Protein AF-0000000078979821 (afdb_homodimer)

Radius of gyration: 29.71 Å; Cα contacts (8 Å, |Δi|>4): 1417; chains: 2; bounding box: 59×85×62 Å

Structure (mmCIF, N/CA/C/O backbone):
data_AF-0000000078979821-model_v1
#
loop_
_entity.id
_entity.type
_entity.pdbx_description
1 polymer 'Glycosyl transferase, group 2 family protein'
#
loop_
_atom_site.group_PDB
_atom_site.id
_atom_site.type_symbol
_atom_site.label_atom_id
_atom_site.label_alt_id
_atom_site.label_comp_id
_atom_site.label_asym_id
_atom_site.label_entity_id
_atom_site.label_seq_id
_atom_site.pdbx_PDB_ins_code
_atom_site.Cartn_x
_atom_site.Cartn_y
_atom_site.Cartn_z
_atom_site.occupancy
_atom_site.B_iso_or_equiv
_atom_site.auth_seq_id
_atom_site.auth_comp_id
_atom_site.auth_asym_id
_atom_site.auth_atom_id
_atom_site.pdbx_PDB_model_num
ATOM 1 N N . MET A 1 1 ? 0.376 -41.656 -19.344 1 92.38 1 MET A N 1
ATOM 2 C CA . MET A 1 1 ? -0.394 -40.438 -19.312 1 92.38 1 MET A CA 1
ATOM 3 C C . MET A 1 1 ? 0.526 -39.219 -19.406 1 92.38 1 MET A C 1
ATOM 5 O O . MET A 1 1 ? 1.538 -39.125 -18.703 1 92.38 1 MET A O 1
ATOM 9 N N . ARG A 1 2 ? 0.26 -38.312 -20.375 1 97.94 2 ARG A N 1
ATOM 10 C CA . ARG A 1 2 ? 1.078 -37.125 -20.562 1 97.94 2 ARG A CA 1
ATOM 11 C C . ARG A 1 2 ? 0.469 -35.938 -19.859 1 97.94 2 ARG A C 1
ATOM 13 O O . ARG A 1 2 ? -0.692 -35.594 -20.078 1 97.94 2 ARG A O 1
ATOM 20 N N . SER A 1 3 ? 1.229 -35.375 -18.969 1 98.75 3 SER A N 1
ATOM 21 C CA . SER A 1 3 ? 0.839 -34.156 -18.281 1 98.75 3 SER A CA 1
ATOM 22 C C . SER A 1 3 ? 1.73 -33 -18.672 1 98.75 3 SER A C 1
ATOM 24 O O . SER A 1 3 ? 2.949 -33.062 -18.5 1 98.75 3 SER A O 1
ATOM 26 N N . LEU A 1 4 ? 1.097 -31.953 -19.156 1 98.81 4 LEU A N 1
ATOM 27 C CA . LEU A 1 4 ? 1.816 -30.812 -19.719 1 98.81 4 LEU A CA 1
ATOM 28 C C . LEU A 1 4 ? 1.695 -29.594 -18.812 1 98.81 4 LEU A C 1
ATOM 30 O O . LEU A 1 4 ? 0.59 -29.219 -18.406 1 98.81 4 LEU A O 1
ATOM 34 N N . ALA A 1 5 ? 2.836 -29.016 -18.453 1 98.81 5 ALA A N 1
ATOM 35 C CA . ALA A 1 5 ? 2.879 -27.703 -17.828 1 98.81 5 ALA A CA 1
ATOM 36 C C . ALA A 1 5 ? 3.188 -26.609 -18.844 1 98.81 5 ALA A C 1
ATOM 38 O O . ALA A 1 5 ? 4.094 -26.766 -19.672 1 98.81 5 ALA A O 1
ATOM 39 N N . VAL A 1 6 ? 2.416 -25.531 -18.828 1 98.62 6 VAL A N 1
ATOM 40 C CA . VAL A 1 6 ? 2.639 -24.375 -19.688 1 98.62 6 VAL A CA 1
ATOM 41 C C . VAL A 1 6 ? 3.018 -23.156 -18.844 1 98.62 6 VAL A C 1
ATOM 43 O O . VAL A 1 6 ? 2.312 -22.812 -17.906 1 98.62 6 VAL A O 1
ATOM 46 N N . LEU A 1 7 ? 4.078 -22.516 -19.203 1 98 7 LEU A N 1
ATOM 47 C CA . LEU A 1 7 ? 4.613 -21.406 -18.422 1 98 7 LEU A CA 1
ATOM 48 C C . LEU A 1 7 ? 4.988 -20.234 -19.312 1 98 7 LEU A C 1
ATOM 50 O O . LEU A 1 7 ? 5.566 -20.422 -20.375 1 98 7 LEU A O 1
ATOM 54 N N . THR A 1 8 ? 4.566 -19.062 -18.922 1 96.25 8 THR A N 1
ATOM 55 C CA . THR A 1 8 ? 5.109 -17.812 -19.453 1 96.25 8 THR A CA 1
ATOM 56 C C . THR A 1 8 ? 6.02 -17.141 -18.438 1 96.25 8 THR A C 1
ATOM 58 O O . THR A 1 8 ? 5.664 -17.031 -17.25 1 96.25 8 THR A O 1
ATOM 61 N N . VAL A 1 9 ? 7.211 -16.734 -18.859 1 96.69 9 VAL A N 1
ATOM 62 C CA . VAL A 1 9 ? 8.148 -16.266 -17.844 1 96.69 9 VAL A CA 1
ATOM 63 C C . VAL A 1 9 ? 9 -15.133 -18.422 1 96.69 9 VAL A C 1
ATOM 65 O O . VAL A 1 9 ? 9.297 -15.117 -19.609 1 96.69 9 VAL A O 1
ATOM 68 N N . ARG A 1 10 ? 9.32 -14.18 -17.594 1 96 10 ARG A N 1
ATOM 69 C CA . ARG A 1 10 ? 10.211 -13.062 -17.891 1 96 10 ARG A CA 1
ATOM 70 C C . ARG A 1 10 ? 11.133 -12.766 -16.719 1 96 10 ARG A C 1
ATOM 72 O O . ARG A 1 10 ? 10.664 -12.531 -15.594 1 96 10 ARG A O 1
ATOM 79 N N . ASN A 1 11 ? 12.453 -12.805 -16.938 1 97.12 11 ASN A N 1
ATOM 80 C CA . ASN A 1 11 ? 13.469 -12.391 -15.977 1 97.12 11 ASN A CA 1
ATOM 81 C C . ASN A 1 11 ? 13.383 -13.18 -14.68 1 97.12 11 ASN A C 1
ATOM 83 O O . ASN A 1 11 ? 13.367 -12.602 -13.594 1 97.12 11 ASN A O 1
ATOM 87 N N . GLU A 1 12 ? 13.32 -14.516 -14.758 1 97.81 12 GLU A N 1
ATOM 88 C CA . GLU A 1 12 ? 13.211 -15.344 -13.562 1 97.81 12 GLU A CA 1
ATOM 89 C C . GLU A 1 12 ? 14.094 -16.578 -13.656 1 97.81 12 GLU A C 1
ATOM 91 O O . GLU A 1 12 ? 13.758 -17.641 -13.125 1 97.81 12 GLU A O 1
ATOM 96 N N . ALA A 1 13 ? 15.188 -16.453 -14.344 1 98.5 13 ALA A N 1
ATOM 97 C CA . ALA A 1 13 ? 16.094 -17.578 -14.547 1 98.5 13 ALA A CA 1
ATOM 98 C C . ALA A 1 13 ? 16.594 -18.125 -13.211 1 98.5 13 ALA A C 1
ATOM 100 O O . ALA A 1 13 ? 16.828 -19.328 -13.07 1 98.5 13 ALA A O 1
ATOM 101 N N . ALA A 1 14 ? 16.719 -17.281 -12.219 1 98.5 14 ALA A N 1
ATOM 102 C CA . ALA A 1 14 ? 17.266 -17.656 -10.922 1 98.5 14 ALA A CA 1
ATOM 103 C C . ALA A 1 14 ? 16.375 -18.688 -10.219 1 98.5 14 ALA A C 1
ATOM 105 O O . ALA A 1 14 ? 16.797 -19.344 -9.273 1 98.5 14 ALA A O 1
ATOM 106 N N . PHE A 1 15 ? 15.141 -18.859 -10.672 1 98.44 15 PHE A N 1
ATOM 107 C CA . PHE A 1 15 ? 14.172 -19.719 -10 1 98.44 15 PHE A CA 1
ATOM 108 C C . PHE A 1 15 ? 13.773 -20.891 -10.891 1 98.44 15 PHE A C 1
ATOM 110 O O . PHE A 1 15 ? 13.102 -21.812 -10.445 1 98.44 15 PHE A O 1
ATOM 117 N N . LEU A 1 16 ? 14.172 -20.875 -12.133 1 98.62 16 LEU A N 1
ATOM 118 C CA . LEU A 1 16 ? 13.625 -21.75 -13.172 1 98.62 16 LEU A CA 1
ATOM 119 C C . LEU A 1 16 ? 14.023 -23.188 -12.93 1 98.62 16 LEU A C 1
ATOM 121 O O . LEU A 1 16 ? 13.211 -24.109 -13.109 1 98.62 16 LEU A O 1
ATOM 125 N N . LEU A 1 17 ? 15.266 -23.453 -12.539 1 98.75 17 LEU A N 1
ATOM 126 C CA . LEU A 1 17 ? 15.742 -24.828 -12.391 1 98.75 17 LEU A CA 1
ATOM 127 C C . LEU A 1 17 ? 15.039 -25.516 -11.227 1 98.75 17 LEU A C 1
ATOM 129 O O . LEU A 1 17 ? 14.734 -26.719 -11.305 1 98.75 17 LEU A O 1
ATOM 133 N N . GLU A 1 18 ? 14.805 -24.797 -10.156 1 98.75 18 GLU A N 1
ATOM 134 C CA . GLU A 1 18 ? 14.023 -25.359 -9.062 1 98.75 18 GLU A CA 1
ATOM 135 C C . GLU A 1 18 ? 12.609 -25.719 -9.516 1 98.75 18 GLU A C 1
ATOM 137 O O . GLU A 1 18 ? 12.117 -26.812 -9.234 1 98.75 18 GLU A O 1
ATOM 142 N N . TRP A 1 19 ? 12.031 -24.781 -10.195 1 98.88 19 TRP A N 1
ATOM 143 C CA . TRP A 1 19 ? 10.664 -24.953 -10.664 1 98.88 19 TRP A CA 1
ATOM 144 C C . TRP A 1 19 ? 10.539 -26.172 -11.562 1 98.88 19 TRP A C 1
ATOM 146 O O . TRP A 1 19 ? 9.641 -27 -11.375 1 98.88 19 TRP A O 1
ATOM 156 N N . LEU A 1 20 ? 11.43 -26.328 -12.5 1 98.88 20 LEU A N 1
ATOM 157 C CA . LEU A 1 20 ? 11.422 -27.438 -13.445 1 98.88 20 LEU A CA 1
ATOM 158 C C . LEU A 1 20 ? 11.633 -28.766 -12.734 1 98.88 20 LEU A C 1
ATOM 160 O O . LEU A 1 20 ? 10.859 -29.703 -12.922 1 98.88 20 LEU A O 1
ATOM 164 N N . ALA A 1 21 ? 12.633 -28.812 -11.867 1 98.88 21 ALA A N 1
ATOM 165 C CA . ALA A 1 21 ? 12.961 -30.031 -11.148 1 98.88 21 ALA A CA 1
ATOM 166 C C . ALA A 1 21 ? 11.797 -30.484 -10.266 1 98.88 21 ALA A C 1
ATOM 168 O O . ALA A 1 21 ? 11.492 -31.672 -10.195 1 98.88 21 ALA A O 1
ATOM 169 N N . HIS A 1 22 ? 11.195 -29.578 -9.609 1 98.88 22 HIS A N 1
ATOM 170 C CA . HIS A 1 22 ? 10.062 -29.875 -8.742 1 98.88 22 HIS A CA 1
ATOM 171 C C . HIS A 1 22 ? 8.93 -30.531 -9.523 1 98.88 22 HIS A C 1
ATOM 173 O O . HIS A 1 22 ? 8.422 -31.578 -9.125 1 98.88 22 HIS A O 1
ATOM 179 N N . HIS A 1 23 ? 8.562 -29.938 -10.602 1 98.88 23 HIS A N 1
ATOM 180 C CA . HIS A 1 23 ? 7.395 -30.422 -11.336 1 98.88 23 HIS A CA 1
ATOM 181 C C . HIS A 1 23 ? 7.715 -31.688 -12.109 1 98.88 23 HIS A C 1
ATOM 183 O O . HIS A 1 23 ? 6.832 -32.531 -12.336 1 98.88 23 HIS A O 1
ATOM 189 N N . GLN A 1 24 ? 8.977 -31.891 -12.508 1 98.81 24 GLN A N 1
ATOM 190 C CA . GLN A 1 24 ? 9.391 -33.188 -13.023 1 98.81 24 GLN A CA 1
ATOM 191 C C . GLN A 1 24 ? 9.234 -34.281 -11.969 1 98.81 24 GLN A C 1
ATOM 193 O O . GLN A 1 24 ? 8.742 -35.375 -12.266 1 98.81 24 GLN A O 1
ATOM 198 N N . ALA A 1 25 ? 9.578 -33.906 -10.781 1 98.62 25 ALA A N 1
ATOM 199 C CA . ALA A 1 25 ? 9.523 -34.875 -9.68 1 98.62 25 ALA A CA 1
ATOM 200 C C . ALA A 1 25 ? 8.086 -35.312 -9.391 1 98.62 25 ALA A C 1
ATOM 202 O O . ALA A 1 25 ? 7.848 -36.406 -8.891 1 98.62 25 ALA A O 1
ATOM 203 N N . LEU A 1 26 ? 7.148 -34.469 -9.656 1 98.25 26 LEU A N 1
ATOM 204 C CA . LEU A 1 26 ? 5.738 -34.75 -9.406 1 98.25 26 LEU A CA 1
ATOM 205 C C . LEU A 1 26 ? 5.168 -35.656 -10.469 1 98.25 26 LEU A C 1
ATOM 207 O O . LEU A 1 26 ? 4.117 -36.281 -10.273 1 98.25 26 LEU A O 1
ATOM 211 N N . GLY A 1 27 ? 5.75 -35.594 -11.688 1 98.38 27 GLY A N 1
ATOM 212 C CA . GLY A 1 27 ? 5.262 -36.469 -12.734 1 98.38 27 GLY A CA 1
ATOM 213 C C . GLY A 1 27 ? 4.805 -35.719 -13.977 1 98.38 27 GLY A C 1
ATOM 214 O O . GLY A 1 27 ? 4.207 -36.312 -14.875 1 98.38 27 GLY A O 1
ATOM 215 N N . PHE A 1 28 ? 5.02 -34.438 -14.031 1 98.81 28 PHE A N 1
ATOM 216 C CA . PHE A 1 28 ? 4.812 -33.75 -15.312 1 98.81 28 PHE A CA 1
ATOM 217 C C . PHE A 1 28 ? 5.77 -34.312 -16.375 1 98.81 28 PHE A C 1
ATOM 219 O O . PHE A 1 28 ? 6.969 -34.438 -16.109 1 98.81 28 PHE A O 1
ATOM 226 N N . THR A 1 29 ? 5.234 -34.531 -17.562 1 98.56 29 THR A N 1
ATOM 227 C CA . THR A 1 29 ? 6.023 -35.188 -18.594 1 98.56 29 THR A CA 1
ATOM 228 C C . THR A 1 29 ? 6.512 -34.188 -19.641 1 98.56 29 THR A C 1
ATOM 230 O O . THR A 1 29 ? 7.527 -34.406 -20.297 1 98.56 29 THR A O 1
ATOM 233 N N . ASP A 1 30 ? 5.781 -33.156 -19.797 1 98.62 30 ASP A N 1
ATOM 234 C CA . ASP A 1 30 ? 6.07 -32.188 -20.844 1 98.62 30 ASP A CA 1
ATOM 235 C C . ASP A 1 30 ? 5.992 -30.766 -20.312 1 98.62 30 ASP A C 1
ATOM 237 O O . ASP A 1 30 ? 5.184 -30.469 -19.422 1 98.62 30 ASP A O 1
ATOM 241 N N . PHE A 1 31 ? 6.902 -29.938 -20.828 1 98.88 31 PHE A N 1
ATOM 242 C CA . PHE A 1 31 ? 6.984 -28.531 -20.453 1 98.88 31 PHE A CA 1
ATOM 243 C C . PHE A 1 31 ? 7.055 -27.656 -21.688 1 98.88 31 PHE A C 1
ATOM 245 O O . PHE A 1 31 ? 7.957 -27.797 -22.516 1 98.88 31 PHE A O 1
ATOM 252 N N . LEU A 1 32 ? 6.066 -26.781 -21.828 1 98.81 32 LEU A N 1
ATOM 253 C CA . LEU A 1 32 ? 6.039 -25.75 -22.859 1 98.81 32 LEU A CA 1
ATOM 254 C C . LEU A 1 32 ? 6.18 -24.375 -22.25 1 98.81 32 LEU A C 1
ATOM 256 O O . LEU A 1 32 ? 5.266 -23.891 -21.578 1 98.81 32 LEU A O 1
ATOM 260 N N . ILE A 1 33 ? 7.332 -23.734 -22.531 1 98.69 33 ILE A N 1
ATOM 261 C CA . ILE A 1 33 ? 7.637 -22.5 -21.797 1 98.69 33 ILE A CA 1
ATOM 262 C C . ILE A 1 33 ? 7.855 -21.359 -22.797 1 98.69 33 ILE A C 1
ATOM 264 O O . ILE A 1 33 ? 8.602 -21.5 -23.766 1 98.69 33 ILE A O 1
ATOM 268 N N . PHE A 1 34 ? 7.199 -20.281 -22.531 1 97.81 34 PHE A N 1
ATOM 269 C CA . PHE A 1 34 ? 7.301 -19.062 -23.344 1 97.81 34 PHE A CA 1
ATOM 270 C C . PHE A 1 34 ? 8.078 -17.984 -22.594 1 97.81 34 PHE A C 1
ATOM 272 O O . PHE A 1 34 ? 7.789 -17.703 -21.422 1 97.81 34 PHE A O 1
ATOM 279 N N . SER A 1 35 ? 9.062 -17.406 -23.234 1 97.12 35 SER A N 1
ATOM 280 C CA . SER A 1 35 ? 9.773 -16.266 -22.656 1 97.12 35 SER A CA 1
ATOM 281 C C . SER A 1 35 ? 9.531 -15 -23.484 1 97.12 35 SER A C 1
ATOM 283 O O . SER A 1 35 ? 9.195 -15.078 -24.656 1 97.12 35 SER A O 1
ATOM 285 N N . ASN A 1 36 ? 9.609 -13.883 -22.797 1 93.19 36 ASN A N 1
ATOM 286 C CA . ASN A 1 36 ? 9.5 -12.617 -23.5 1 93.19 36 ASN A CA 1
ATOM 287 C C . ASN A 1 36 ? 10.383 -11.547 -22.875 1 93.19 36 ASN A C 1
ATOM 289 O O . ASN A 1 36 ? 10.398 -11.383 -21.656 1 93.19 36 ASN A O 1
ATOM 293 N N . ASP A 1 37 ? 11.188 -10.875 -23.656 1 91.88 37 ASP A N 1
ATOM 294 C CA . ASP A 1 37 ? 11.891 -9.664 -23.266 1 91.88 37 ASP A CA 1
ATOM 295 C C . ASP A 1 37 ? 12.758 -9.898 -22.031 1 91.88 37 ASP A C 1
ATOM 297 O O . ASP A 1 37 ? 12.641 -9.164 -21.047 1 91.88 37 ASP A O 1
ATOM 301 N N . CYS A 1 38 ? 13.539 -10.922 -22.062 1 95.56 38 CYS A N 1
ATOM 302 C CA . CYS A 1 38 ? 14.344 -11.281 -20.906 1 95.56 38 CYS A CA 1
ATOM 303 C C . CYS A 1 38 ? 15.672 -10.531 -20.906 1 95.56 38 CYS A C 1
ATOM 305 O O . CYS A 1 38 ? 16.281 -10.352 -21.969 1 95.56 38 CYS A O 1
ATOM 307 N N . GLN A 1 39 ? 16.062 -10.102 -19.734 1 96.75 39 GLN A N 1
ATOM 308 C CA . GLN A 1 39 ? 17.328 -9.383 -19.562 1 96.75 39 GLN A CA 1
ATOM 309 C C . GLN A 1 39 ? 18.297 -10.18 -18.688 1 96.75 39 GLN A C 1
ATOM 311 O O . GLN A 1 39 ? 19.484 -9.867 -18.625 1 96.75 39 GLN A O 1
ATOM 316 N N . ASP A 1 40 ? 17.844 -11.242 -18.094 1 98 40 ASP A N 1
ATOM 317 C CA . ASP A 1 40 ? 18.641 -11.938 -17.078 1 98 40 ASP A CA 1
ATOM 318 C C . ASP A 1 40 ? 19.156 -13.273 -17.609 1 98 40 ASP A C 1
ATOM 320 O O . ASP A 1 40 ? 19.672 -14.094 -16.844 1 98 40 ASP A O 1
ATOM 324 N N . GLY A 1 41 ? 18.938 -13.602 -18.875 1 98.19 41 GLY A N 1
ATOM 325 C CA . GLY A 1 41 ? 19.375 -14.852 -19.469 1 98.19 41 GLY A CA 1
ATOM 326 C C . GLY A 1 41 ? 18.344 -15.961 -19.359 1 98.19 41 GLY A C 1
ATOM 327 O O . GLY A 1 41 ? 18.625 -17.125 -19.672 1 98.19 41 GLY A O 1
ATOM 328 N N . THR A 1 42 ? 17.156 -15.602 -18.953 1 98.62 42 THR A N 1
ATOM 329 C CA . THR A 1 42 ? 16.094 -16.594 -18.875 1 98.62 42 THR A CA 1
ATOM 330 C C . THR A 1 42 ? 15.914 -17.297 -20.219 1 98.62 42 THR A C 1
ATOM 332 O O . THR A 1 42 ? 15.844 -18.531 -20.266 1 98.62 42 THR A O 1
ATOM 335 N N . ASP A 1 43 ? 15.875 -16.547 -21.281 1 98.38 43 ASP A N 1
ATOM 336 C CA . ASP A 1 43 ? 15.688 -17.125 -22.594 1 98.38 43 ASP A CA 1
ATOM 337 C C . ASP A 1 43 ? 16.859 -18.031 -22.969 1 98.38 43 ASP A C 1
ATOM 339 O O . ASP A 1 43 ? 16.656 -19.109 -23.531 1 98.38 43 ASP A O 1
ATOM 343 N N . GLN A 1 44 ? 18.047 -17.688 -22.656 1 98.75 44 GLN A N 1
ATOM 344 C CA . GLN A 1 44 ? 19.219 -18.5 -22.953 1 98.75 44 GLN A CA 1
ATOM 345 C C . GLN A 1 44 ? 19.203 -19.797 -22.141 1 98.75 44 GLN A C 1
ATOM 347 O O . GLN A 1 44 ? 19.578 -20.859 -22.656 1 98.75 44 GLN A O 1
ATOM 352 N N . MET A 1 45 ? 18.781 -19.672 -20.938 1 98.88 45 MET A N 1
ATOM 353 C CA . MET A 1 45 ? 18.672 -20.859 -20.109 1 98.88 45 MET A CA 1
ATOM 354 C C . MET A 1 45 ? 17.625 -21.812 -20.672 1 98.88 45 MET A C 1
ATOM 356 O O . MET A 1 45 ? 17.844 -23.016 -20.734 1 98.88 45 MET A O 1
ATOM 360 N N . LEU A 1 46 ? 16.531 -21.266 -21.062 1 98.88 46 LEU A N 1
ATOM 361 C CA . LEU A 1 46 ? 15.477 -22.078 -21.656 1 98.88 46 LEU A CA 1
ATOM 362 C C . LEU A 1 46 ? 15.953 -22.734 -22.953 1 98.88 46 LEU A C 1
ATOM 364 O O . LEU A 1 46 ? 15.617 -23.891 -23.234 1 98.88 46 LEU A O 1
ATOM 368 N N . ASP A 1 47 ? 16.719 -22.047 -23.734 1 98.81 47 ASP A N 1
ATOM 369 C CA . ASP A 1 47 ? 17.297 -22.625 -24.953 1 98.81 47 ASP A CA 1
ATOM 370 C C . ASP A 1 47 ? 18.172 -23.828 -24.625 1 98.81 47 ASP A C 1
ATOM 372 O O . ASP A 1 47 ? 18.078 -24.875 -25.281 1 98.81 47 ASP A O 1
ATOM 376 N N . ARG A 1 48 ? 18.969 -23.656 -23.625 1 98.81 48 ARG A N 1
ATOM 377 C CA . ARG A 1 48 ? 19.859 -24.75 -23.25 1 98.81 48 ARG A CA 1
ATOM 378 C C . ARG A 1 48 ? 19.062 -25.953 -22.734 1 98.81 48 ARG A C 1
ATOM 380 O O . ARG A 1 48 ? 19.375 -27.094 -23.078 1 98.81 48 ARG A O 1
ATOM 387 N N . LEU A 1 49 ? 18.109 -25.688 -21.953 1 98.88 49 LEU A N 1
ATOM 388 C CA . LEU A 1 49 ? 17.25 -26.766 -21.453 1 98.88 49 LEU A CA 1
ATOM 389 C C . LEU A 1 49 ? 16.531 -27.469 -22.594 1 98.88 49 LEU A C 1
ATOM 391 O O . LEU A 1 49 ? 16.359 -28.688 -22.562 1 98.88 49 LEU A O 1
ATOM 395 N N . ALA A 1 50 ? 16.125 -26.734 -23.594 1 98.81 50 ALA A N 1
ATOM 396 C CA . ALA A 1 50 ? 15.508 -27.312 -24.781 1 98.81 50 ALA A CA 1
ATOM 397 C C . ALA A 1 50 ? 16.5 -28.203 -25.531 1 98.81 50 ALA A C 1
ATOM 399 O O . ALA A 1 50 ? 16.141 -29.312 -25.953 1 98.81 50 ALA A O 1
ATOM 400 N N . GLU A 1 51 ? 17.703 -27.75 -25.672 1 98.56 51 GLU A N 1
ATOM 401 C CA . GLU A 1 51 ? 18.75 -28.531 -26.297 1 98.56 51 GLU A CA 1
ATOM 402 C C . GLU A 1 51 ? 18.969 -29.875 -25.578 1 98.56 51 GLU A C 1
ATOM 404 O O . GLU A 1 51 ? 19.25 -30.891 -26.219 1 98.56 51 GLU A O 1
ATOM 409 N N . MET A 1 52 ? 18.766 -29.812 -24.359 1 98.38 52 MET A N 1
ATOM 410 C CA . MET A 1 52 ? 18.984 -30.984 -23.516 1 98.38 52 MET A CA 1
ATOM 411 C C . MET A 1 52 ? 17.766 -31.891 -23.516 1 98.38 52 MET A C 1
ATOM 413 O O . MET A 1 52 ? 17.766 -32.938 -22.875 1 98.38 52 MET A O 1
ATOM 417 N N . GLY A 1 53 ? 16.688 -31.422 -24.078 1 98.19 53 GLY A N 1
ATOM 418 C CA . GLY A 1 53 ? 15.477 -32.219 -24.188 1 98.19 53 GLY A CA 1
ATOM 419 C C . GLY A 1 53 ? 14.594 -32.156 -22.969 1 98.19 53 GLY A C 1
ATOM 420 O O . GLY A 1 53 ? 13.703 -32.969 -22.766 1 98.19 53 GLY A O 1
ATOM 421 N N . GLN A 1 54 ? 14.844 -31.125 -22.125 1 98.44 54 GLN A N 1
ATOM 422 C CA . GLN A 1 54 ? 14.125 -31.031 -20.859 1 98.44 54 GLN A CA 1
ATOM 423 C C . GLN A 1 54 ? 12.773 -30.344 -21.047 1 98.44 54 GLN A C 1
ATOM 425 O O . GLN A 1 54 ? 11.867 -30.531 -20.234 1 98.44 54 GLN A O 1
ATOM 430 N N . LEU A 1 55 ? 12.672 -29.516 -22.047 1 98.75 55 LEU A N 1
ATOM 431 C CA . LEU A 1 55 ? 11.469 -28.734 -22.297 1 98.75 55 LEU A CA 1
ATOM 432 C C . LEU A 1 55 ? 11.453 -28.219 -23.734 1 98.75 55 LEU A C 1
ATOM 434 O O . LEU A 1 55 ? 12.391 -28.453 -24.5 1 98.75 55 LEU A O 1
ATOM 438 N N . VAL A 1 56 ? 10.32 -27.672 -24.172 1 98.81 56 VAL A N 1
ATOM 439 C CA . VAL A 1 56 ? 10.227 -26.906 -25.406 1 98.81 56 VAL A CA 1
ATOM 440 C C . VAL A 1 56 ? 10.148 -25.406 -25.078 1 98.81 56 VAL A C 1
ATOM 442 O O . VAL A 1 56 ? 9.367 -25 -24.219 1 98.81 56 VAL A O 1
ATOM 445 N N . HIS A 1 57 ? 10.992 -24.672 -25.719 1 98.75 57 HIS A N 1
ATOM 446 C CA . HIS A 1 57 ? 11.055 -23.234 -25.5 1 98.75 57 HIS A CA 1
ATOM 447 C C . HIS A 1 57 ? 10.57 -22.469 -26.734 1 98.75 57 HIS A C 1
ATOM 449 O O . HIS A 1 57 ? 10.992 -22.75 -27.844 1 98.75 57 HIS A O 1
ATOM 455 N N . LEU A 1 58 ? 9.664 -21.547 -26.516 1 97.81 58 LEU A N 1
ATOM 456 C CA . LEU A 1 58 ? 9.227 -20.609 -27.562 1 97.81 58 LEU A CA 1
ATOM 457 C C . LEU A 1 58 ? 9.359 -19.172 -27.094 1 97.81 58 LEU A C 1
ATOM 459 O O . LEU A 1 58 ? 8.992 -18.844 -25.953 1 97.81 58 LEU A O 1
ATOM 463 N N . ARG A 1 59 ? 9.898 -18.297 -27.938 1 95.38 59 ARG A N 1
ATOM 464 C CA . ARG A 1 59 ? 9.953 -16.875 -27.641 1 95.38 59 ARG A CA 1
ATOM 465 C C . ARG A 1 59 ? 8.648 -16.188 -28.062 1 95.38 59 ARG A C 1
ATOM 467 O O . ARG A 1 59 ? 8.133 -16.438 -29.156 1 95.38 59 ARG A O 1
ATOM 474 N N . ASN A 1 60 ? 8.195 -15.438 -27.109 1 92.12 60 ASN A N 1
ATOM 475 C CA . ASN A 1 60 ? 6.957 -14.695 -27.312 1 92.12 60 ASN A CA 1
ATOM 476 C C . ASN A 1 60 ? 7.23 -13.211 -27.562 1 92.12 60 ASN A C 1
ATOM 478 O O . ASN A 1 60 ? 6.848 -12.359 -26.75 1 92.12 60 ASN A O 1
ATOM 482 N N . ASP A 1 61 ? 7.789 -12.734 -28.609 1 84.44 61 ASP A N 1
ATOM 483 C CA . ASP A 1 61 ? 8.305 -11.398 -28.891 1 84.44 61 ASP A CA 1
ATOM 484 C C . ASP A 1 61 ? 7.207 -10.5 -29.453 1 84.44 61 ASP A C 1
ATOM 486 O O . ASP A 1 61 ? 7.453 -9.328 -29.766 1 84.44 61 ASP A O 1
ATOM 490 N N . GLY A 1 62 ? 6.008 -10.828 -29.391 1 76.56 62 GLY A N 1
ATOM 491 C CA . GLY A 1 62 ? 4.918 -10.023 -29.922 1 76.56 62 GLY A CA 1
ATOM 492 C C . GLY A 1 62 ? 4.734 -10.188 -31.422 1 76.56 62 GLY A C 1
ATOM 493 O O . GLY A 1 62 ? 5.188 -11.172 -32 1 76.56 62 GLY A O 1
ATOM 494 N N . PRO A 1 63 ? 4.09 -9.211 -32 1 79.38 63 PRO A N 1
ATOM 495 C CA . PRO A 1 63 ? 3.219 -8.211 -31.391 1 79.38 63 PRO A CA 1
ATOM 496 C C . PRO A 1 63 ? 2.176 -8.844 -30.469 1 79.38 63 PRO A C 1
ATOM 498 O O . PRO A 1 63 ? 1.755 -9.984 -30.688 1 79.38 63 PRO A O 1
ATOM 501 N N . TYR A 1 64 ? 1.93 -8.094 -29.438 1 80.25 64 TYR A N 1
ATOM 502 C CA . TYR A 1 64 ? 0.979 -8.602 -28.453 1 80.25 64 TYR A CA 1
ATOM 503 C C . TYR A 1 64 ? -0.429 -8.102 -28.75 1 80.25 64 TYR A C 1
ATOM 505 O O . TYR A 1 64 ? -0.611 -6.957 -29.172 1 80.25 64 TYR A O 1
ATOM 513 N N . ASP A 1 65 ? -1.303 -8.961 -28.688 1 71.75 65 ASP A N 1
ATOM 514 C CA . ASP A 1 65 ? -2.705 -8.609 -28.891 1 71.75 65 ASP A CA 1
ATOM 515 C C . ASP A 1 65 ? -3.242 -7.812 -27.703 1 71.75 65 ASP A C 1
ATOM 517 O O . ASP A 1 65 ? -2.498 -7.504 -26.766 1 71.75 65 ASP A O 1
ATOM 521 N N . LYS A 1 66 ? -4.477 -7.395 -27.781 1 70.88 66 LYS A N 1
ATOM 522 C CA . LYS A 1 66 ? -5.16 -6.59 -26.781 1 70.88 66 LYS A CA 1
ATOM 523 C C . LYS A 1 66 ? -5.195 -7.312 -25.438 1 70.88 66 LYS A C 1
ATOM 525 O O . LYS A 1 66 ? -5.234 -6.672 -24.375 1 70.88 66 LYS A O 1
ATOM 530 N N . GLY A 1 67 ? -5.07 -8.68 -25.578 1 73.94 67 GLY A N 1
ATOM 531 C CA . GLY A 1 67 ? -5.184 -9.453 -24.344 1 73.94 67 GLY A CA 1
ATOM 532 C C . GLY A 1 67 ? -3.91 -9.453 -23.531 1 73.94 67 GLY A C 1
ATOM 533 O O . GLY A 1 67 ? -3.916 -9.867 -22.359 1 73.94 67 GLY A O 1
ATOM 534 N N . GLY A 1 68 ? -2.854 -9.062 -24.172 1 81.19 68 GLY A N 1
ATOM 535 C CA . GLY A 1 68 ? -1.605 -8.969 -23.438 1 81.19 68 GLY A CA 1
ATOM 536 C C . GLY A 1 68 ? -0.646 -10.109 -23.734 1 81.19 68 GLY A C 1
ATOM 537 O O . GLY A 1 68 ? -0.955 -10.992 -24.531 1 81.19 68 GLY A O 1
ATOM 538 N N . ILE A 1 69 ? 0.443 -10.086 -23.141 1 83.81 69 ILE A N 1
ATOM 539 C CA . ILE A 1 69 ? 1.593 -10.938 -23.422 1 83.81 69 ILE A CA 1
ATOM 540 C C . ILE A 1 69 ? 1.264 -12.391 -23.062 1 83.81 69 ILE A C 1
ATOM 542 O O . ILE A 1 69 ? 1.51 -13.297 -23.859 1 83.81 69 ILE A O 1
ATOM 546 N N . GLN A 1 70 ? 0.666 -12.602 -21.938 1 87.25 70 GLN A N 1
ATOM 547 C CA . GLN A 1 70 ? 0.373 -13.961 -21.484 1 87.25 70 GLN A CA 1
ATOM 548 C C . GLN A 1 70 ? -0.675 -14.625 -22.375 1 87.25 70 GLN A C 1
ATOM 550 O O . GLN A 1 70 ? -0.555 -15.805 -22.703 1 87.25 70 GLN A O 1
ATOM 555 N N . PHE A 1 71 ? -1.618 -13.891 -22.797 1 86.81 71 PHE A N 1
ATOM 556 C CA . PHE A 1 71 ? -2.674 -14.43 -23.641 1 86.81 71 PHE A CA 1
ATOM 557 C C . PHE A 1 71 ? -2.131 -14.789 -25.016 1 86.81 71 PHE A C 1
ATOM 559 O O . PHE A 1 71 ? -2.533 -15.797 -25.609 1 86.81 71 PHE A O 1
ATOM 566 N N . THR A 1 72 ? -1.281 -14.008 -25.5 1 89.81 72 THR A N 1
ATOM 567 C CA . THR A 1 72 ? -0.648 -14.312 -26.781 1 89.81 72 THR A CA 1
ATOM 568 C C . THR A 1 72 ? 0.108 -15.633 -26.703 1 89.81 72 THR A C 1
ATOM 570 O O . THR A 1 72 ? 0.012 -16.469 -27.609 1 89.81 72 THR A O 1
ATOM 573 N N . ALA A 1 73 ? 0.788 -15.828 -25.625 1 93.38 73 ALA A N 1
ATOM 574 C CA . ALA A 1 73 ? 1.521 -17.078 -25.422 1 93.38 73 ALA A CA 1
ATOM 575 C C . ALA A 1 73 ? 0.57 -18.266 -25.344 1 93.38 73 ALA A C 1
ATOM 577 O O . ALA A 1 73 ? 0.826 -19.312 -25.938 1 93.38 73 ALA A O 1
ATOM 578 N N . L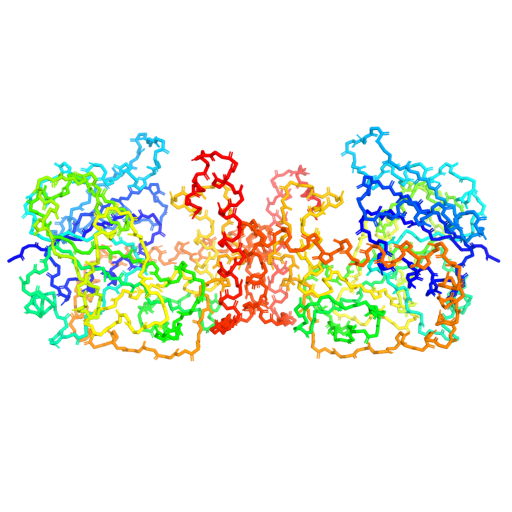EU A 1 74 ? -0.5 -18.094 -24.625 1 93.69 74 LEU A N 1
ATOM 579 C CA . LEU A 1 74 ? -1.448 -19.188 -24.438 1 93.69 74 LEU A CA 1
ATOM 580 C C . LEU A 1 74 ? -2.166 -19.531 -25.734 1 93.69 74 LEU A C 1
ATOM 582 O O . LEU A 1 74 ? -2.488 -20.688 -26 1 93.69 74 LEU A O 1
ATOM 586 N N . LYS A 1 75 ? -2.418 -18.531 -26.547 1 92.06 75 LYS A N 1
ATOM 587 C CA . LYS A 1 75 ? -2.98 -18.781 -27.875 1 92.06 75 LYS A CA 1
ATOM 588 C C . LYS A 1 75 ? -2.023 -19.594 -28.734 1 92.06 75 LYS A C 1
ATOM 590 O O . LYS A 1 75 ? -2.441 -20.516 -29.422 1 92.06 75 LYS A O 1
ATOM 595 N N . ALA A 1 76 ? -0.838 -19.188 -28.688 1 93.44 76 ALA A N 1
ATOM 596 C CA . ALA A 1 76 ? 0.175 -19.938 -29.422 1 93.44 76 ALA A CA 1
ATOM 597 C C . ALA A 1 76 ? 0.285 -21.375 -28.891 1 93.44 76 ALA A C 1
ATOM 599 O O . ALA A 1 76 ? 0.44 -22.312 -29.672 1 93.44 76 ALA A O 1
ATOM 600 N N . ALA A 1 77 ? 0.25 -21.516 -27.641 1 95.75 77 ALA A N 1
ATOM 601 C CA . ALA A 1 77 ? 0.33 -22.828 -27.016 1 95.75 77 ALA A CA 1
ATOM 602 C C . ALA A 1 77 ? -0.781 -23.75 -27.516 1 95.75 77 ALA A C 1
ATOM 604 O O . ALA A 1 77 ? -0.555 -24.938 -27.75 1 95.75 77 ALA A O 1
ATOM 605 N N . ALA A 1 78 ? -1.953 -23.219 -27.672 1 94.69 78 ALA A N 1
ATOM 606 C CA . ALA A 1 78 ? -3.117 -24 -28.078 1 94.69 78 ALA A CA 1
ATOM 607 C C . ALA A 1 78 ? -2.875 -24.719 -29.391 1 94.69 78 ALA A C 1
ATOM 609 O O . ALA A 1 78 ? -3.449 -25.781 -29.656 1 94.69 78 ALA A O 1
ATOM 610 N N . ARG A 1 79 ? -2.014 -24.203 -30.156 1 94.5 79 ARG A N 1
ATOM 611 C CA . ARG A 1 79 ? -1.771 -24.75 -31.484 1 94.5 79 ARG A CA 1
ATOM 612 C C . ARG A 1 79 ? -0.559 -25.672 -31.484 1 94.5 79 ARG A C 1
ATOM 614 O O . ARG A 1 79 ? -0.286 -26.344 -32.5 1 94.5 79 ARG A O 1
ATOM 621 N N . HIS A 1 80 ? 0.07 -25.703 -30.469 1 96.75 80 HIS A N 1
ATOM 622 C CA . HIS A 1 80 ? 1.33 -26.438 -30.422 1 96.75 80 HIS A CA 1
ATOM 623 C C . HIS A 1 80 ? 1.09 -27.938 -30.312 1 96.75 80 HIS A C 1
ATOM 625 O O . HIS A 1 80 ? 0.143 -28.375 -29.656 1 96.75 80 HIS A O 1
ATOM 631 N N . LYS A 1 81 ? 1.962 -28.719 -30.828 1 97.56 81 LYS A N 1
ATOM 632 C CA . LYS A 1 81 ? 1.834 -30.188 -30.875 1 97.56 81 LYS A CA 1
ATOM 633 C C . LYS A 1 81 ? 1.834 -30.781 -29.469 1 97.56 81 LYS A C 1
ATOM 635 O O . LYS A 1 81 ? 1.15 -31.766 -29.203 1 97.56 81 LYS A O 1
ATOM 640 N N . LEU A 1 82 ? 2.619 -30.234 -28.547 1 97.62 82 LEU A N 1
ATOM 641 C CA . LEU A 1 82 ? 2.662 -30.734 -27.172 1 97.62 82 LEU A CA 1
ATOM 642 C C . LEU A 1 82 ? 1.289 -30.656 -26.516 1 97.62 82 LEU A C 1
ATOM 644 O O . LEU A 1 82 ? 0.917 -31.516 -25.734 1 97.62 82 LEU A O 1
ATOM 648 N N . VAL A 1 83 ? 0.62 -29.562 -26.812 1 97.88 83 VAL A N 1
ATOM 649 C CA . VAL A 1 83 ? -0.717 -29.406 -26.266 1 97.88 83 VAL A CA 1
ATOM 650 C C . VAL A 1 83 ? -1.664 -30.438 -26.859 1 97.88 83 VAL A C 1
ATOM 652 O O . VAL A 1 83 ? -2.441 -31.062 -26.141 1 97.88 83 VAL A O 1
ATOM 655 N N . LYS A 1 84 ? -1.545 -30.672 -28.094 1 96.75 84 LYS A N 1
ATOM 656 C CA . LYS A 1 84 ? -2.402 -31.641 -28.781 1 96.75 84 LYS A CA 1
ATOM 657 C C . LYS A 1 84 ? -2.176 -33.062 -28.25 1 96.75 84 LYS A C 1
ATOM 659 O O . LYS A 1 84 ? -3.105 -33.844 -28.188 1 96.75 84 LYS A O 1
ATOM 664 N N . GLN A 1 85 ? -1.026 -33.312 -27.875 1 97.69 85 GLN A N 1
ATOM 665 C CA . GLN A 1 85 ? -0.647 -34.656 -27.484 1 97.69 85 GLN A CA 1
ATOM 666 C C . GLN A 1 85 ? -0.861 -34.875 -25.984 1 97.69 85 GLN A C 1
ATOM 668 O O . GLN A 1 85 ? -0.836 -36.031 -25.516 1 97.69 85 GLN A O 1
ATOM 673 N N . ALA A 1 86 ? -1.048 -33.875 -25.234 1 98.5 86 ALA A N 1
ATOM 674 C CA . ALA A 1 86 ? -1.155 -33.969 -23.781 1 98.5 86 ALA A CA 1
ATOM 675 C C . ALA A 1 86 ? -2.5 -34.562 -23.375 1 98.5 86 ALA A C 1
ATOM 677 O O . ALA A 1 86 ? -3.523 -34.312 -24.016 1 98.5 86 ALA A O 1
ATOM 678 N N . ASP A 1 87 ? -2.461 -35.312 -22.312 1 98.44 87 ASP A N 1
ATOM 679 C CA . ASP A 1 87 ? -3.695 -35.812 -21.703 1 98.44 87 ASP A CA 1
ATOM 680 C C . ASP A 1 87 ? -4.246 -34.812 -20.703 1 98.44 87 ASP A C 1
ATOM 682 O O . ASP A 1 87 ? -5.461 -34.625 -20.594 1 98.44 87 ASP A O 1
ATOM 686 N N . TRP A 1 88 ? -3.379 -34.219 -19.891 1 98.69 88 TRP A N 1
ATOM 687 C CA . TRP A 1 88 ? -3.695 -33.188 -18.906 1 98.69 88 TRP A CA 1
ATOM 688 C C . TRP A 1 88 ? -2.838 -31.953 -19.109 1 98.69 88 TRP A C 1
ATOM 690 O O . TRP A 1 88 ? -1.669 -32.062 -19.5 1 98.69 88 TRP A O 1
ATOM 700 N N . ILE A 1 89 ? -3.447 -30.797 -18.875 1 98.81 89 ILE A N 1
ATOM 701 C CA . ILE A 1 89 ? -2.758 -29.531 -19.078 1 98.81 89 ILE A CA 1
ATOM 702 C C . ILE A 1 89 ? -2.898 -28.672 -17.828 1 98.81 89 ILE A C 1
ATOM 704 O O . ILE A 1 89 ? -3.975 -28.594 -17.219 1 98.81 89 ILE A O 1
ATOM 708 N N . LEU A 1 90 ? -1.807 -28 -17.422 1 98.81 90 LEU A N 1
ATOM 709 C CA . LEU A 1 90 ? -1.834 -27.031 -16.328 1 98.81 90 LEU A CA 1
ATOM 710 C C . LEU A 1 90 ? -0.976 -25.812 -16.641 1 98.81 90 LEU A C 1
ATOM 712 O O . LEU A 1 90 ? 0.254 -25.906 -16.656 1 98.81 90 LEU A O 1
ATOM 716 N N . PRO A 1 91 ? -1.6 -24.688 -16.984 1 98.12 91 PRO A N 1
ATOM 717 C CA . PRO A 1 91 ? -0.83 -23.438 -16.984 1 98.12 91 PRO A CA 1
ATOM 718 C C . PRO A 1 91 ? -0.386 -23.016 -15.586 1 98.12 91 PRO A C 1
ATOM 720 O O . PRO A 1 91 ? -1.196 -23.016 -14.648 1 98.12 91 PRO A O 1
ATOM 723 N N . LEU A 1 92 ? 0.891 -22.703 -15.391 1 95.88 92 LEU A N 1
ATOM 724 C CA . LEU A 1 92 ? 1.49 -22.344 -14.109 1 95.88 92 LEU A CA 1
ATOM 725 C C . LEU A 1 92 ? 2.41 -21.141 -14.242 1 95.88 92 LEU A C 1
ATOM 727 O O . LEU A 1 92 ? 3.125 -21.016 -15.242 1 95.88 92 LEU A O 1
ATOM 731 N N . ASP A 1 93 ? 2.451 -20.375 -13.18 1 97.19 93 ASP A N 1
ATOM 732 C CA . ASP A 1 93 ? 3.469 -19.328 -13.094 1 97.19 93 ASP A CA 1
ATOM 733 C C . ASP A 1 93 ? 4.738 -19.859 -12.422 1 97.19 93 ASP A C 1
ATOM 735 O O . ASP A 1 93 ? 4.723 -20.922 -11.797 1 97.19 93 ASP A O 1
ATOM 739 N N . VAL A 1 94 ? 5.785 -19.094 -12.555 1 97.88 94 VAL A N 1
ATOM 740 C CA . VAL A 1 94 ? 7.09 -19.547 -12.078 1 97.88 94 VAL A CA 1
ATOM 741 C C . VAL A 1 94 ? 7.121 -19.516 -10.555 1 97.88 94 VAL A C 1
ATOM 743 O O . VAL A 1 94 ? 7.938 -20.203 -9.93 1 97.88 94 VAL A O 1
ATOM 746 N N . ASP A 1 95 ? 6.215 -18.719 -9.953 1 98.31 95 ASP A N 1
ATOM 747 C CA . ASP A 1 95 ? 6.164 -18.641 -8.492 1 98.31 95 ASP A CA 1
ATOM 748 C C . ASP A 1 95 ? 5.086 -19.562 -7.934 1 98.31 95 ASP A C 1
ATOM 750 O O . ASP A 1 95 ? 4.648 -19.391 -6.793 1 98.31 95 ASP A O 1
ATOM 754 N N . GLU A 1 96 ? 4.637 -20.531 -8.695 1 98.81 96 GLU A N 1
ATOM 755 C CA . GLU A 1 96 ? 3.631 -21.5 -8.305 1 98.81 96 GLU A CA 1
ATOM 756 C C . GLU A 1 96 ? 4.203 -22.922 -8.32 1 98.81 96 GLU A C 1
ATOM 758 O O . GLU A 1 96 ? 4.797 -23.344 -9.32 1 98.81 96 GLU A O 1
ATOM 763 N N . PHE A 1 97 ? 4.035 -23.641 -7.199 1 98.94 97 PHE A N 1
ATOM 764 C CA . PHE A 1 97 ? 4.539 -25 -7.047 1 98.94 97 PHE A CA 1
ATOM 765 C C . PHE A 1 97 ? 3.42 -25.953 -6.633 1 98.94 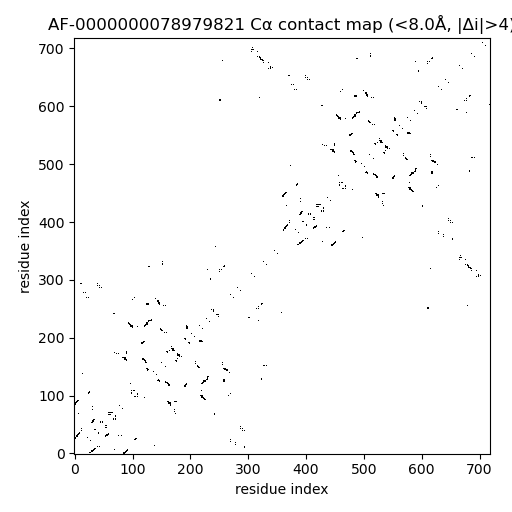97 PHE A C 1
ATOM 767 O O . PHE A 1 97 ? 2.84 -25.797 -5.555 1 98.94 97 PHE A O 1
ATOM 774 N N . VAL A 1 98 ? 3.139 -26.922 -7.477 1 98.94 98 VAL A N 1
ATOM 775 C CA . VAL A 1 98 ? 2.109 -27.906 -7.168 1 98.94 98 VAL A CA 1
ATOM 776 C C . VAL A 1 98 ? 2.557 -28.766 -5.984 1 98.94 98 VAL A C 1
ATOM 778 O O . VAL A 1 98 ? 3.693 -29.25 -5.953 1 98.94 98 VAL A O 1
ATOM 781 N N . ASN A 1 99 ? 1.698 -28.922 -5.016 1 98.88 99 ASN A N 1
ATOM 782 C CA . ASN A 1 99 ? 1.947 -29.719 -3.824 1 98.88 99 ASN A CA 1
ATOM 783 C C . ASN A 1 99 ? 0.836 -30.734 -3.592 1 98.88 99 ASN A C 1
ATOM 785 O O . ASN A 1 99 ? -0.195 -30.422 -3.002 1 98.88 99 ASN A O 1
ATOM 789 N N . ILE A 1 100 ? 1.064 -31.953 -3.992 1 98.88 100 ILE A N 1
ATOM 790 C CA . ILE A 1 100 ? 0.073 -33.031 -3.908 1 98.88 100 ILE A CA 1
ATOM 791 C C . ILE A 1 100 ? 0.216 -33.75 -2.578 1 98.88 100 ILE A C 1
ATOM 793 O O . ILE A 1 100 ? 1.311 -34.188 -2.221 1 98.88 100 ILE A O 1
ATOM 797 N N . HIS A 1 101 ? -0.891 -33.938 -1.903 1 98.69 101 HIS A N 1
ATOM 798 C CA . HIS A 1 101 ? -0.881 -34.5 -0.559 1 98.69 101 HIS A CA 1
ATOM 799 C C . HIS A 1 101 ? -1.239 -35.969 -0.583 1 98.69 101 HIS A C 1
ATOM 801 O O . HIS A 1 101 ? -0.806 -36.75 0.285 1 98.69 101 HIS A O 1
ATOM 807 N N . VAL A 1 102 ? -1.962 -36.406 -1.493 1 98.69 102 VAL A N 1
ATOM 808 C CA . VAL A 1 102 ? -2.479 -37.75 -1.518 1 98.69 102 VAL A CA 1
ATOM 809 C C . VAL A 1 102 ? -1.41 -38.719 -2.057 1 98.69 102 VAL A C 1
ATOM 811 O O . VAL A 1 102 ? -0.613 -38.344 -2.918 1 98.69 102 VAL A O 1
ATOM 814 N N . GLY A 1 103 ? -1.383 -39.875 -1.498 1 98.31 103 GLY A N 1
ATOM 815 C CA . GLY A 1 103 ? -0.503 -40.906 -1.992 1 98.31 103 GLY A CA 1
ATOM 816 C C . GLY A 1 103 ? 0.968 -40.562 -1.883 1 98.31 103 GLY A C 1
ATOM 817 O O . GLY A 1 103 ? 1.406 -40 -0.87 1 98.31 103 GLY A O 1
ATOM 818 N N . ASP A 1 104 ? 1.741 -40.906 -2.939 1 98 104 ASP A N 1
ATOM 819 C CA . ASP A 1 104 ? 3.178 -40.625 -2.912 1 98 104 ASP A CA 1
ATOM 820 C C . ASP A 1 104 ? 3.492 -39.219 -3.408 1 98 104 ASP A C 1
ATOM 822 O O . ASP A 1 104 ? 4.656 -38.875 -3.631 1 98 104 ASP A O 1
ATOM 826 N N . GLY A 1 105 ? 2.459 -38.469 -3.648 1 98.31 105 GLY A N 1
ATOM 827 C CA . GLY A 1 105 ? 2.639 -37.062 -4.031 1 98.31 105 GLY A CA 1
ATOM 828 C C . GLY A 1 105 ? 2.801 -36.875 -5.527 1 98.31 105 GLY A C 1
ATOM 829 O O . GLY A 1 105 ? 3.225 -35.812 -5.977 1 98.31 105 GLY A O 1
ATOM 830 N N . SER A 1 106 ? 2.453 -37.875 -6.293 1 98.5 106 SER A N 1
ATOM 831 C CA . SER A 1 106 ? 2.607 -37.781 -7.742 1 98.5 106 SER A CA 1
ATOM 832 C C . SER A 1 106 ? 1.298 -37.375 -8.414 1 98.5 106 SER A C 1
ATOM 834 O O . SER A 1 106 ? 0.226 -37.5 -7.816 1 98.5 106 SER A O 1
ATOM 836 N N . LEU A 1 107 ? 1.414 -36.938 -9.633 1 98.75 107 LEU A N 1
ATOM 837 C CA . LEU A 1 107 ? 0.224 -36.688 -10.43 1 98.75 107 LEU A CA 1
ATOM 838 C C . LEU A 1 107 ? -0.607 -37.938 -10.609 1 98.75 107 LEU A C 1
ATOM 840 O O . LEU A 1 107 ? -1.839 -37.906 -10.57 1 98.75 107 LEU A O 1
ATOM 844 N N . SER A 1 108 ? 0.052 -39.062 -10.773 1 98.44 108 SER A N 1
ATOM 845 C CA . SER A 1 108 ? -0.656 -40.312 -10.922 1 98.44 108 SER A CA 1
ATOM 846 C C . SER A 1 108 ? -1.522 -40.594 -9.695 1 98.44 108 SER A C 1
ATOM 848 O O . SER A 1 108 ? -2.672 -41.031 -9.828 1 98.44 108 SER A O 1
ATOM 850 N N . ALA A 1 109 ? -0.978 -40.375 -8.539 1 98.75 109 ALA A N 1
ATOM 851 C CA . ALA A 1 109 ? -1.739 -40.594 -7.309 1 98.75 109 ALA A CA 1
ATOM 852 C C . ALA A 1 109 ? -2.953 -39.656 -7.246 1 98.75 109 ALA A C 1
ATOM 854 O O . ALA A 1 109 ? -4.023 -40.062 -6.789 1 98.75 109 ALA A O 1
ATOM 855 N N . LEU A 1 110 ? -2.814 -38.438 -7.656 1 98.81 110 LEU A N 1
ATOM 856 C CA . LEU A 1 110 ? -3.918 -37.469 -7.664 1 98.81 110 LEU A CA 1
ATOM 857 C C . LEU A 1 110 ? -5.02 -37.938 -8.617 1 98.81 110 LEU A C 1
ATOM 859 O O . LEU A 1 110 ? -6.199 -37.906 -8.266 1 98.81 110 LEU A O 1
ATOM 863 N N . TYR A 1 111 ? -4.621 -38.406 -9.828 1 98.38 111 TYR A N 1
ATOM 864 C CA . TYR A 1 111 ? -5.586 -38.875 -10.812 1 98.38 111 TYR A CA 1
ATOM 865 C C . TYR A 1 111 ? -6.328 -40.125 -10.297 1 98.38 111 TYR A C 1
ATOM 867 O O . TYR A 1 111 ? -7.527 -40.281 -10.531 1 98.38 111 TYR A O 1
ATOM 875 N N . GLU A 1 112 ? -5.609 -40.938 -9.609 1 98.38 112 GLU A N 1
ATOM 876 C CA . GLU A 1 112 ? -6.223 -42.156 -9.047 1 98.38 112 GLU A CA 1
ATOM 877 C C . GLU A 1 112 ? -7.223 -41.812 -7.949 1 98.38 112 GLU A C 1
ATOM 879 O O . GLU A 1 112 ? -8.242 -42.469 -7.793 1 98.38 112 GLU A O 1
ATOM 884 N N . ALA A 1 113 ? -6.898 -40.812 -7.234 1 98.69 113 ALA A N 1
ATOM 885 C CA . ALA A 1 113 ? -7.785 -40.375 -6.152 1 98.69 113 ALA A CA 1
ATOM 886 C C . ALA A 1 113 ? -9.07 -39.781 -6.707 1 98.69 113 ALA A C 1
ATOM 888 O O . ALA A 1 113 ? -10.102 -39.75 -6.031 1 98.69 113 ALA A O 1
ATOM 889 N N . LEU A 1 114 ? -9 -39.219 -7.914 1 98.5 114 LEU A N 1
ATOM 890 C CA . LEU A 1 114 ? -10.148 -38.594 -8.578 1 98.5 114 LEU A CA 1
ATOM 891 C C . LEU A 1 114 ? -10.336 -39.188 -9.977 1 98.5 114 LEU A C 1
ATOM 893 O O . LEU A 1 114 ? -10.234 -38.469 -10.969 1 98.5 114 LEU A O 1
ATOM 897 N N . PRO A 1 115 ? -10.766 -40.375 -10.055 1 97.44 115 PRO A N 1
ATOM 898 C CA . PRO A 1 115 ? -10.75 -41.062 -11.344 1 97.44 115 PRO A CA 1
ATOM 899 C C . PRO A 1 115 ? -11.742 -40.5 -12.344 1 97.44 115 PRO A C 1
ATOM 901 O O . PRO A 1 115 ? -11.578 -40.688 -13.555 1 97.44 115 PRO A O 1
ATOM 904 N N . HIS A 1 116 ? -12.75 -39.781 -11.906 1 96.81 116 HIS A N 1
ATOM 905 C CA . HIS A 1 116 ? -13.773 -39.281 -12.812 1 96.81 116 HIS A CA 1
ATOM 906 C C . HIS A 1 116 ? -13.523 -37.812 -13.164 1 96.81 116 HIS A C 1
ATOM 908 O O . HIS A 1 116 ? -14.25 -37.219 -13.969 1 96.81 116 HIS A O 1
ATOM 914 N N . ALA A 1 117 ? -12.492 -37.219 -12.609 1 98.12 117 ALA A N 1
ATOM 915 C CA . ALA A 1 117 ? -12.25 -35.812 -12.797 1 98.12 117 ALA A CA 1
ATOM 916 C C . ALA A 1 117 ? -11.859 -35.5 -14.234 1 98.12 117 ALA A C 1
ATOM 918 O O . ALA A 1 117 ? -11.062 -36.219 -14.836 1 98.12 117 ALA A O 1
ATOM 919 N N . THR A 1 118 ? -12.445 -34.438 -14.766 1 97.81 118 THR A N 1
ATOM 920 C CA . THR A 1 118 ? -11.984 -33.875 -16.016 1 97.81 118 THR A CA 1
ATOM 921 C C . THR A 1 118 ? -11.281 -32.531 -15.773 1 97.81 118 THR A C 1
ATOM 923 O O . THR A 1 118 ? -10.617 -32 -16.672 1 97.81 118 THR A O 1
ATOM 926 N N . ALA A 1 119 ? -11.461 -32 -14.617 1 98.25 119 ALA A N 1
ATOM 927 C CA . ALA A 1 119 ? -10.766 -30.812 -14.18 1 98.25 119 ALA A CA 1
ATOM 928 C C . ALA A 1 119 ? -10.609 -30.797 -12.656 1 98.25 119 ALA A C 1
ATOM 930 O O . ALA A 1 119 ? -11.508 -31.234 -11.93 1 98.25 119 ALA A O 1
ATOM 931 N N . ILE A 1 120 ? -9.516 -30.328 -12.188 1 98.62 120 ILE A N 1
ATOM 932 C CA . ILE A 1 120 ? -9.211 -30.203 -10.766 1 98.62 120 ILE A CA 1
ATOM 933 C C . ILE A 1 120 ? -8.703 -28.781 -10.477 1 98.62 120 ILE A C 1
ATOM 935 O O . ILE A 1 120 ? -7.715 -28.344 -11.07 1 98.62 120 ILE A O 1
ATOM 939 N N . THR A 1 121 ? -9.367 -28.031 -9.578 1 98.31 121 THR A N 1
ATOM 940 C CA . THR A 1 121 ? -8.891 -26.703 -9.203 1 98.31 121 THR A CA 1
ATOM 941 C C . THR A 1 121 ? -7.832 -26.797 -8.109 1 98.31 121 THR A C 1
ATOM 943 O O . THR A 1 121 ? -8.062 -27.391 -7.059 1 98.31 121 THR A O 1
ATOM 946 N N . LEU A 1 122 ? -6.676 -26.281 -8.414 1 98.69 122 LEU A N 1
ATOM 947 C CA . LEU A 1 122 ? -5.609 -26.156 -7.43 1 98.69 122 LEU A CA 1
ATOM 948 C C . LEU A 1 122 ? -5.598 -24.766 -6.805 1 98.69 122 LEU A C 1
ATOM 950 O O . LEU A 1 122 ? -5.09 -23.812 -7.41 1 98.69 122 LEU A O 1
ATOM 954 N N . THR A 1 123 ? -6.098 -24.719 -5.59 1 98.25 123 THR A N 1
ATOM 955 C CA . THR A 1 123 ? -6.25 -23.422 -4.922 1 98.25 123 THR A CA 1
ATOM 956 C C . THR A 1 123 ? -4.91 -22.938 -4.375 1 98.25 123 THR A C 1
ATOM 958 O O . THR A 1 123 ? -4.145 -23.719 -3.805 1 98.25 123 THR A O 1
ATOM 961 N N . TRP A 1 124 ? -4.68 -21.672 -4.52 1 98.25 124 TRP A N 1
ATOM 962 C CA . TRP A 1 124 ? -3.469 -21.047 -3.994 1 98.25 124 TRP A CA 1
ATOM 963 C C . TRP A 1 124 ? -3.402 -21.188 -2.475 1 98.25 124 TRP A C 1
ATOM 965 O O . TRP A 1 124 ? -4.402 -20.969 -1.784 1 98.25 124 TRP A O 1
ATOM 975 N N . ARG A 1 125 ? -2.33 -21.609 -2.029 1 98.25 125 ARG A N 1
ATOM 976 C CA . ARG A 1 125 ? -1.886 -21.344 -0.667 1 98.25 125 ARG A CA 1
ATOM 977 C C . ARG A 1 125 ? -0.814 -20.25 -0.646 1 98.25 125 ARG A C 1
ATOM 979 O O . ARG A 1 125 ? 0.286 -20.453 -1.167 1 98.25 125 ARG A O 1
ATOM 986 N N . LEU A 1 126 ? -1.109 -19.125 -0.034 1 98.5 126 LEU A N 1
ATOM 987 C CA . LEU A 1 126 ? -0.21 -17.984 -0.104 1 98.5 126 LEU A CA 1
ATOM 988 C C . LEU A 1 126 ? 0.907 -18.094 0.928 1 98.5 126 LEU A C 1
ATOM 990 O O . LEU A 1 126 ? 0.64 -18.25 2.123 1 98.5 126 LEU A O 1
ATOM 994 N N . PHE A 1 127 ? 2.098 -18.047 0.487 1 98.81 127 PHE A N 1
ATOM 995 C CA . PHE A 1 127 ? 3.262 -18.031 1.365 1 98.81 127 PHE A CA 1
ATOM 996 C C . PHE A 1 127 ? 3.854 -16.641 1.459 1 98.81 127 PHE A C 1
ATOM 998 O O . PHE A 1 127 ? 4.102 -15.992 0.438 1 98.81 127 PHE A O 1
ATOM 1005 N N . GLY A 1 128 ? 4.047 -16.156 2.656 1 98.5 128 GLY A N 1
ATOM 1006 C CA . GLY A 1 128 ? 4.484 -14.789 2.906 1 98.5 128 GLY A CA 1
ATOM 1007 C C . GLY A 1 128 ? 5.992 -14.633 2.871 1 98.5 128 GLY A C 1
ATOM 1008 O O . GLY A 1 128 ? 6.715 -15.586 2.578 1 98.5 128 GLY A O 1
ATOM 1009 N N . ASN A 1 129 ? 6.406 -13.445 3.131 1 97.88 129 ASN A N 1
ATOM 1010 C CA . ASN A 1 129 ? 7.797 -13.008 3.029 1 97.88 129 ASN A CA 1
ATOM 1011 C C . ASN A 1 129 ? 8.609 -13.43 4.25 1 97.88 129 ASN A C 1
ATOM 1013 O O . ASN A 1 129 ? 9.828 -13.57 4.172 1 97.88 129 ASN A O 1
ATOM 1017 N N . SER A 1 130 ? 7.961 -13.602 5.406 1 96.5 130 SER A N 1
ATOM 1018 C CA . SER A 1 130 ? 8.594 -13.984 6.664 1 96.5 130 SER A CA 1
ATOM 1019 C C . SER A 1 130 ? 9.703 -13.008 7.035 1 96.5 130 SER A C 1
ATOM 1021 O O . SER A 1 130 ? 10.789 -13.422 7.457 1 96.5 130 SER A O 1
ATOM 1023 N N . ASP A 1 131 ? 9.547 -11.75 6.73 1 97.06 131 ASP A N 1
ATOM 1024 C CA . ASP A 1 131 ? 10.43 -10.648 7.09 1 97.06 131 ASP A CA 1
ATOM 1025 C C . ASP A 1 131 ? 11.82 -10.852 6.504 1 97.06 131 ASP A C 1
ATOM 1027 O O . ASP A 1 131 ? 12.828 -10.555 7.156 1 97.06 131 ASP A O 1
ATOM 1031 N N . THR A 1 132 ? 11.883 -11.43 5.336 1 98.12 132 THR A N 1
ATOM 1032 C CA . THR A 1 132 ? 13.148 -11.648 4.641 1 98.12 132 THR A CA 1
ATOM 1033 C C . THR A 1 132 ? 13.461 -10.484 3.709 1 98.12 132 THR A C 1
ATOM 1035 O O . THR A 1 132 ? 12.82 -10.328 2.666 1 98.12 132 THR A O 1
ATOM 1038 N N . PRO A 1 133 ? 14.445 -9.695 4.016 1 97.69 133 PRO A N 1
ATOM 1039 C CA . PRO A 1 133 ? 14.695 -8.5 3.215 1 97.69 133 PRO A CA 1
ATOM 1040 C C . PRO A 1 133 ? 15.469 -8.797 1.935 1 97.69 133 PRO A C 1
ATOM 1042 O O . PRO A 1 133 ? 15.109 -8.305 0.861 1 97.69 133 PRO A O 1
ATOM 1045 N N . ARG A 1 134 ? 16.484 -9.711 2.023 1 97.88 134 ARG A N 1
ATOM 1046 C CA . ARG A 1 134 ? 17.422 -9.867 0.922 1 97.88 134 ARG A CA 1
ATOM 1047 C C . ARG A 1 134 ? 17.234 -11.203 0.215 1 97.88 134 ARG A C 1
ATOM 1049 O O . ARG A 1 134 ? 16.797 -12.18 0.833 1 97.88 134 ARG A O 1
ATOM 1056 N N . TYR A 1 135 ? 17.578 -11.227 -1.058 1 98.25 135 TYR A N 1
ATOM 1057 C CA . TYR A 1 135 ? 17.547 -12.43 -1.882 1 98.25 135 TYR A CA 1
ATOM 1058 C C . TYR A 1 135 ? 18.75 -13.32 -1.594 1 98.25 135 TYR A C 1
ATOM 1060 O O . TYR A 1 135 ? 19.875 -12.836 -1.446 1 98.25 135 TYR A O 1
ATOM 1068 N N . VAL A 1 136 ? 18.469 -14.562 -1.44 1 97.56 136 VAL A N 1
ATOM 1069 C CA . VAL A 1 136 ? 19.484 -15.594 -1.348 1 97.56 136 VAL A CA 1
ATOM 1070 C C . VAL A 1 136 ? 19.219 -16.688 -2.385 1 97.56 136 VAL A C 1
ATOM 1072 O O . VAL A 1 136 ? 18.078 -17.078 -2.6 1 97.56 136 VAL A O 1
ATOM 1075 N N . ASP A 1 137 ? 20.312 -17.141 -3.023 1 98.19 137 ASP A N 1
ATOM 1076 C CA . ASP A 1 137 ? 20.172 -18.188 -4.031 1 98.19 137 ASP A CA 1
ATOM 1077 C C . ASP A 1 137 ? 20 -19.562 -3.379 1 98.19 137 ASP A C 1
ATOM 1079 O O . ASP A 1 137 ? 20.938 -20.344 -3.312 1 98.19 137 ASP A O 1
ATOM 1083 N N . ALA A 1 138 ? 18.875 -19.828 -2.975 1 97.44 138 ALA A N 1
ATOM 1084 C CA . ALA A 1 138 ? 18.422 -21.094 -2.4 1 97.44 138 ALA A CA 1
ATOM 1085 C C . ALA A 1 138 ? 16.984 -21.391 -2.801 1 97.44 138 ALA A C 1
ATOM 1087 O O . ALA A 1 138 ? 16.234 -20.5 -3.168 1 97.44 138 ALA A O 1
ATOM 1088 N N . PRO A 1 139 ? 16.609 -22.656 -2.791 1 97.5 139 PRO A N 1
ATOM 1089 C CA . PRO A 1 139 ? 15.25 -23 -3.209 1 97.5 139 PRO A CA 1
ATOM 1090 C C . PRO A 1 139 ? 14.18 -22.234 -2.441 1 97.5 139 PRO A C 1
ATOM 1092 O O . PRO A 1 139 ? 14.227 -22.156 -1.211 1 97.5 139 PRO A O 1
ATOM 1095 N N . ILE A 1 140 ? 13.242 -21.703 -3.152 1 97.62 140 ILE A N 1
ATOM 1096 C CA . ILE A 1 140 ? 12.188 -20.859 -2.59 1 97.62 140 ILE A CA 1
ATOM 1097 C C . ILE A 1 140 ? 11.344 -21.672 -1.617 1 97.62 140 ILE A C 1
ATOM 1099 O O . ILE A 1 140 ? 10.938 -21.188 -0.566 1 97.62 140 ILE A O 1
ATOM 1103 N N . THR A 1 141 ? 11.055 -22.953 -1.901 1 98.19 141 THR A N 1
ATOM 1104 C CA . THR A 1 141 ? 10.195 -23.828 -1.105 1 98.19 141 THR A CA 1
ATOM 1105 C C . THR A 1 141 ? 10.836 -24.125 0.246 1 98.19 141 THR A C 1
ATOM 1107 O O . THR A 1 141 ? 10.141 -24.5 1.198 1 98.19 141 THR A O 1
ATOM 1110 N N . GLU A 1 142 ? 12.141 -23.984 0.29 1 97.88 142 GLU A N 1
ATOM 1111 C CA . GLU A 1 142 ? 12.852 -24.234 1.541 1 97.88 142 GLU A CA 1
ATOM 1112 C C . GLU A 1 142 ? 12.977 -22.953 2.367 1 97.88 142 GLU A C 1
ATOM 1114 O O . GLU A 1 142 ? 13.062 -23 3.596 1 97.88 142 GLU A O 1
ATOM 1119 N N . GLN A 1 143 ? 13 -21.844 1.709 1 98.06 143 GLN A N 1
ATOM 1120 C CA . GLN A 1 143 ? 13.234 -20.562 2.367 1 98.06 143 GLN A CA 1
ATOM 1121 C C . GLN A 1 143 ? 11.953 -20.016 2.982 1 98.06 143 GLN A C 1
ATOM 1123 O O . GLN A 1 143 ? 11.977 -19.438 4.07 1 98.06 143 GLN A O 1
ATOM 1128 N N . PHE A 1 144 ? 10.859 -20.156 2.293 1 98.62 144 PHE A N 1
ATOM 1129 C CA . PHE A 1 144 ? 9.602 -19.516 2.693 1 98.62 144 PHE A CA 1
ATOM 1130 C C . PHE A 1 144 ? 8.57 -20.578 3.082 1 98.62 144 PHE A C 1
ATOM 1132 O O . PHE A 1 144 ? 7.844 -21.078 2.227 1 98.62 144 PHE A O 1
ATOM 1139 N N . THR A 1 145 ? 8.461 -20.797 4.375 1 98.62 145 THR A N 1
ATOM 1140 C CA . THR A 1 145 ? 7.602 -21.859 4.871 1 98.62 145 THR A CA 1
ATOM 1141 C C . THR A 1 145 ? 6.434 -21.281 5.672 1 98.62 145 THR A C 1
ATOM 1143 O O . THR A 1 145 ? 5.512 -22.016 6.047 1 98.62 145 THR A O 1
ATOM 1146 N N . ARG A 1 146 ? 6.473 -19.984 5.98 1 98.75 146 ARG A N 1
ATOM 1147 C CA . ARG A 1 146 ? 5.344 -19.328 6.648 1 98.75 146 ARG A CA 1
ATOM 1148 C C . ARG A 1 146 ? 4.277 -18.922 5.637 1 98.75 146 ARG A C 1
ATOM 1150 O O . ARG A 1 146 ? 4.598 -18.406 4.566 1 98.75 146 ARG A O 1
ATOM 1157 N N . CYS A 1 147 ? 3.004 -19.156 6.008 1 98.5 147 CYS A N 1
ATOM 1158 C CA . CYS A 1 147 ? 1.959 -19.016 5 1 98.5 147 CYS A CA 1
ATOM 1159 C C . CYS A 1 147 ? 0.639 -18.594 5.641 1 98.5 147 CYS A C 1
ATOM 1161 O O . CYS A 1 147 ? 0.557 -18.453 6.863 1 98.5 147 CYS A O 1
ATOM 1163 N N . ALA A 1 148 ? -0.311 -18.281 4.797 1 98.31 148 ALA A N 1
ATOM 1164 C CA . ALA A 1 148 ? -1.691 -18.062 5.219 1 98.31 148 ALA A CA 1
ATOM 1165 C C . ALA A 1 148 ? -2.281 -19.328 5.848 1 98.31 148 ALA A C 1
ATOM 1167 O O . ALA A 1 148 ? -1.849 -20.438 5.543 1 98.31 148 ALA A O 1
ATOM 1168 N N . PRO A 1 149 ? -3.234 -19.188 6.754 1 97.88 149 PRO A N 1
ATOM 1169 C CA . PRO A 1 149 ? -3.885 -20.375 7.297 1 97.88 149 PRO A CA 1
ATOM 1170 C C . PRO A 1 149 ? -4.695 -21.141 6.25 1 97.88 149 PRO A C 1
ATOM 1172 O O . PRO A 1 149 ? -4.996 -20.594 5.184 1 97.88 149 PRO A O 1
ATOM 1175 N N . GLU A 1 150 ? -4.984 -22.328 6.547 1 96.44 150 GLU A N 1
ATOM 1176 C CA . GLU A 1 150 ? -5.734 -23.188 5.629 1 96.44 150 GLU A CA 1
ATOM 1177 C C . GLU A 1 150 ? -7.098 -22.578 5.301 1 96.44 150 GLU A C 1
ATOM 1179 O O . GLU A 1 150 ? -7.566 -22.688 4.164 1 96.44 150 GLU A O 1
ATOM 1184 N N . ILE A 1 151 ? -7.672 -22.031 6.359 1 96.5 151 ILE A N 1
ATOM 1185 C CA . ILE A 1 151 ? -9 -21.453 6.184 1 96.5 151 ILE A CA 1
ATOM 1186 C C . ILE A 1 151 ? -8.906 -19.922 6.223 1 96.5 151 ILE A C 1
ATOM 1188 O O . ILE A 1 151 ? -8.562 -19.344 7.254 1 96.5 151 ILE A O 1
ATOM 1192 N N . MET A 1 152 ? -9.219 -19.312 5.129 1 95.38 152 MET A N 1
ATOM 1193 C CA . MET A 1 152 ? -9.25 -17.859 4.992 1 95.38 152 MET A CA 1
ATOM 1194 C C . MET A 1 152 ? -10.656 -17.375 4.637 1 95.38 152 MET A C 1
ATOM 1196 O O . MET A 1 152 ? -11.375 -18.047 3.9 1 95.38 152 MET A O 1
ATOM 1200 N N . TYR A 1 153 ? -11 -16.188 5.09 1 95.38 153 TYR A N 1
ATOM 1201 C CA . TYR A 1 153 ? -12.312 -15.625 4.816 1 95.38 153 TYR A CA 1
ATOM 1202 C C . TYR A 1 153 ? -12.211 -14.414 3.898 1 95.38 153 TYR A C 1
ATOM 1204 O O . TYR A 1 153 ? -13.211 -13.969 3.336 1 95.38 153 TYR A O 1
ATOM 1212 N N . TRP A 1 154 ? -11 -13.906 3.844 1 93.19 154 TRP A N 1
ATOM 1213 C CA . TRP A 1 154 ? -10.672 -12.711 3.074 1 93.19 154 TRP A CA 1
ATOM 1214 C C . TRP A 1 154 ? -9.164 -12.602 2.855 1 93.19 154 TRP A C 1
ATOM 1216 O O . TRP A 1 154 ? -8.375 -13.047 3.691 1 93.19 154 TRP A O 1
ATOM 1226 N N . PRO A 1 155 ? -8.82 -11.898 1.747 1 92.88 155 PRO A N 1
ATOM 1227 C CA . PRO A 1 155 ? -9.641 -11.539 0.59 1 92.88 155 PRO A CA 1
ATOM 1228 C C . PRO A 1 155 ? -9.969 -12.734 -0.301 1 92.88 155 PRO A C 1
ATOM 1230 O O . PRO A 1 155 ? -9.305 -13.773 -0.209 1 92.88 155 PRO A O 1
ATOM 1233 N N . TRP A 1 156 ? -10.93 -12.516 -1.197 1 87.62 156 TRP A N 1
ATOM 1234 C CA . TRP A 1 156 ? -11.281 -13.602 -2.105 1 87.62 156 TRP A CA 1
ATOM 1235 C C . TRP A 1 156 ? -10.117 -13.953 -3.025 1 87.62 156 TRP A C 1
ATOM 1237 O O . TRP A 1 156 ? -9.953 -15.109 -3.424 1 87.62 156 TRP A O 1
ATOM 1247 N N . ARG A 1 157 ? -9.289 -13.062 -3.291 1 91.12 157 ARG A N 1
ATOM 1248 C CA . ARG A 1 157 ? -8.156 -13.25 -4.199 1 91.12 157 ARG A CA 1
ATOM 1249 C C . ARG A 1 157 ? -7.148 -14.234 -3.619 1 91.12 157 ARG A C 1
ATOM 1251 O O . ARG A 1 157 ? -6.324 -14.797 -4.348 1 91.12 157 ARG A O 1
ATOM 1258 N N . ALA A 1 158 ? -7.195 -14.422 -2.387 1 92.75 158 ALA A N 1
ATOM 1259 C CA . ALA A 1 158 ? -6.309 -15.383 -1.744 1 92.75 158 ALA A CA 1
ATOM 1260 C C . ALA A 1 158 ? -6.758 -16.812 -2.02 1 92.75 158 ALA A C 1
ATOM 1262 O O . ALA A 1 158 ? -6.012 -17.766 -1.773 1 92.75 158 ALA A O 1
ATOM 1263 N N . SER A 1 159 ? -7.973 -16.953 -2.621 1 94.75 159 SER A N 1
ATOM 1264 C CA . SER A 1 159 ? -8.531 -18.281 -2.865 1 94.75 159 SER A CA 1
ATOM 1265 C C . SER A 1 159 ? -8.633 -18.562 -4.359 1 94.75 159 SER A C 1
ATOM 1267 O O . SER A 1 159 ? -9.391 -19.438 -4.777 1 94.75 159 SER A O 1
ATOM 1269 N N . MET A 1 160 ? -7.934 -17.828 -5.074 1 96.94 160 MET A N 1
ATOM 1270 C CA . MET A 1 160 ? -7.898 -18.109 -6.504 1 96.94 160 MET A CA 1
ATOM 1271 C C . MET A 1 160 ? -7.203 -19.438 -6.777 1 96.94 160 MET A C 1
ATOM 1273 O O . MET A 1 160 ? -6.5 -19.969 -5.91 1 96.94 160 MET A O 1
ATOM 1277 N N . PHE A 1 161 ? -7.469 -20 -7.973 1 97.75 161 PHE A N 1
ATOM 1278 C CA . PHE A 1 161 ? -6.898 -21.297 -8.273 1 97.75 161 PHE A CA 1
ATOM 1279 C C . PHE A 1 161 ? -6.398 -21.359 -9.711 1 97.75 161 PHE A C 1
ATOM 1281 O O . PHE A 1 161 ? -6.68 -20.453 -10.508 1 97.75 161 PHE A O 1
ATOM 1288 N N . LYS A 1 162 ? -5.551 -22.266 -10 1 98.19 162 LYS A N 1
ATOM 1289 C CA . LYS A 1 162 ? -5.277 -22.766 -11.344 1 98.19 162 LYS A CA 1
ATOM 1290 C C . LYS A 1 162 ? -6 -24.078 -11.594 1 98.19 162 LYS A C 1
ATOM 1292 O O . LYS A 1 162 ? -6.324 -24.812 -10.656 1 98.19 162 LYS A O 1
ATOM 1297 N N . THR A 1 163 ? -6.191 -24.391 -12.898 1 98.5 163 THR A N 1
ATOM 1298 C CA . THR A 1 163 ? -6.973 -25.578 -13.211 1 98.5 163 THR A CA 1
ATOM 1299 C C . THR A 1 163 ? -6.125 -26.609 -13.961 1 98.5 163 THR A C 1
ATOM 1301 O O . THR A 1 163 ? -5.602 -26.312 -15.039 1 98.5 163 THR A O 1
ATOM 1304 N N . LEU A 1 164 ? -5.93 -27.734 -13.352 1 98.81 164 LEU A N 1
ATOM 1305 C CA . LEU A 1 164 ? -5.449 -28.938 -14.039 1 98.81 164 LEU A CA 1
ATOM 1306 C C . LEU A 1 164 ? -6.594 -29.641 -14.742 1 98.81 164 LEU A C 1
ATOM 1308 O O . LEU A 1 164 ? -7.496 -30.188 -14.094 1 98.81 164 LEU A O 1
ATOM 1312 N N . TYR A 1 165 ? -6.543 -29.75 -16.094 1 98.38 165 TYR A N 1
ATOM 1313 C CA . TYR A 1 165 ? -7.738 -30.266 -16.75 1 98.38 165 TYR A CA 1
ATOM 1314 C C . TYR A 1 165 ? -7.379 -31.25 -17.844 1 98.38 165 TYR A C 1
ATOM 1316 O O . TYR A 1 165 ? -6.281 -31.188 -18.406 1 98.38 165 TYR A O 1
ATOM 1324 N N . ARG A 1 166 ? -8.273 -32.094 -18.141 1 97.81 166 ARG A N 1
ATOM 1325 C CA . ARG A 1 166 ? -8.125 -33.094 -19.203 1 97.81 166 ARG A CA 1
ATOM 1326 C C . ARG A 1 166 ? -8.25 -32.438 -20.578 1 97.81 166 ARG A C 1
ATOM 1328 O O . ARG A 1 166 ? -9.133 -31.609 -20.812 1 97.81 166 ARG A O 1
ATOM 1335 N N . ASN A 1 167 ? -7.355 -32.812 -21.375 1 97.56 167 ASN A N 1
ATOM 1336 C CA . ASN A 1 167 ? -7.398 -32.344 -22.75 1 97.56 167 ASN A CA 1
ATOM 1337 C C . ASN A 1 167 ? -8.305 -33.25 -23.609 1 97.56 167 ASN A C 1
ATOM 1339 O O . ASN A 1 167 ? -7.832 -33.938 -24.516 1 97.56 167 ASN A O 1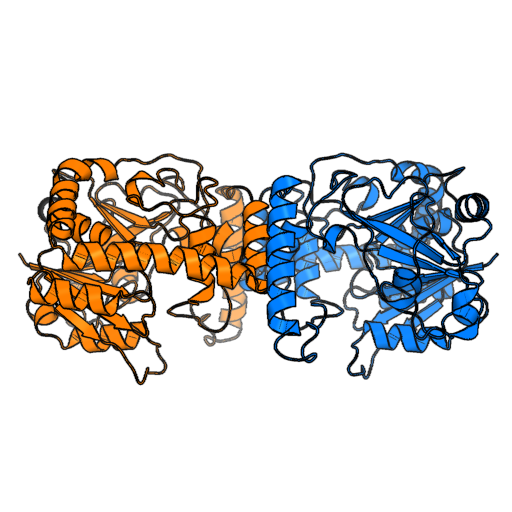
ATOM 1343 N N . ASP A 1 168 ? -9.594 -33.156 -23.422 1 95.81 168 ASP A N 1
ATOM 1344 C CA . ASP A 1 168 ? -10.539 -34.094 -24.047 1 95.81 168 ASP A CA 1
ATOM 1345 C C . ASP A 1 168 ? -11.477 -33.344 -25.016 1 95.81 168 ASP A C 1
ATOM 1347 O O . ASP A 1 168 ? -12.523 -33.875 -25.391 1 95.81 168 ASP A O 1
ATOM 1351 N N . GLY A 1 169 ? -11.109 -32.094 -25.234 1 94.69 169 GLY A N 1
ATOM 1352 C CA . GLY A 1 169 ? -11.883 -31.328 -26.188 1 94.69 169 GLY A CA 1
ATOM 1353 C C . GLY A 1 169 ? -13 -30.516 -25.547 1 94.69 169 GLY A C 1
ATOM 1354 O O . GLY A 1 169 ? -13.703 -29.781 -26.219 1 94.69 169 GLY A O 1
ATOM 1355 N N . THR A 1 170 ? -13.133 -30.625 -24.25 1 95.94 170 THR A N 1
ATOM 1356 C CA . THR A 1 170 ? -14.148 -29.859 -23.547 1 95.94 170 THR A CA 1
ATOM 1357 C C . THR A 1 170 ? -13.867 -28.359 -23.656 1 95.94 170 THR A C 1
ATOM 1359 O O . THR A 1 170 ? -14.797 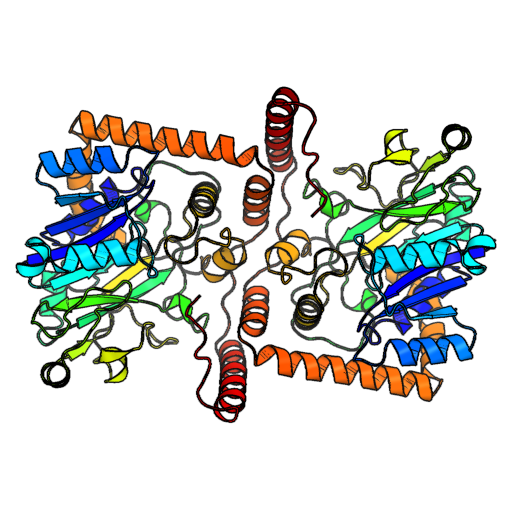-27.547 -23.734 1 95.94 170 THR A O 1
ATOM 1362 N N . TYR A 1 171 ? -12.68 -28.031 -23.641 1 95.94 171 TYR A N 1
ATOM 1363 C CA . TYR A 1 171 ? -12.258 -26.641 -23.781 1 95.94 171 TYR A CA 1
ATOM 1364 C C . TYR A 1 171 ? -11.312 -26.484 -24.969 1 95.94 171 TYR A C 1
ATOM 1366 O O . TYR A 1 171 ? -10.414 -27.312 -25.172 1 95.94 171 TYR A O 1
ATOM 1374 N N . ARG A 1 172 ? -11.438 -25.406 -25.688 1 94.12 172 ARG A N 1
ATOM 1375 C CA . ARG A 1 172 ? -10.703 -25.234 -26.938 1 94.12 172 ARG A CA 1
ATOM 1376 C C . ARG A 1 172 ? -9.469 -24.375 -26.734 1 94.12 172 ARG A C 1
ATOM 1378 O O . ARG A 1 172 ? -8.547 -24.391 -27.547 1 94.12 172 ARG A O 1
ATOM 1385 N N . LYS A 1 173 ? -9.516 -23.641 -25.688 1 95.12 173 LYS A N 1
ATOM 1386 C CA . LYS A 1 173 ? -8.43 -22.703 -25.469 1 95.12 173 LYS A CA 1
ATOM 1387 C C . LYS A 1 173 ? -7.883 -22.812 -24.047 1 95.12 173 LYS A C 1
ATOM 1389 O O . LYS A 1 173 ? -8.617 -23.141 -23.109 1 95.12 173 LYS A O 1
ATOM 1394 N N . LEU A 1 174 ? -6.594 -22.547 -23.953 1 96.5 174 LEU A N 1
ATOM 1395 C CA . LEU A 1 174 ? -5.988 -22.438 -22.641 1 96.5 174 LEU A CA 1
ATOM 1396 C C . LEU A 1 174 ? -6.32 -21.094 -22 1 96.5 174 LEU A C 1
ATOM 1398 O O . LEU A 1 174 ? -6.648 -20.125 -22.688 1 96.5 174 LEU A O 1
ATOM 1402 N N . GLY A 1 175 ? -6.293 -21.047 -20.719 1 94.88 175 GLY A N 1
ATOM 1403 C CA . GLY A 1 175 ? -6.418 -19.828 -19.938 1 94.88 175 GLY A CA 1
ATOM 1404 C C . GLY A 1 175 ? -5.48 -19.781 -18.734 1 94.88 175 GLY A C 1
ATOM 1405 O O . GLY A 1 175 ? -4.863 -20.781 -18.391 1 94.88 175 GLY A O 1
ATOM 1406 N N . VAL A 1 176 ? -5.422 -18.625 -18.141 1 93.88 176 VAL A N 1
ATOM 1407 C CA . VAL A 1 176 ? -4.473 -18.406 -17.062 1 93.88 176 VAL A CA 1
ATOM 1408 C C . VAL A 1 176 ? -4.922 -19.188 -15.82 1 93.88 176 VAL A C 1
ATOM 1410 O O . VAL A 1 176 ? -4.152 -19.969 -15.258 1 93.88 176 VAL A O 1
ATOM 1413 N N . HIS A 1 177 ? -6.176 -18.969 -15.43 1 96.44 177 HIS A N 1
ATOM 1414 C CA . HIS A 1 177 ? -6.68 -19.594 -14.211 1 96.44 177 HIS A CA 1
ATOM 1415 C C . HIS A 1 177 ? -7.527 -20.812 -14.531 1 96.44 177 HIS A C 1
ATOM 1417 O O . HIS A 1 177 ? -7.652 -21.719 -13.711 1 96.44 177 HIS A O 1
ATOM 1423 N N . ARG A 1 178 ? -8.117 -20.75 -15.742 1 96.25 178 ARG A N 1
ATOM 1424 C CA . ARG A 1 178 ? -9 -21.812 -16.188 1 96.25 178 ARG A CA 1
ATOM 1425 C C . ARG A 1 178 ? -8.977 -21.938 -17.719 1 96.25 178 ARG A C 1
ATOM 1427 O O . ARG A 1 178 ? -8.68 -20.984 -18.422 1 96.25 178 ARG A O 1
ATOM 1434 N N . PRO A 1 179 ? -9.32 -23.156 -18.172 1 96.44 179 PRO A N 1
ATOM 1435 C CA . PRO A 1 179 ? -9.453 -23.281 -19.625 1 96.44 179 PRO A CA 1
ATOM 1436 C C . PRO A 1 179 ? -10.617 -22.469 -20.172 1 96.44 179 PRO A C 1
ATOM 1438 O O . PRO A 1 179 ? -11.555 -22.141 -19.438 1 96.44 179 PRO A O 1
ATOM 1441 N N . ARG A 1 180 ? -10.547 -22.219 -21.422 1 94.94 180 ARG A N 1
ATOM 1442 C CA . ARG A 1 180 ? -11.5 -21.297 -22.031 1 94.94 180 ARG A CA 1
ATOM 1443 C C . ARG A 1 180 ? -12.172 -21.906 -23.25 1 94.94 180 ARG A C 1
ATOM 1445 O O . ARG A 1 180 ? -11.727 -22.953 -23.75 1 94.94 180 ARG A O 1
ATOM 1452 N N . SER A 1 181 ? -13.273 -21.203 -23.672 1 93.94 181 SER A N 1
ATOM 1453 C CA . SER A 1 181 ? -14.031 -21.578 -24.859 1 93.94 181 SER A CA 1
ATOM 1454 C C . SER A 1 181 ? -14.578 -22.984 -24.75 1 93.94 181 SER A C 1
ATOM 1456 O O . SER A 1 181 ? -14.289 -23.844 -25.594 1 93.94 181 SER A O 1
ATOM 1458 N N . PRO A 1 182 ? -15.391 -23.156 -23.781 1 94.38 182 PRO A N 1
ATOM 1459 C CA . PRO A 1 182 ? -15.977 -24.484 -23.578 1 94.38 182 PRO A CA 1
ATOM 1460 C C . PRO A 1 182 ? -16.891 -24.906 -24.734 1 94.38 182 PRO A C 1
ATOM 1462 O O . PRO A 1 182 ? -17.547 -24.062 -25.344 1 94.38 182 PRO A O 1
ATOM 1465 N N . VAL A 1 183 ? -16.891 -26.156 -24.969 1 94.38 183 VAL A N 1
ATOM 1466 C CA . VAL A 1 183 ? -17.844 -26.75 -25.906 1 94.38 183 VAL A CA 1
ATOM 1467 C C . VAL A 1 183 ? -19.094 -27.203 -25.156 1 94.38 183 VAL A C 1
ATOM 1469 O O . VAL A 1 183 ? -19.062 -28.172 -24.391 1 94.38 183 VAL A O 1
ATOM 1472 N N . PRO A 1 184 ? -20.203 -26.609 -25.453 1 91.25 184 PRO A N 1
ATOM 1473 C CA . PRO A 1 184 ? -21.422 -26.812 -24.656 1 91.25 184 PRO A CA 1
ATOM 1474 C C . PRO A 1 184 ? -21.812 -28.281 -24.547 1 91.25 184 PRO A C 1
ATOM 1476 O O . PRO A 1 184 ? -22.156 -28.75 -23.453 1 91.25 184 PRO A O 1
ATOM 1479 N N . GLU A 1 185 ? -21.766 -29.078 -25.547 1 91.12 185 GLU A N 1
ATOM 1480 C CA . GLU A 1 185 ? -22.203 -30.469 -25.562 1 91.12 185 GLU A CA 1
ATOM 1481 C C . GLU A 1 185 ? -21.328 -31.312 -24.656 1 91.12 185 GLU A C 1
ATOM 1483 O O . GLU A 1 185 ? -21.797 -32.312 -24.062 1 91.12 185 GLU A O 1
ATOM 1488 N N . ARG A 1 186 ? -20.109 -30.875 -24.453 1 92.38 186 ARG A N 1
ATOM 1489 C CA . ARG A 1 186 ? -19.172 -31.656 -23.672 1 92.38 186 ARG A CA 1
ATOM 1490 C C . ARG A 1 186 ? -19.141 -31.188 -22.219 1 92.38 186 ARG A C 1
ATOM 1492 O O . ARG A 1 186 ? -18.703 -31.922 -21.344 1 92.38 186 ARG A O 1
ATOM 1499 N N . LEU A 1 187 ? -19.609 -30.016 -22.031 1 91.38 187 LEU A N 1
ATOM 1500 C CA . LEU A 1 187 ? -19.609 -29.453 -20.688 1 91.38 187 LEU A CA 1
ATOM 1501 C C . LEU A 1 187 ? -20.5 -30.266 -19.75 1 91.38 187 LEU A C 1
ATOM 1503 O O . LEU A 1 187 ? -20.203 -30.375 -18.562 1 91.38 187 LEU A O 1
ATOM 1507 N N . GLU A 1 188 ? -21.531 -30.812 -20.297 1 86.31 188 GLU A N 1
ATOM 1508 C CA . GLU A 1 188 ? -22.5 -31.562 -19.5 1 86.31 188 GLU A CA 1
ATOM 1509 C C . GLU A 1 188 ? -21.859 -32.812 -18.906 1 86.31 188 GLU A C 1
ATOM 1511 O O . GLU A 1 188 ? -22.266 -33.281 -17.828 1 86.31 188 GLU A O 1
ATOM 1516 N N . THR A 1 189 ? -20.828 -33.281 -19.547 1 89.12 189 THR A N 1
ATOM 1517 C CA . THR A 1 189 ? -20.219 -34.5 -19.094 1 89.12 189 THR A CA 1
ATOM 1518 C C . THR A 1 189 ? -18.891 -34.219 -18.391 1 89.12 189 THR A C 1
ATOM 1520 O O . THR A 1 189 ? -18.141 -35.156 -18.062 1 89.12 189 THR A O 1
ATOM 1523 N N . SER A 1 190 ? -18.641 -32.969 -18.234 1 94.56 190 SER A N 1
ATOM 1524 C CA . SER A 1 190 ? -17.406 -32.594 -17.531 1 94.56 190 SER A CA 1
ATOM 1525 C C . SER A 1 190 ? -17.594 -32.688 -16.016 1 94.56 190 SER A C 1
ATOM 1527 O O . SER A 1 190 ? -18.688 -32.406 -15.508 1 94.56 190 SER A O 1
ATOM 1529 N N . HIS A 1 191 ? -16.578 -33.156 -15.305 1 96.56 191 HIS A N 1
ATOM 1530 C CA . HIS A 1 191 ? -16.594 -33.312 -13.852 1 96.56 191 HIS A CA 1
ATOM 1531 C C . HIS A 1 191 ? -15.445 -32.531 -13.203 1 96.56 191 HIS A C 1
ATOM 1533 O O . HIS A 1 191 ? -14.305 -33 -13.219 1 96.56 191 HIS A O 1
ATOM 1539 N N . TRP A 1 192 ? -15.789 -31.422 -12.578 1 97.69 192 TRP A N 1
ATOM 1540 C CA . TRP A 1 192 ? -14.812 -30.609 -11.867 1 97.69 192 TRP A CA 1
ATOM 1541 C C . TRP A 1 192 ? -14.75 -30.984 -10.391 1 97.69 192 TRP A C 1
ATOM 1543 O O . TRP A 1 192 ? -15.781 -31.234 -9.758 1 97.69 192 TRP A O 1
ATOM 1553 N N . TYR A 1 193 ? -13.602 -31.047 -9.852 1 98.38 193 TYR A N 1
ATOM 1554 C CA . TYR A 1 193 ? -13.375 -31.266 -8.43 1 98.38 193 TYR A CA 1
ATOM 1555 C C . TYR A 1 193 ? -12.43 -30.219 -7.859 1 98.38 193 TYR A C 1
ATOM 1557 O O . TYR A 1 193 ? -11.562 -29.703 -8.57 1 98.38 193 TYR A O 1
ATOM 1565 N N . ASP A 1 194 ? -12.617 -29.891 -6.559 1 98.06 194 ASP A N 1
ATOM 1566 C CA . ASP A 1 194 ? -11.656 -28.984 -5.938 1 98.06 194 ASP A CA 1
ATOM 1567 C C . ASP A 1 194 ? -10.492 -29.75 -5.324 1 98.06 194 ASP A C 1
ATOM 1569 O O . ASP A 1 194 ? -10.438 -30.984 -5.41 1 98.06 194 ASP A O 1
ATOM 1573 N N . GLY A 1 195 ? -9.516 -29.062 -4.77 1 98.06 195 GLY A N 1
ATOM 1574 C CA . GLY A 1 195 ? -8.305 -29.672 -4.242 1 98.06 195 GLY A CA 1
ATOM 1575 C C . GLY A 1 195 ? -8.547 -30.531 -3.025 1 98.06 195 GLY A C 1
ATOM 1576 O O . GLY A 1 195 ? -7.645 -31.234 -2.568 1 98.06 195 GLY A O 1
ATOM 1577 N N . HIS A 1 196 ? -9.742 -30.469 -2.521 1 98.31 196 HIS A N 1
ATOM 1578 C CA . HIS A 1 196 ? -10.109 -31.297 -1.374 1 98.31 196 HIS A CA 1
ATOM 1579 C C . HIS A 1 196 ? -10.867 -32.531 -1.811 1 98.31 196 HIS A C 1
ATOM 1581 O O . HIS A 1 196 ? -11.156 -33.406 -0.989 1 98.31 196 HIS A O 1
ATOM 1587 N N . GLY A 1 197 ? -11.219 -32.625 -3.059 1 98.12 197 GLY A N 1
ATOM 1588 C CA . GLY A 1 197 ? -11.883 -33.812 -3.602 1 98.12 197 GLY A CA 1
ATOM 1589 C C . GLY A 1 197 ? -13.391 -33.656 -3.689 1 98.12 197 GLY A C 1
ATOM 1590 O O . GLY A 1 197 ? -14.102 -34.625 -3.891 1 98.12 197 GLY A O 1
ATOM 1591 N N . ARG A 1 198 ? -13.867 -32.469 -3.557 1 97.75 198 ARG A N 1
ATOM 1592 C CA . ARG A 1 198 ? -15.305 -32.219 -3.639 1 97.75 198 ARG A CA 1
ATOM 1593 C C . ARG A 1 198 ? -15.734 -31.906 -5.066 1 97.75 198 ARG A C 1
ATOM 1595 O O . ARG A 1 198 ? -15.047 -31.156 -5.77 1 97.75 198 ARG A O 1
ATOM 1602 N N . PRO A 1 199 ? -16.859 -32.5 -5.508 1 97.06 199 PRO A N 1
ATOM 1603 C CA . PRO A 1 199 ? -17.375 -32.062 -6.809 1 97.06 199 PRO A CA 1
ATOM 1604 C C . PRO A 1 199 ? -17.828 -30.609 -6.824 1 97.06 199 PRO A C 1
ATOM 1606 O O . PRO A 1 199 ? -18.375 -30.125 -5.836 1 97.06 199 PRO A O 1
ATOM 1609 N N . LEU A 1 200 ? -17.531 -30 -7.922 1 96.06 200 LEU A N 1
ATOM 1610 C CA . LEU A 1 200 ? -17.859 -28.594 -8.039 1 96.06 200 LEU A CA 1
ATOM 1611 C C . LEU A 1 200 ? -19.094 -28.391 -8.922 1 96.06 200 LEU A C 1
ATOM 1613 O O . LEU A 1 200 ? -19.359 -29.188 -9.82 1 96.06 200 LEU A O 1
ATOM 1617 N N . GLU A 1 201 ? -19.734 -27.297 -8.695 1 90.06 201 GLU A N 1
ATOM 1618 C CA . GLU A 1 201 ? -20.984 -26.984 -9.375 1 90.06 201 GLU A CA 1
ATOM 1619 C C . GLU A 1 201 ? -20.734 -26.438 -10.781 1 90.06 201 GLU A C 1
ATOM 1621 O O . GLU A 1 201 ? -19.578 -26.25 -11.172 1 90.06 201 GLU A O 1
ATOM 1626 N N . GLU A 1 202 ? -21.812 -26.188 -11.461 1 86.62 202 GLU A N 1
ATOM 1627 C CA . GLU A 1 202 ? -21.797 -25.812 -12.867 1 86.62 202 GLU A CA 1
ATOM 1628 C C . GLU A 1 202 ? -21.078 -24.484 -13.07 1 86.62 202 GLU A C 1
ATOM 1630 O O . GLU A 1 202 ? -20.391 -24.281 -14.07 1 86.62 202 GLU A O 1
ATOM 1635 N N . MET A 1 203 ? -21.172 -23.672 -12.117 1 85.5 203 MET A N 1
ATOM 1636 C CA . MET A 1 203 ? -20.594 -22.344 -12.266 1 85.5 203 MET A CA 1
ATOM 1637 C C . MET A 1 203 ? -19.078 -22.422 -12.445 1 85.5 203 MET A C 1
ATOM 1639 O O . MET A 1 203 ? -18.484 -21.578 -13.125 1 85.5 203 MET A O 1
ATOM 1643 N N . PHE A 1 204 ? -18.453 -23.391 -11.961 1 89.88 204 PHE A N 1
ATOM 1644 C CA . PHE A 1 204 ? -17.016 -23.562 -12.07 1 89.88 204 PHE A CA 1
ATOM 1645 C C . PHE A 1 204 ? -16.625 -24 -13.477 1 89.88 204 PHE A C 1
ATOM 1647 O O . PHE A 1 204 ? -15.508 -23.734 -13.93 1 89.88 204 PHE A O 1
ATOM 1654 N N . ARG A 1 205 ? -17.516 -24.562 -14.172 1 90.38 205 ARG A N 1
ATOM 1655 C CA . ARG A 1 205 ? -17.219 -25.062 -15.508 1 90.38 205 ARG A CA 1
ATOM 1656 C C . ARG A 1 205 ? -17.109 -23.922 -16.516 1 90.38 205 ARG A C 1
ATOM 1658 O O . ARG A 1 205 ? -16.453 -24.047 -17.547 1 90.38 205 ARG A O 1
ATOM 1665 N N . GLU A 1 206 ? -17.641 -22.766 -16 1 88.12 206 GLU A N 1
ATOM 1666 C CA . GLU A 1 206 ? -17.719 -21.719 -17.016 1 88.12 206 GLU A CA 1
ATOM 1667 C C . GLU A 1 206 ? -17.016 -20.453 -16.562 1 88.12 206 GLU A C 1
ATOM 1669 O O . GLU A 1 206 ? -16.344 -19.781 -17.359 1 88.12 206 GLU A O 1
ATOM 1674 N N . ASN A 1 207 ? -17.156 -20.109 -15.281 1 88.31 207 ASN A N 1
ATOM 1675 C CA . ASN A 1 207 ? -16.797 -18.719 -15.062 1 88.31 207 ASN A CA 1
ATOM 1676 C C . ASN A 1 207 ? -15.984 -18.531 -13.789 1 88.31 207 ASN A C 1
ATOM 1678 O O . ASN A 1 207 ? -15.07 -17.719 -13.742 1 88.31 207 ASN A O 1
ATOM 1682 N N . ARG A 1 208 ? -16.141 -19.234 -12.797 1 92 208 ARG A N 1
ATOM 1683 C CA . ARG A 1 208 ? -15.555 -18.953 -11.492 1 92 208 ARG A CA 1
ATOM 1684 C C . ARG A 1 208 ? -14.062 -19.234 -11.492 1 92 208 ARG A C 1
ATOM 1686 O O . ARG A 1 208 ? -13.602 -20.219 -12.078 1 92 208 ARG A O 1
ATOM 1693 N N . ILE A 1 209 ? -13.312 -18.328 -10.75 1 94.31 209 ILE A N 1
ATOM 1694 C CA . ILE A 1 209 ? -11.859 -18.469 -10.797 1 94.31 209 ILE A CA 1
ATOM 1695 C C . ILE A 1 209 ? -11.289 -18.531 -9.383 1 94.31 209 ILE A C 1
ATOM 1697 O O . ILE A 1 209 ? -10.078 -18.438 -9.188 1 94.31 209 ILE A O 1
ATOM 1701 N N . PHE A 1 210 ? -12.094 -18.578 -8.398 1 94.75 210 PHE A N 1
ATOM 1702 C CA . PHE A 1 210 ? -11.648 -18.734 -7.02 1 94.75 210 PHE A CA 1
ATOM 1703 C C . PHE A 1 210 ? -12.477 -19.797 -6.301 1 94.75 210 PHE A C 1
ATOM 1705 O O . PHE A 1 210 ? -13.656 -19.969 -6.605 1 94.75 210 PHE A O 1
ATOM 1712 N N . SER A 1 211 ? -11.875 -20.453 -5.434 1 95.44 211 SER A N 1
ATOM 1713 C CA . SER A 1 211 ? -12.523 -21.5 -4.656 1 95.44 211 SER A CA 1
ATOM 1714 C C . SER A 1 211 ? -13.438 -20.906 -3.584 1 95.44 211 SER A C 1
ATOM 1716 O O . SER A 1 211 ? -13.25 -19.766 -3.174 1 95.44 211 SER A O 1
ATOM 1718 N N . SER A 1 212 ? -14.438 -21.719 -3.24 1 91.88 212 SER A N 1
ATOM 1719 C CA . SER A 1 212 ? -15.203 -21.328 -2.061 1 91.88 212 SER A CA 1
ATOM 1720 C C . SER A 1 212 ? -14.305 -21.203 -0.834 1 91.88 212 SER A C 1
ATOM 1722 O O . SER A 1 212 ? -13.539 -22.125 -0.52 1 91.88 212 SER A O 1
ATOM 1724 N N . TYR A 1 213 ? -14.367 -20.078 -0.269 1 88.69 213 TYR A N 1
ATOM 1725 C CA . TYR A 1 213 ? -13.484 -19.812 0.86 1 88.69 213 TYR A CA 1
ATOM 1726 C C . TYR A 1 213 ? -14.211 -20 2.184 1 88.69 213 TYR A C 1
ATOM 1728 O O . TYR A 1 213 ? -15.414 -20.266 2.201 1 88.69 213 TYR A O 1
ATOM 1736 N N . GLY A 1 214 ? -13.43 -20.094 3.301 1 93.31 214 GLY A N 1
ATOM 1737 C CA . GLY A 1 214 ? -13.992 -20.359 4.613 1 93.31 214 GLY A CA 1
ATOM 1738 C C . GLY A 1 214 ? -14.094 -21.844 4.922 1 93.31 214 GLY A C 1
ATOM 1739 O O . GLY A 1 214 ? -14.836 -22.25 5.824 1 93.31 214 GLY A O 1
ATOM 1740 N N . ARG A 1 215 ? -13.445 -22.625 4.203 1 95.12 215 ARG A N 1
ATOM 1741 C CA . ARG A 1 215 ? -13.422 -24.078 4.363 1 95.12 215 ARG A CA 1
ATOM 1742 C C . ARG A 1 215 ? -12.078 -24.656 3.932 1 95.12 215 ARG A C 1
ATOM 1744 O O . ARG A 1 215 ? -11.281 -23.969 3.289 1 95.12 215 ARG A O 1
ATOM 1751 N N . PRO A 1 216 ? -11.766 -25.922 4.324 1 97 216 PRO A N 1
ATOM 1752 C CA . PRO A 1 216 ? -10.539 -26.547 3.832 1 97 216 PRO A CA 1
ATOM 1753 C C . PRO A 1 216 ? -10.578 -26.828 2.33 1 97 216 PRO A C 1
ATOM 1755 O O . PRO A 1 216 ? -11.594 -27.297 1.813 1 97 216 PRO A O 1
ATOM 1758 N N . ASN A 1 217 ? -9.516 -26.516 1.651 1 97.38 217 ASN A N 1
ATOM 1759 C CA . ASN A 1 217 ? -9.484 -26.672 0.202 1 97.38 217 ASN A CA 1
ATOM 1760 C C . ASN A 1 217 ? -8.281 -27.5 -0.242 1 97.38 217 ASN A C 1
ATOM 1762 O O . ASN A 1 217 ? -8.086 -27.734 -1.438 1 97.38 217 ASN A O 1
ATOM 1766 N N . TYR A 1 218 ? -7.441 -28.031 0.698 1 97.81 218 TYR A N 1
ATOM 1767 C CA . TYR A 1 218 ? -6.113 -28.516 0.339 1 97.81 218 TYR A CA 1
ATOM 1768 C C . TYR A 1 218 ? -5.965 -30 0.644 1 97.81 218 TYR A C 1
ATOM 1770 O O . TYR A 1 218 ? -4.848 -30.516 0.719 1 97.81 218 TYR A O 1
ATOM 1778 N N . GLY A 1 219 ? -7.016 -30.719 0.806 1 98.38 219 GLY A N 1
ATOM 1779 C CA . GLY A 1 219 ? -6.965 -32.094 1.272 1 98.38 219 GLY A CA 1
ATOM 1780 C C . GLY A 1 219 ? -6.164 -33 0.361 1 98.38 219 GLY A C 1
ATOM 1781 O O . GLY A 1 219 ? -5.363 -33.812 0.833 1 98.38 219 GLY A O 1
ATOM 1782 N N . LEU A 1 220 ? -6.336 -32.906 -0.966 1 98.81 220 LEU A N 1
ATOM 1783 C CA . LEU A 1 220 ? -5.668 -33.781 -1.93 1 98.81 220 LEU A CA 1
ATOM 1784 C C . LEU A 1 220 ? -4.492 -33.062 -2.586 1 98.81 220 LEU A C 1
ATOM 1786 O O . LEU A 1 220 ? -3.467 -33.688 -2.875 1 98.81 220 LEU A O 1
ATOM 1790 N N . VAL A 1 221 ? -4.637 -31.781 -2.834 1 98.81 221 VAL A N 1
ATOM 1791 C CA . VAL A 1 221 ? -3.619 -31.031 -3.553 1 98.81 221 VAL A CA 1
ATOM 1792 C C . VAL A 1 221 ? -3.758 -29.547 -3.234 1 98.81 221 VAL A C 1
ATOM 1794 O O . VAL A 1 221 ? -4.863 -29.062 -2.973 1 98.81 221 VAL A O 1
ATOM 1797 N N . GLN A 1 222 ? -2.641 -28.953 -3.154 1 97.88 222 GLN A N 1
ATOM 1798 C CA . GLN A 1 222 ? -2.547 -27.516 -2.988 1 97.88 222 GLN A CA 1
ATOM 1799 C C . GLN A 1 222 ? -1.605 -26.906 -4.02 1 97.88 222 GLN A C 1
ATOM 1801 O O . GLN A 1 222 ? -0.778 -27.594 -4.605 1 97.88 222 GLN A O 1
ATOM 1806 N N . LEU A 1 223 ? -1.817 -25.578 -4.352 1 98.75 223 LEU A N 1
ATOM 1807 C CA . LEU A 1 223 ? -0.86 -24.828 -5.16 1 98.75 223 LEU A CA 1
ATOM 1808 C C . LEU A 1 223 ? -0.112 -23.812 -4.309 1 98.75 223 LEU A C 1
ATOM 1810 O O . LEU A 1 223 ? -0.651 -22.75 -3.99 1 98.75 223 LEU A O 1
ATOM 1814 N N . ASN A 1 224 ? 1.128 -24.156 -3.895 1 98.88 224 ASN A N 1
ATOM 1815 C CA . ASN A 1 224 ? 1.934 -23.172 -3.172 1 98.88 224 ASN A CA 1
ATOM 1816 C C . ASN A 1 224 ? 2.244 -21.953 -4.035 1 98.88 224 ASN A C 1
ATOM 1818 O O . ASN A 1 224 ? 2.873 -22.078 -5.09 1 98.88 224 ASN A O 1
ATOM 1822 N N . HIS A 1 225 ? 1.787 -20.859 -3.617 1 98.81 225 HIS A N 1
ATOM 1823 C CA . HIS A 1 225 ? 2.033 -19.594 -4.312 1 98.81 225 HIS A CA 1
ATOM 1824 C C . HIS A 1 225 ? 2.979 -18.703 -3.518 1 98.81 225 HIS A C 1
ATOM 1826 O O . HIS A 1 225 ? 2.672 -18.328 -2.383 1 98.81 225 HIS A O 1
ATOM 1832 N N . TYR A 1 226 ? 4.125 -18.453 -4.078 1 98.62 226 TYR A N 1
ATOM 1833 C CA . TYR A 1 226 ? 5.145 -17.594 -3.484 1 98.62 226 TYR A CA 1
ATOM 1834 C C . TYR A 1 226 ? 5.223 -16.266 -4.211 1 98.62 226 TYR A C 1
ATOM 1836 O O . TYR A 1 226 ? 6.262 -15.914 -4.781 1 98.62 226 TYR A O 1
ATOM 1844 N N . PRO A 1 227 ? 4.227 -15.445 -4.066 1 97.56 227 PRO A N 1
ATOM 1845 C CA . PRO A 1 227 ? 4.117 -14.25 -4.906 1 97.56 227 PRO A CA 1
ATOM 1846 C C . PRO A 1 227 ? 5.082 -13.141 -4.492 1 97.56 227 PRO A C 1
ATOM 1848 O O . PRO A 1 227 ? 5.32 -12.211 -5.262 1 97.56 227 PRO A O 1
ATOM 1851 N N . LEU A 1 228 ? 5.664 -13.195 -3.312 1 98.06 228 LEU A N 1
ATOM 1852 C CA . LEU A 1 228 ? 6.414 -12.062 -2.777 1 98.06 228 LEU A CA 1
ATOM 1853 C C . LEU A 1 228 ? 7.91 -12.359 -2.77 1 98.06 228 LEU A C 1
ATOM 1855 O O . LEU A 1 228 ? 8.703 -11.578 -3.301 1 98.06 228 LEU A O 1
ATOM 1859 N N . GLY A 1 229 ? 8.273 -13.578 -2.221 1 98 229 GLY A N 1
ATOM 1860 C CA . GLY A 1 229 ? 9.68 -13.828 -1.955 1 98 229 GLY A CA 1
ATOM 1861 C C . GLY A 1 229 ? 10.289 -12.852 -0.968 1 98 229 GLY A C 1
ATOM 1862 O O . GLY A 1 229 ? 9.633 -12.445 -0.005 1 98 229 GLY A O 1
ATOM 1863 N N . SER A 1 230 ? 11.594 -12.609 -1.133 1 98.56 230 SER A N 1
ATOM 1864 C CA . SER A 1 230 ? 12.234 -11.578 -0.32 1 98.56 230 SER A CA 1
ATOM 1865 C C . SER A 1 230 ? 11.773 -10.188 -0.729 1 98.56 230 SER A C 1
ATOM 1867 O O . SER A 1 230 ? 11.203 -10.008 -1.809 1 98.56 230 SER A O 1
ATOM 1869 N N . MET A 1 231 ? 11.961 -9.195 0.155 1 98.62 231 MET A N 1
ATOM 1870 C CA . MET A 1 231 ? 11.633 -7.816 -0.203 1 98.62 231 MET A CA 1
ATOM 1871 C C . MET A 1 231 ? 12.398 -7.379 -1.446 1 98.62 231 MET A C 1
ATOM 1873 O O . MET A 1 231 ? 11.844 -6.715 -2.322 1 98.62 231 MET A O 1
ATOM 1877 N N . GLU A 1 232 ? 13.664 -7.785 -1.502 1 98.44 232 GLU A N 1
ATOM 1878 C CA . GLU A 1 232 ? 14.484 -7.527 -2.684 1 98.44 232 GLU A CA 1
ATOM 1879 C C . GLU A 1 232 ? 13.844 -8.117 -3.936 1 98.44 232 GLU A C 1
ATOM 1881 O O . GLU A 1 232 ? 13.75 -7.449 -4.965 1 98.44 232 GLU A O 1
ATOM 1886 N N . SER A 1 233 ? 13.391 -9.336 -3.869 1 98.19 233 SER A N 1
ATOM 1887 C CA . SER A 1 233 ? 12.758 -10 -5.004 1 98.19 233 SER A CA 1
ATOM 1888 C C . SER A 1 233 ? 11.469 -9.305 -5.41 1 98.19 233 SER A C 1
ATOM 1890 O O . SER A 1 233 ? 11.148 -9.203 -6.598 1 98.19 233 SER A O 1
ATOM 1892 N N . PHE A 1 234 ? 10.773 -8.805 -4.422 1 98.38 234 PHE A N 1
ATOM 1893 C CA . PHE A 1 234 ? 9.523 -8.109 -4.711 1 98.38 234 PHE A CA 1
ATOM 1894 C C . PHE A 1 234 ? 9.781 -6.801 -5.445 1 98.38 234 PHE A C 1
ATOM 1896 O O . PHE A 1 234 ? 9.016 -6.414 -6.328 1 98.38 234 PHE A O 1
ATOM 1903 N N . VAL A 1 235 ? 10.805 -6.094 -5.129 1 97.81 235 VAL A N 1
ATOM 1904 C CA . VAL A 1 235 ? 11.172 -4.867 -5.832 1 97.81 235 VAL A CA 1
ATOM 1905 C C . VAL A 1 235 ? 11.438 -5.176 -7.301 1 97.81 235 VAL A C 1
ATOM 1907 O O . VAL A 1 235 ? 11 -4.441 -8.188 1 97.81 235 VAL A O 1
ATOM 1910 N N . LEU A 1 236 ? 12.117 -6.281 -7.594 1 97.31 236 LEU A N 1
ATOM 1911 C CA . LEU A 1 236 ? 12.367 -6.672 -8.977 1 97.31 236 LEU A CA 1
ATOM 1912 C C . LEU A 1 236 ? 11.07 -7.047 -9.68 1 97.31 236 LEU A C 1
ATOM 1914 O O . LEU A 1 236 ? 10.906 -6.781 -10.875 1 97.31 236 LEU A O 1
ATOM 1918 N N . LYS A 1 237 ? 10.211 -7.719 -8.953 1 96.5 237 LYS A N 1
ATOM 1919 C CA . LYS A 1 237 ? 8.898 -8.031 -9.523 1 96.5 237 LYS A CA 1
ATOM 1920 C C . LYS A 1 237 ? 8.148 -6.762 -9.898 1 96.5 237 LYS A C 1
ATOM 1922 O O . LYS A 1 237 ? 7.527 -6.691 -10.961 1 96.5 237 LYS A O 1
ATOM 1927 N N . ALA A 1 238 ? 8.203 -5.754 -9.008 1 95.06 238 ALA A N 1
ATOM 1928 C CA . ALA A 1 238 ? 7.559 -4.473 -9.266 1 95.06 238 ALA A CA 1
ATOM 1929 C C . ALA A 1 238 ? 8.156 -3.797 -10.5 1 95.06 238 ALA A C 1
ATOM 1931 O O . ALA A 1 238 ? 7.434 -3.162 -11.273 1 95.06 238 ALA A O 1
ATOM 1932 N N . ASP A 1 239 ? 9.43 -3.877 -10.664 1 93.19 239 ASP A N 1
ATOM 1933 C CA . ASP A 1 239 ? 10.133 -3.311 -11.812 1 93.19 239 ASP A CA 1
ATOM 1934 C C . ASP A 1 239 ? 9.695 -3.992 -13.109 1 93.19 239 ASP A C 1
ATOM 1936 O O . ASP A 1 239 ? 9.539 -3.334 -14.133 1 93.19 239 ASP A O 1
ATOM 1940 N N . ARG A 1 240 ? 9.578 -5.246 -13.055 1 88.06 240 ARG A N 1
ATOM 1941 C CA . ARG A 1 240 ? 9.188 -6.027 -14.219 1 88.06 240 ARG A CA 1
ATOM 1942 C C . ARG A 1 240 ? 7.77 -5.68 -14.656 1 88.06 240 ARG A C 1
ATOM 1944 O O . ARG A 1 240 ? 7.465 -5.688 -15.852 1 88.06 240 ARG A O 1
ATOM 1951 N N . GLY A 1 241 ? 7.047 -5.055 -13.695 1 72.25 241 GLY A N 1
ATOM 1952 C CA . GLY A 1 241 ? 5.641 -4.801 -13.969 1 72.25 241 GLY A CA 1
ATOM 1953 C C . GLY A 1 241 ? 4.789 -6.055 -13.953 1 72.25 241 GLY A C 1
ATOM 1954 O O . GLY A 1 241 ? 5.305 -7.156 -13.734 1 72.25 241 GLY A O 1
ATOM 1955 N N . ARG A 1 242 ? 3.492 -5.789 -14.094 1 56.81 242 ARG A N 1
ATOM 1956 C CA . ARG A 1 242 ? 2.568 -6.918 -14.117 1 56.81 242 ARG A CA 1
ATOM 1957 C C . ARG A 1 242 ? 2.43 -7.48 -15.531 1 56.81 242 ARG A C 1
ATOM 1959 O O . ARG A 1 242 ? 2.426 -6.727 -16.5 1 56.81 242 ARG A O 1
ATOM 1966 N N . ALA A 1 243 ? 2.535 -8.797 -15.586 1 42.78 243 ALA A N 1
ATOM 1967 C CA . ALA A 1 243 ? 2.334 -9.484 -16.859 1 42.78 243 ALA A CA 1
ATOM 1968 C C . ALA A 1 243 ? 0.983 -9.125 -17.469 1 42.78 243 ALA A C 1
ATOM 1970 O O . ALA A 1 243 ? 0.861 -9.008 -18.688 1 42.78 243 ALA A O 1
ATOM 1971 N N . VAL A 1 244 ? -0.114 -8.852 -16.547 1 40.5 244 VAL A N 1
ATOM 1972 C CA . VAL A 1 244 ? -1.465 -8.656 -17.062 1 40.5 244 VAL A CA 1
ATOM 1973 C C . VAL A 1 244 ? -1.818 -7.172 -17.031 1 40.5 244 VAL A C 1
ATOM 1975 O O . VAL A 1 244 ? -2.549 -6.68 -17.891 1 40.5 244 VAL A O 1
ATOM 1978 N N . HIS A 1 245 ? -1.393 -6.312 -15.883 1 44.78 245 HIS A N 1
ATOM 1979 C CA . HIS A 1 245 ? -1.791 -4.918 -15.727 1 44.78 245 HIS A CA 1
ATOM 1980 C C . HIS A 1 245 ? -0.573 -4.008 -15.617 1 44.78 245 HIS A C 1
ATOM 1982 O O . HIS A 1 245 ? -0.142 -3.666 -14.516 1 44.78 245 HIS A O 1
ATOM 1988 N N . SER A 1 246 ? -0.02 -3.695 -16.797 1 48.22 246 SER A N 1
ATOM 1989 C CA . SER A 1 246 ? 1.296 -3.082 -16.953 1 48.22 246 SER A CA 1
ATOM 1990 C C . SER A 1 246 ? 1.299 -1.646 -16.438 1 48.22 246 SER A C 1
ATOM 1992 O O . SER A 1 246 ? 2.357 -1.092 -16.125 1 48.22 246 SER A O 1
ATOM 1994 N N . GLU A 1 247 ? 0.162 -0.983 -16.078 1 51.31 247 GLU A N 1
ATOM 1995 C CA . GLU A 1 247 ? 0.231 0.471 -15.977 1 51.31 247 GLU A CA 1
ATOM 1996 C C . GLU A 1 247 ? 0.569 0.907 -14.555 1 51.31 247 GLU A C 1
ATOM 1998 O O . GLU A 1 247 ? 1.012 2.037 -14.336 1 51.31 247 GLU A O 1
ATOM 2003 N N . HIS A 1 248 ? 0.467 -0.054 -13.586 1 63.44 248 HIS A N 1
ATOM 2004 C CA . HIS A 1 248 ? 0.75 0.451 -12.25 1 63.44 248 HIS A CA 1
ATOM 2005 C C . HIS A 1 248 ? 1.773 -0.424 -11.539 1 63.44 248 HIS A C 1
ATOM 2007 O O . HIS A 1 248 ? 1.688 -1.653 -11.586 1 63.44 248 HIS A O 1
ATOM 2013 N N . MET A 1 249 ? 2.857 0.16 -11.109 1 71.5 249 MET A N 1
ATOM 2014 C CA . MET A 1 249 ? 3.852 -0.529 -10.289 1 71.5 249 MET A CA 1
ATOM 2015 C C . MET A 1 249 ? 3.197 -1.199 -9.086 1 71.5 249 MET A C 1
ATOM 2017 O O . MET A 1 249 ? 2.299 -0.629 -8.469 1 71.5 249 MET A O 1
ATOM 2021 N N . LEU A 1 250 ? 3.572 -2.479 -8.898 1 82.12 250 LEU A N 1
ATOM 2022 C CA . LEU A 1 250 ? 3.148 -3.146 -7.672 1 82.12 250 LEU A CA 1
ATOM 2023 C C . LEU A 1 250 ? 3.559 -2.34 -6.441 1 82.12 250 LEU A C 1
ATOM 2025 O O . LEU A 1 250 ? 4.648 -1.764 -6.406 1 82.12 250 LEU A O 1
ATOM 2029 N N . ASP A 1 251 ? 2.643 -2.34 -5.543 1 92.69 251 ASP A N 1
ATOM 2030 C CA . ASP A 1 251 ? 2.879 -1.537 -4.348 1 92.69 251 ASP A CA 1
ATOM 2031 C C . ASP A 1 251 ? 2.467 -2.293 -3.088 1 92.69 251 ASP A C 1
ATOM 2033 O O . ASP A 1 251 ? 2.365 -3.521 -3.1 1 92.69 251 ASP A O 1
ATOM 2037 N N . VAL A 1 252 ? 2.35 -1.594 -2.033 1 96.5 252 VAL A N 1
ATOM 2038 C CA . VAL A 1 252 ? 2.119 -2.217 -0.734 1 96.5 252 VAL A CA 1
ATOM 2039 C C . VAL A 1 252 ? 0.706 -2.793 -0.682 1 96.5 252 VAL A C 1
ATOM 2041 O O . VAL A 1 252 ? 0.418 -3.676 0.13 1 96.5 252 VAL A O 1
ATOM 2044 N N . ASP A 1 253 ? -0.187 -2.316 -1.525 1 95.25 253 ASP A N 1
ATOM 2045 C CA . ASP A 1 253 ? -1.511 -2.926 -1.616 1 95.25 253 ASP A CA 1
ATOM 2046 C C . ASP A 1 253 ? -1.409 -4.41 -1.956 1 95.25 253 ASP A C 1
ATOM 2048 O O . ASP A 1 253 ? -2.02 -5.25 -1.289 1 95.25 253 ASP A O 1
ATOM 2052 N N . TYR A 1 254 ? -0.631 -4.695 -3.023 1 95.75 254 TYR A N 1
ATOM 2053 C CA . TYR A 1 254 ? -0.392 -6.074 -3.424 1 95.75 254 TYR A CA 1
ATOM 2054 C C . TYR A 1 254 ? 0.259 -6.867 -2.295 1 95.75 254 TYR A C 1
ATOM 2056 O O . TYR A 1 254 ? -0.134 -8 -2.018 1 95.75 254 TYR A O 1
ATOM 2064 N N . TRP A 1 255 ? 1.222 -6.258 -1.633 1 97.56 255 TRP A N 1
ATOM 2065 C CA . TRP A 1 255 ? 2.021 -6.879 -0.581 1 97.56 255 TRP A CA 1
ATOM 2066 C C . TRP A 1 255 ? 1.145 -7.293 0.596 1 97.56 255 TRP A C 1
ATOM 2068 O O . TRP A 1 255 ? 1.172 -8.453 1.021 1 97.56 255 TRP A O 1
ATOM 2078 N N . VAL A 1 256 ? 0.229 -6.449 1.033 1 97.81 256 VAL A N 1
ATOM 2079 C CA . VAL A 1 256 ? -0.53 -6.684 2.258 1 97.81 256 VAL A CA 1
ATOM 2080 C C . VAL A 1 256 ? -1.618 -7.723 1.999 1 97.81 256 VAL A C 1
ATOM 2082 O O . VAL A 1 256 ? -1.99 -8.477 2.9 1 97.81 256 VAL A O 1
ATOM 2085 N N . GLU A 1 257 ? -2.045 -7.863 0.834 1 97.25 257 GLU A N 1
ATOM 2086 C CA . GLU A 1 257 ? -3.098 -8.82 0.51 1 97.25 257 GLU A CA 1
ATOM 2087 C C . GLU A 1 257 ? -2.541 -10.242 0.423 1 97.25 257 GLU A C 1
ATOM 2089 O O . GLU A 1 257 ? -3.299 -11.203 0.271 1 97.25 257 GLU A O 1
ATOM 2094 N N . ARG A 1 258 ? -1.244 -10.344 0.533 1 98.12 258 ARG A N 1
ATOM 2095 C CA . ARG A 1 258 ? -0.659 -11.656 0.257 1 98.12 258 ARG A CA 1
ATOM 2096 C C . ARG A 1 258 ? 0.353 -12.039 1.33 1 98.12 258 ARG A C 1
ATOM 2098 O O . ARG A 1 258 ? 0.739 -13.203 1.437 1 98.12 258 ARG A O 1
ATOM 2105 N N . ASN A 1 259 ? 0.822 -11.109 2.15 1 98.56 259 ASN A N 1
ATOM 2106 C CA . ASN A 1 259 ? 1.926 -11.375 3.068 1 98.56 259 ASN A CA 1
ATOM 2107 C C . ASN A 1 259 ? 1.43 -11.945 4.391 1 98.56 259 ASN A C 1
ATOM 2109 O O . ASN A 1 259 ? 1.767 -11.438 5.461 1 98.56 259 ASN A O 1
ATOM 2113 N N . PHE A 1 260 ? 0.675 -13.039 4.344 1 98.38 260 PHE A N 1
ATOM 2114 C CA . PHE A 1 260 ? 0.24 -13.766 5.527 1 98.38 260 PHE A CA 1
ATOM 2115 C C . PHE A 1 260 ? 1.319 -14.734 5.992 1 98.38 260 PHE A C 1
ATOM 2117 O O . PHE A 1 260 ? 1.863 -15.5 5.188 1 98.38 260 PHE A O 1
ATOM 2124 N N . ASN A 1 261 ? 1.699 -14.719 7.211 1 98.38 261 ASN A N 1
ATOM 2125 C CA . ASN A 1 261 ? 2.725 -15.57 7.812 1 98.38 261 ASN A CA 1
ATOM 2126 C C . ASN A 1 261 ? 2.234 -16.219 9.102 1 98.38 261 ASN A C 1
ATOM 2128 O O . ASN A 1 261 ? 3.01 -16.406 10.039 1 98.38 261 ASN A O 1
ATOM 2132 N N . THR A 1 262 ? 1.003 -16.5 9.227 1 97.69 262 THR A N 1
ATOM 2133 C CA . THR A 1 262 ? 0.369 -16.922 10.469 1 97.69 262 THR A CA 1
ATOM 2134 C C . THR A 1 262 ? 0.647 -18.391 10.75 1 97.69 262 THR A C 1
ATOM 2136 O O . THR A 1 262 ? 0.783 -18.797 11.906 1 97.69 262 THR A O 1
ATOM 2139 N N . ASP A 1 263 ? 0.659 -19.219 9.727 1 98.38 263 ASP A N 1
ATOM 2140 C CA . ASP A 1 263 ? 0.897 -20.656 9.867 1 98.38 263 ASP A CA 1
ATOM 2141 C C . ASP A 1 263 ? 2.24 -21.047 9.258 1 98.38 263 ASP A C 1
ATOM 2143 O O . ASP A 1 263 ? 2.92 -20.219 8.648 1 98.38 263 ASP A O 1
ATOM 2147 N N . SER A 1 264 ? 2.637 -22.219 9.555 1 98.56 264 SER A N 1
ATOM 2148 C CA . SER A 1 264 ? 3.762 -22.859 8.883 1 98.56 264 SER A CA 1
ATOM 2149 C C . SER A 1 264 ? 3.309 -24.094 8.094 1 98.56 264 SER A C 1
ATOM 2151 O O . SER A 1 264 ? 2.453 -24.844 8.555 1 98.56 264 SER A O 1
ATOM 2153 N N . ASP A 1 265 ? 3.801 -24.25 6.906 1 98.56 265 ASP A N 1
ATOM 2154 C CA . ASP A 1 265 ? 3.545 -25.422 6.082 1 98.56 265 ASP A CA 1
ATOM 2155 C C . ASP A 1 265 ? 4.812 -25.875 5.355 1 98.56 265 ASP A C 1
ATOM 2157 O O . ASP A 1 265 ? 5.309 -25.172 4.473 1 98.56 265 ASP A O 1
ATOM 2161 N N . ASP A 1 266 ? 5.309 -26.969 5.73 1 97.94 266 ASP A N 1
ATOM 2162 C CA . ASP A 1 266 ? 6.523 -27.484 5.109 1 97.94 266 ASP A CA 1
ATOM 2163 C C . ASP A 1 266 ? 6.25 -28.797 4.379 1 97.94 266 ASP A C 1
ATOM 2165 O O . ASP A 1 266 ? 7.172 -29.578 4.113 1 97.94 266 ASP A O 1
ATOM 2169 N N . SER A 1 267 ? 4.98 -29.047 4.062 1 98.56 267 SER A N 1
ATOM 2170 C CA . SER A 1 267 ? 4.598 -30.328 3.473 1 98.56 267 SER A CA 1
ATOM 2171 C C . SER A 1 267 ? 5.254 -30.531 2.109 1 98.56 267 SER A C 1
ATOM 2173 O O . SER A 1 267 ? 5.508 -31.656 1.696 1 98.56 267 SER A O 1
ATOM 2175 N N . ILE A 1 268 ? 5.586 -29.469 1.47 1 98.75 268 ILE A N 1
ATOM 2176 C CA . ILE A 1 268 ? 6.148 -29.562 0.127 1 98.75 268 ILE A CA 1
ATOM 2177 C C . ILE A 1 268 ? 7.57 -30.109 0.2 1 98.75 268 ILE A C 1
ATOM 2179 O O . ILE A 1 268 ? 8.125 -30.562 -0.806 1 98.75 268 ILE A O 1
ATOM 2183 N N . LEU A 1 269 ? 8.188 -30.062 1.315 1 98.44 269 LEU A N 1
ATOM 2184 C CA . LEU A 1 269 ? 9.57 -30.5 1.476 1 98.44 269 LEU A CA 1
ATOM 2185 C C . LEU A 1 269 ? 9.695 -32 1.277 1 98.44 269 LEU A C 1
ATOM 2187 O O . LEU A 1 269 ? 10.805 -32.531 1.094 1 98.44 269 LEU A O 1
ATOM 2191 N N . ARG A 1 270 ? 8.609 -32.719 1.292 1 98 270 ARG A N 1
ATOM 2192 C CA . ARG A 1 270 ? 8.625 -34.156 1.046 1 98 270 ARG A CA 1
ATOM 2193 C C . ARG A 1 270 ? 9.234 -34.469 -0.317 1 98 270 ARG A C 1
ATOM 2195 O O . ARG A 1 270 ? 9.727 -35.562 -0.542 1 98 270 ARG A O 1
ATOM 2202 N N . TYR A 1 271 ? 9.203 -33.531 -1.223 1 98.12 271 TYR A N 1
ATOM 2203 C CA . TYR A 1 271 ? 9.68 -33.75 -2.582 1 98.12 271 TYR A CA 1
ATOM 2204 C C . TYR A 1 271 ? 11.195 -33.594 -2.664 1 98.12 271 TYR A C 1
ATOM 2206 O O . TYR A 1 271 ? 11.805 -33.906 -3.693 1 98.12 271 TYR A O 1
ATOM 2214 N N . GLY A 1 272 ? 11.82 -33.125 -1.644 1 97.06 272 GLY A N 1
ATOM 2215 C CA . GLY A 1 272 ? 13.242 -32.812 -1.653 1 97.06 272 GLY A CA 1
ATOM 2216 C C . GLY A 1 272 ? 14.094 -34 -2.141 1 97.06 272 GLY A C 1
ATOM 2217 O O . GLY A 1 272 ? 14.992 -33.812 -2.965 1 97.06 272 GLY A O 1
ATOM 2218 N N . GLU A 1 273 ? 13.773 -35.125 -1.735 1 96.19 273 GLU A N 1
ATOM 2219 C CA . GLU A 1 273 ? 14.555 -36.312 -2.078 1 96.19 273 GLU A CA 1
ATOM 2220 C C . GLU A 1 273 ? 14.477 -36.625 -3.574 1 96.19 273 GLU A C 1
ATOM 2222 O O . GLU A 1 273 ? 15.43 -37.156 -4.156 1 96.19 273 GLU A O 1
ATOM 2227 N N . ARG A 1 274 ? 13.406 -36.25 -4.168 1 97.88 274 ARG A N 1
ATOM 2228 C CA . ARG A 1 274 ? 13.227 -36.531 -5.59 1 97.88 274 ARG A CA 1
ATOM 2229 C C . ARG A 1 274 ? 13.641 -35.344 -6.445 1 97.88 274 ARG A C 1
ATOM 2231 O O . ARG A 1 274 ? 14.242 -35.5 -7.508 1 97.88 274 ARG A O 1
ATOM 2238 N N . SER A 1 275 ? 13.32 -34.188 -6.004 1 98.12 275 SER A N 1
ATOM 2239 C CA . SER A 1 275 ? 13.539 -33 -6.824 1 98.12 275 SER A CA 1
ATOM 2240 C C . SER A 1 275 ? 14.984 -32.531 -6.73 1 98.12 275 SER A C 1
ATOM 2242 O O . SER A 1 275 ? 15.531 -31.969 -7.691 1 98.12 275 SER A O 1
ATOM 2244 N N . ALA A 1 276 ? 15.625 -32.688 -5.605 1 97.69 276 ALA A N 1
ATOM 2245 C CA . ALA A 1 276 ? 16.984 -32.188 -5.398 1 97.69 276 ALA A CA 1
ATOM 2246 C C . ALA A 1 276 ? 17.969 -32.812 -6.367 1 97.69 276 ALA A C 1
ATOM 2248 O O . ALA A 1 276 ? 18.75 -32.125 -7.016 1 97.69 276 ALA A O 1
ATOM 2249 N N . PRO A 1 277 ? 17.938 -34.125 -6.531 1 98.12 277 PRO A N 1
ATOM 2250 C CA . PRO A 1 277 ? 18.844 -34.75 -7.512 1 98.12 277 PRO A CA 1
ATOM 2251 C C . PRO A 1 277 ? 18.594 -34.25 -8.938 1 98.12 277 PRO A C 1
ATOM 2253 O O . PRO A 1 277 ? 19.531 -34.156 -9.727 1 98.12 277 PRO A O 1
ATOM 2256 N N . LEU A 1 278 ? 17.391 -34.031 -9.273 1 98.5 278 LEU A N 1
ATOM 2257 C CA . LEU A 1 278 ? 17.062 -33.5 -10.602 1 98.5 278 LEU A CA 1
ATOM 2258 C C . LEU A 1 278 ? 17.656 -32.125 -10.797 1 98.5 278 LEU A C 1
ATOM 2260 O O . LEU A 1 278 ? 18.25 -31.844 -11.844 1 98.5 278 LEU A O 1
ATOM 2264 N N . ARG A 1 279 ? 17.516 -31.328 -9.828 1 98.31 279 ARG A N 1
ATOM 2265 C CA . ARG A 1 279 ? 18.078 -29.984 -9.898 1 98.31 279 ARG A CA 1
ATOM 2266 C C . ARG A 1 279 ? 19.609 -30.031 -9.977 1 98.31 279 ARG A C 1
ATOM 2268 O O . ARG A 1 279 ? 20.219 -29.297 -10.758 1 98.31 279 ARG A O 1
ATOM 2275 N N . GLN A 1 280 ? 20.172 -30.875 -9.211 1 97.94 280 GLN A N 1
ATOM 2276 C CA . GLN A 1 280 ? 21.609 -31.031 -9.219 1 97.94 280 GLN A CA 1
ATOM 2277 C C . GLN A 1 280 ? 22.109 -31.516 -10.586 1 97.94 280 GLN A C 1
ATOM 2279 O O . GLN A 1 280 ? 23.172 -31.094 -11.055 1 97.94 280 GLN A O 1
ATOM 2284 N N . ALA A 1 281 ? 21.375 -32.375 -11.148 1 98.31 281 ALA A N 1
ATOM 2285 C CA . ALA A 1 281 ? 21.719 -32.875 -12.477 1 98.31 281 ALA A CA 1
ATOM 2286 C C . ALA A 1 281 ? 21.703 -31.75 -13.508 1 98.31 281 ALA A C 1
ATOM 2288 O O . ALA A 1 281 ? 22.547 -31.703 -14.398 1 98.31 281 ALA A O 1
ATOM 2289 N N . LEU A 1 282 ? 20.734 -30.922 -13.414 1 98.44 282 LEU A N 1
ATOM 2290 C CA . LEU A 1 282 ? 20.672 -29.766 -14.305 1 98.44 282 LEU A CA 1
ATOM 2291 C C . LEU A 1 282 ? 21.875 -28.859 -14.094 1 98.44 282 LEU A C 1
ATOM 2293 O O . LEU A 1 282 ? 22.484 -28.391 -15.062 1 98.44 282 LEU A O 1
ATOM 2297 N N . LEU A 1 283 ? 22.234 -28.672 -12.867 1 97.81 283 LEU A N 1
ATOM 2298 C CA . LEU A 1 283 ? 23.312 -27.75 -12.523 1 97.81 283 LEU A CA 1
ATOM 2299 C C . LEU A 1 283 ? 24.672 -28.375 -12.844 1 97.81 283 LEU A C 1
ATOM 2301 O O . LEU A 1 283 ? 25.688 -27.672 -12.867 1 97.81 283 LEU A O 1
ATOM 2305 N N . ALA A 1 284 ? 24.703 -29.656 -13.062 1 98.19 284 ALA A N 1
ATOM 2306 C CA . ALA A 1 284 ? 25.938 -30.328 -13.461 1 98.19 284 ALA A CA 1
ATOM 2307 C C . ALA A 1 284 ? 26.344 -29.938 -14.883 1 98.19 284 ALA A C 1
ATOM 2309 O O . ALA A 1 284 ? 27.5 -30.062 -15.266 1 98.19 284 ALA A O 1
ATOM 2310 N N . ASP A 1 285 ? 25.359 -29.562 -15.672 1 98.38 285 ASP A N 1
ATOM 2311 C CA . ASP A 1 285 ? 25.688 -28.984 -16.969 1 98.38 285 ASP A CA 1
ATOM 2312 C C . ASP A 1 285 ? 26.359 -27.625 -16.812 1 98.38 285 ASP A C 1
ATOM 2314 O O . ASP A 1 285 ? 25.766 -26.688 -16.281 1 98.38 285 ASP A O 1
ATOM 2318 N N . ARG A 1 286 ? 27.531 -27.5 -17.344 1 98.12 286 ARG A N 1
ATOM 2319 C CA . ARG A 1 286 ? 28.359 -26.328 -17.125 1 98.12 286 ARG A CA 1
ATOM 2320 C C . ARG A 1 286 ? 27.688 -25.078 -17.672 1 98.12 286 ARG A C 1
ATOM 2322 O O . ARG A 1 286 ? 27.766 -24 -17.062 1 98.12 286 ARG A O 1
ATOM 2329 N N . LYS A 1 287 ? 27.125 -25.234 -18.781 1 98.31 287 LYS A N 1
ATOM 2330 C CA . LYS A 1 287 ? 26.469 -24.078 -19.391 1 98.31 287 LYS A CA 1
ATOM 2331 C C . LYS A 1 287 ? 25.281 -23.609 -18.547 1 98.31 287 LYS A C 1
ATOM 2333 O O . LYS A 1 287 ? 25.125 -22.422 -18.297 1 98.31 287 LYS A O 1
ATOM 2338 N N . LEU A 1 288 ? 24.469 -24.516 -18.109 1 98.44 288 LEU A N 1
ATOM 2339 C CA . LEU A 1 288 ? 23.328 -24.156 -17.266 1 98.44 288 LEU A CA 1
ATOM 2340 C C . LEU A 1 288 ? 23.797 -23.547 -15.953 1 98.44 288 LEU A C 1
ATOM 2342 O O . LEU A 1 288 ? 23.203 -22.562 -15.477 1 98.44 288 LEU A O 1
ATOM 2346 N N . ALA A 1 289 ? 24.781 -24.109 -15.391 1 98.56 289 ALA A N 1
ATOM 2347 C CA . ALA A 1 289 ? 25.328 -23.594 -14.133 1 98.56 289 ALA A CA 1
ATOM 2348 C C . ALA A 1 289 ? 25.781 -22.141 -14.289 1 98.56 289 ALA A C 1
ATOM 2350 O O . ALA A 1 289 ? 25.516 -21.312 -13.414 1 98.56 289 ALA A O 1
ATOM 2351 N N . ARG A 1 290 ? 26.453 -21.891 -15.367 1 98.56 290 ARG A N 1
ATOM 2352 C CA . ARG A 1 290 ? 26.922 -20.531 -15.633 1 98.56 290 ARG A CA 1
ATOM 2353 C C . ARG A 1 290 ? 25.766 -19.578 -15.836 1 98.56 290 ARG A C 1
ATOM 2355 O O . ARG A 1 290 ? 25.781 -18.453 -15.32 1 98.56 290 ARG A O 1
ATOM 2362 N N . LEU A 1 291 ? 24.812 -20.016 -16.594 1 98.75 291 LEU A N 1
ATOM 2363 C CA . LEU A 1 291 ? 23.641 -19.188 -16.844 1 98.75 291 LEU A CA 1
ATOM 2364 C C . LEU A 1 291 ? 22.891 -18.891 -15.555 1 98.75 291 LEU A C 1
ATOM 2366 O O . LEU A 1 291 ? 22.406 -17.781 -15.344 1 98.75 291 LEU A O 1
ATOM 2370 N N . HIS A 1 292 ? 22.766 -19.906 -14.727 1 98.75 292 HIS A N 1
ATOM 2371 C CA . HIS A 1 292 ? 22.125 -19.703 -13.43 1 98.75 292 HIS A CA 1
ATOM 2372 C C . HIS A 1 292 ? 22.891 -18.688 -12.594 1 98.75 292 HIS A C 1
ATOM 2374 O O . HIS A 1 292 ? 22.281 -17.75 -12.047 1 98.75 292 HIS A O 1
ATOM 2380 N N . GLN A 1 293 ? 24.156 -18.844 -12.492 1 98.62 293 GLN A N 1
ATOM 2381 C CA . GLN A 1 293 ? 24.984 -17.906 -11.727 1 98.62 293 GLN A CA 1
ATOM 2382 C C . GLN A 1 293 ? 24.844 -16.484 -12.258 1 98.62 293 GLN A C 1
ATOM 2384 O O . GLN A 1 293 ? 24.75 -15.539 -11.477 1 98.62 293 GLN A O 1
ATOM 2389 N N . ARG A 1 294 ? 24.844 -16.344 -13.516 1 98.62 294 ARG A N 1
ATOM 2390 C CA . ARG A 1 294 ? 24.703 -15.031 -14.141 1 98.62 294 ARG A CA 1
ATOM 2391 C C . ARG A 1 294 ? 23.344 -14.422 -13.812 1 98.62 294 ARG A C 1
ATOM 2393 O O . ARG A 1 294 ? 23.234 -13.203 -13.625 1 98.62 294 ARG A O 1
ATOM 2400 N N . ALA A 1 295 ? 22.344 -15.227 -13.82 1 98.75 295 ALA A N 1
ATOM 2401 C CA . ALA A 1 295 ? 21 -14.75 -13.484 1 98.75 295 ALA A CA 1
ATOM 2402 C C . ALA A 1 295 ? 20.953 -14.242 -12.047 1 98.75 295 ALA A C 1
ATOM 2404 O O . ALA A 1 295 ? 20.312 -13.219 -11.766 1 98.75 295 ALA A O 1
ATOM 2405 N N . VAL A 1 296 ? 21.547 -14.969 -11.156 1 98.69 296 VAL A N 1
ATOM 2406 C CA . VAL A 1 296 ? 21.625 -14.57 -9.758 1 98.69 296 VAL A CA 1
ATOM 2407 C C . VAL A 1 296 ? 22.359 -13.234 -9.633 1 98.69 296 VAL A C 1
ATOM 2409 O O . VAL A 1 296 ? 21.875 -12.32 -8.961 1 98.69 296 VAL A O 1
ATOM 2412 N N . GLU A 1 297 ? 23.453 -13.094 -10.297 1 98.62 297 GLU A N 1
ATOM 2413 C CA . GLU A 1 297 ? 24.219 -11.859 -10.289 1 98.62 297 GLU A CA 1
ATOM 2414 C C . GLU A 1 297 ? 23.422 -10.703 -10.891 1 98.62 297 GLU A C 1
ATOM 2416 O O . GLU A 1 297 ? 23.484 -9.578 -10.391 1 98.62 297 GLU A O 1
ATOM 2421 N N . TRP A 1 298 ? 22.781 -11.008 -11.938 1 98.56 298 TRP A N 1
ATOM 2422 C CA . TRP A 1 298 ? 21.969 -9.992 -12.594 1 98.56 298 TRP A CA 1
ATOM 2423 C C . TRP A 1 298 ? 20.938 -9.422 -11.625 1 98.56 298 TRP A C 1
ATOM 2425 O O . TRP A 1 298 ? 20.719 -8.211 -11.57 1 98.56 298 TRP A O 1
ATOM 2435 N N . ARG A 1 299 ? 20.234 -10.289 -10.93 1 98.06 299 ARG A N 1
ATOM 2436 C CA . ARG A 1 299 ? 19.203 -9.852 -9.992 1 98.06 299 ARG A CA 1
ATOM 2437 C C . ARG A 1 299 ? 19.797 -8.938 -8.93 1 98.06 299 ARG A C 1
ATOM 2439 O O . ARG A 1 299 ? 19.188 -7.922 -8.57 1 98.06 299 ARG A O 1
ATOM 2446 N N . GLN A 1 300 ? 20.891 -9.297 -8.391 1 98.12 300 GLN A N 1
ATOM 2447 C CA . GLN A 1 300 ? 21.547 -8.5 -7.363 1 98.12 300 GLN A CA 1
ATOM 2448 C C . GLN A 1 300 ? 21.953 -7.129 -7.902 1 98.12 300 GLN A C 1
ATOM 2450 O O . GLN A 1 300 ? 21.75 -6.109 -7.242 1 98.12 300 GLN A O 1
ATOM 2455 N N . LYS A 1 301 ? 22.531 -7.137 -9.07 1 98.06 301 LYS A N 1
ATOM 2456 C CA . LYS A 1 301 ? 22.922 -5.887 -9.703 1 98.06 301 LYS A CA 1
ATOM 2457 C C . LYS A 1 301 ? 21.719 -5.012 -10.016 1 98.06 301 LYS A C 1
ATOM 2459 O O . LYS A 1 301 ? 21.75 -3.797 -9.797 1 98.06 301 LYS A O 1
ATOM 2464 N N . ARG A 1 302 ? 20.703 -5.652 -10.547 1 97.81 302 ARG A N 1
ATOM 2465 C CA . ARG A 1 302 ? 19.5 -4.922 -10.898 1 97.81 302 ARG A CA 1
ATOM 2466 C C . ARG A 1 302 ? 18.875 -4.266 -9.672 1 97.81 302 ARG A C 1
ATOM 2468 O O . ARG A 1 302 ? 18.406 -3.123 -9.742 1 97.81 302 ARG A O 1
ATOM 2475 N N . PHE A 1 303 ? 18.859 -4.961 -8.594 1 97.94 303 PHE A N 1
ATOM 2476 C CA . PHE A 1 303 ? 18.344 -4.395 -7.355 1 97.94 303 PHE A CA 1
ATOM 2477 C C . PHE A 1 303 ? 19.109 -3.139 -6.969 1 97.94 303 PHE A C 1
ATOM 2479 O O . PHE A 1 303 ? 18.516 -2.117 -6.629 1 97.94 303 PHE A O 1
ATOM 2486 N N . THR A 1 304 ? 20.375 -3.234 -7.027 1 97.38 304 THR A N 1
ATOM 2487 C CA . THR A 1 304 ? 21.219 -2.1 -6.68 1 97.38 304 THR A CA 1
ATOM 2488 C C . THR A 1 304 ? 20.906 -0.897 -7.566 1 97.38 304 THR A C 1
ATOM 2490 O O . THR A 1 304 ? 20.828 0.234 -7.082 1 97.38 304 THR A O 1
ATOM 2493 N N . GLU A 1 305 ? 20.703 -1.142 -8.805 1 97.12 305 GLU A N 1
ATOM 2494 C CA . GLU A 1 305 ? 20.375 -0.072 -9.75 1 97.12 305 GLU A CA 1
ATOM 2495 C C . GLU A 1 305 ? 19.016 0.539 -9.438 1 97.12 305 GLU A C 1
ATOM 2497 O O . GLU A 1 305 ? 18.844 1.76 -9.484 1 97.12 305 GLU A O 1
ATOM 2502 N N . LEU A 1 306 ? 18.062 -0.293 -9.148 1 96.62 306 LEU A N 1
ATOM 2503 C CA . LEU A 1 306 ? 16.719 0.175 -8.852 1 96.62 306 LEU A CA 1
ATOM 2504 C C . LEU A 1 306 ? 16.688 1.002 -7.57 1 96.62 306 LEU A C 1
ATOM 2506 O O . LEU A 1 306 ? 15.977 1.999 -7.484 1 96.62 306 LEU A O 1
ATOM 2510 N N . MET A 1 307 ? 17.5 0.624 -6.598 1 97.06 307 MET A N 1
ATOM 2511 C CA . MET A 1 307 ? 17.547 1.309 -5.309 1 97.06 307 MET A CA 1
ATOM 2512 C C . MET A 1 307 ? 18.031 2.744 -5.473 1 97.06 307 MET A C 1
ATOM 2514 O O . MET A 1 307 ? 17.812 3.582 -4.594 1 97.06 307 MET A O 1
ATOM 2518 N N . LYS A 1 308 ? 18.672 3.012 -6.582 1 96 308 LYS A N 1
ATOM 2519 C CA . LYS A 1 308 ? 19.141 4.371 -6.844 1 96 308 LYS A CA 1
ATOM 2520 C C . LYS A 1 308 ? 18 5.258 -7.332 1 96 308 LYS A C 1
ATOM 2522 O O . LYS A 1 308 ? 18.141 6.48 -7.391 1 96 308 LYS A O 1
ATOM 2527 N N . GLN A 1 309 ? 16.969 4.648 -7.695 1 93.94 309 GLN A N 1
ATOM 2528 C CA . GLN A 1 309 ? 15.773 5.359 -8.148 1 93.94 309 GLN A CA 1
ATOM 2529 C C . GLN A 1 309 ? 14.758 5.508 -7.023 1 93.94 309 GLN A C 1
ATOM 2531 O O . GLN A 1 309 ? 14.445 4.539 -6.332 1 93.94 309 GLN A O 1
ATOM 2536 N N . GLU A 1 310 ? 14.125 6.652 -6.891 1 91.38 310 GLU A N 1
ATOM 2537 C CA . GLU A 1 310 ? 13.312 7 -5.73 1 91.38 310 GLU A CA 1
ATOM 2538 C C . GLU A 1 310 ? 12.094 6.086 -5.617 1 91.38 310 GLU A C 1
ATOM 2540 O O . GLU A 1 310 ? 11.797 5.566 -4.539 1 91.38 310 GLU A O 1
ATOM 2545 N N . PRO A 1 311 ? 11.359 5.797 -6.691 1 92.31 311 PRO A N 1
ATOM 2546 C CA . PRO A 1 311 ? 10.148 4.992 -6.527 1 92.31 311 PRO A CA 1
ATOM 2547 C C . PRO A 1 311 ? 10.43 3.596 -5.98 1 92.31 311 PRO A C 1
ATOM 2549 O O . PRO A 1 311 ? 9.656 3.076 -5.172 1 92.31 311 PRO A O 1
ATOM 2552 N N . TYR A 1 312 ? 11.562 3.004 -6.355 1 95.62 312 TYR A N 1
ATOM 2553 C CA . TYR A 1 312 ? 11.891 1.653 -5.91 1 95.62 312 TYR A CA 1
ATOM 2554 C C . TYR A 1 312 ? 12.492 1.672 -4.512 1 95.62 312 TYR A C 1
ATOM 2556 O O . TYR A 1 312 ? 12.219 0.789 -3.697 1 95.62 312 TYR A O 1
ATOM 2564 N N . ARG A 1 313 ? 13.312 2.674 -4.258 1 95.81 313 ARG A N 1
ATOM 2565 C CA . ARG A 1 313 ? 13.844 2.842 -2.91 1 95.81 313 ARG A CA 1
ATOM 2566 C C . ARG A 1 313 ? 12.727 3.062 -1.899 1 95.81 313 ARG A C 1
ATOM 2568 O O . ARG A 1 313 ? 12.75 2.496 -0.805 1 95.81 313 ARG A O 1
ATOM 2575 N N . ALA A 1 314 ? 11.766 3.875 -2.271 1 94.69 314 ALA A N 1
ATOM 2576 C CA . ALA A 1 314 ? 10.602 4.125 -1.414 1 94.69 314 ALA A CA 1
ATOM 2577 C C . ALA A 1 314 ? 9.805 2.846 -1.188 1 94.69 314 ALA A C 1
ATOM 2579 O O . ALA A 1 314 ? 9.344 2.582 -0.076 1 94.69 314 ALA A O 1
ATOM 2580 N N . LEU A 1 315 ? 9.617 2.096 -2.238 1 96.5 315 LEU A N 1
ATOM 2581 C CA . LEU A 1 315 ? 8.906 0.831 -2.098 1 96.5 315 LEU A CA 1
ATOM 2582 C C . LEU A 1 315 ? 9.625 -0.092 -1.118 1 96.5 315 LEU A C 1
ATOM 2584 O O . LEU A 1 315 ? 9 -0.639 -0.205 1 96.5 315 LEU A O 1
ATOM 2588 N N . PHE A 1 316 ? 10.969 -0.277 -1.315 1 97.88 316 PHE A N 1
ATOM 2589 C CA . PHE A 1 316 ? 11.727 -1.146 -0.428 1 97.88 316 PHE A CA 1
ATOM 2590 C C . PHE A 1 316 ? 11.602 -0.69 1.02 1 97.88 316 PHE A C 1
ATOM 2592 O O . PHE A 1 316 ? 11.398 -1.509 1.919 1 97.88 316 PHE A O 1
ATOM 2599 N N . ALA A 1 317 ? 11.672 0.602 1.245 1 97.88 317 ALA A N 1
ATOM 2600 C CA . ALA A 1 317 ? 11.523 1.155 2.59 1 97.88 317 ALA A CA 1
ATOM 2601 C C . ALA A 1 317 ? 10.133 0.859 3.154 1 97.88 317 ALA A C 1
ATOM 2603 O O . ALA A 1 317 ? 10 0.507 4.328 1 97.88 317 ALA A O 1
ATOM 2604 N N . ARG A 1 318 ? 9.109 1.031 2.381 1 97.81 318 ARG A N 1
ATOM 2605 C CA . ARG A 1 318 ? 7.742 0.746 2.814 1 97.81 318 ARG A CA 1
ATOM 2606 C C . ARG A 1 318 ? 7.582 -0.725 3.188 1 97.81 318 ARG A C 1
ATOM 2608 O O . ARG A 1 318 ? 6.883 -1.055 4.148 1 97.81 318 ARG A O 1
ATOM 2615 N N . LEU A 1 319 ? 8.188 -1.581 2.387 1 98.38 319 LEU A N 1
ATOM 2616 C CA . LEU A 1 319 ? 8.141 -3 2.723 1 98.38 319 LEU A CA 1
ATOM 2617 C C . LEU A 1 319 ? 8.789 -3.26 4.078 1 98.38 319 LEU A C 1
ATOM 2619 O O . LEU A 1 319 ? 8.258 -4.027 4.887 1 98.38 319 LEU A O 1
ATOM 2623 N N . LEU A 1 320 ? 9.953 -2.625 4.34 1 98.12 320 LEU A N 1
ATOM 2624 C CA . LEU A 1 320 ? 10.633 -2.76 5.621 1 98.12 320 LEU A CA 1
ATOM 2625 C C . LEU A 1 320 ? 9.742 -2.291 6.766 1 98.12 320 LEU A C 1
ATOM 2627 O O . LEU A 1 320 ? 9.805 -2.83 7.871 1 98.12 320 LEU A O 1
ATOM 2631 N N . MET A 1 321 ? 8.875 -1.352 6.504 1 98.06 321 MET A N 1
ATOM 2632 C CA . MET A 1 321 ? 8.047 -0.745 7.539 1 98.06 321 MET A CA 1
ATOM 2633 C C . MET A 1 321 ? 6.75 -1.53 7.73 1 98.06 321 MET A C 1
ATOM 2635 O O . MET A 1 321 ? 5.996 -1.275 8.672 1 98.06 321 MET A O 1
ATOM 2639 N N . THR A 1 322 ? 6.422 -2.48 6.895 1 98.25 322 THR A N 1
ATOM 2640 C CA . THR A 1 322 ? 5.137 -3.168 6.902 1 98.25 322 THR A CA 1
ATOM 2641 C C . THR A 1 322 ? 5.266 -4.547 7.543 1 98.25 322 THR A C 1
ATOM 2643 O O . THR A 1 322 ? 5.875 -5.453 6.965 1 98.25 322 THR A O 1
ATOM 2646 N N . PRO A 1 323 ? 4.703 -4.781 8.688 1 97.69 323 PRO A N 1
ATOM 2647 C CA . PRO A 1 323 ? 4.691 -6.121 9.281 1 97.69 323 PRO A CA 1
ATOM 2648 C C . PRO A 1 323 ? 3.82 -7.105 8.5 1 97.69 323 PRO A C 1
ATOM 2650 O O . PRO A 1 323 ? 3.072 -6.695 7.609 1 97.69 323 PRO A O 1
ATOM 2653 N N . PRO A 1 324 ? 3.951 -8.414 8.797 1 98.25 324 PRO A N 1
ATOM 2654 C CA . PRO A 1 324 ? 3.062 -9.391 8.164 1 98.25 324 PRO A CA 1
ATOM 2655 C C . PRO A 1 324 ? 1.587 -9.031 8.32 1 98.25 324 PRO A C 1
ATOM 2657 O O . PRO A 1 324 ? 1.182 -8.492 9.352 1 98.25 324 PRO A O 1
ATOM 2660 N N . SER A 1 325 ? 0.822 -9.398 7.367 1 98.38 325 SER A N 1
ATOM 2661 C CA . SER A 1 325 ? -0.59 -9.039 7.297 1 98.38 325 SER A CA 1
ATOM 2662 C C . SER A 1 325 ? -1.399 -9.758 8.367 1 98.38 325 SER A C 1
ATOM 2664 O O . SER A 1 325 ? -1.112 -10.914 8.703 1 98.38 325 SER A O 1
ATOM 2666 N N . ARG A 1 326 ? -2.461 -9.102 8.812 1 97.81 326 ARG A N 1
ATOM 2667 C CA . ARG A 1 326 ? -3.439 -9.688 9.727 1 97.81 326 ARG A CA 1
ATOM 2668 C C . ARG A 1 326 ? -4.578 -10.352 8.961 1 97.81 326 ARG A C 1
ATOM 2670 O O . ARG A 1 326 ? -4.91 -9.938 7.848 1 97.81 326 ARG A O 1
ATOM 2677 N N . LEU A 1 327 ? -5.117 -11.344 9.617 1 97.75 327 LEU A N 1
ATOM 2678 C CA . LEU A 1 327 ? -6.281 -12.008 9.047 1 97.75 327 LEU A CA 1
ATOM 2679 C C . LEU A 1 327 ? -7.551 -11.211 9.305 1 97.75 327 LEU A C 1
ATOM 2681 O O . LEU A 1 327 ? -7.695 -10.594 10.367 1 97.75 327 LEU A O 1
ATOM 2685 N N . ILE A 1 328 ? -8.406 -11.219 8.359 1 97.06 328 ILE A N 1
ATOM 2686 C CA . ILE A 1 328 ? -9.75 -10.68 8.578 1 97.06 328 ILE A CA 1
ATOM 2687 C C . ILE A 1 328 ? -10.656 -11.773 9.156 1 97.06 328 ILE A C 1
ATOM 2689 O O . ILE A 1 328 ? -10.734 -12.867 8.602 1 97.06 328 ILE A O 1
ATOM 2693 N N . SER A 1 329 ? -11.312 -11.461 10.242 1 95.5 329 SER A N 1
ATOM 2694 C CA . SER A 1 329 ? -12.18 -12.43 10.898 1 95.5 329 SER A CA 1
ATOM 2695 C C . SER A 1 329 ? -13.375 -12.789 10.023 1 95.5 329 SER A C 1
ATOM 2697 O O . SER A 1 329 ? -13.703 -12.055 9.086 1 95.5 329 SER A O 1
ATOM 2699 N N . ALA A 1 330 ? -14.031 -13.883 10.383 1 95.38 330 ALA A N 1
ATOM 2700 C CA . ALA A 1 330 ? -15.227 -14.305 9.664 1 95.38 330 ALA A CA 1
ATOM 2701 C C . ALA A 1 330 ? -16.312 -13.227 9.734 1 95.38 330 ALA A C 1
ATOM 2703 O O . ALA A 1 330 ? -16.984 -12.945 8.742 1 95.38 330 ALA A O 1
ATOM 2704 N N . ALA A 1 331 ? -16.469 -12.664 10.867 1 94.75 331 ALA A N 1
ATOM 2705 C CA . ALA A 1 331 ? -17.5 -11.648 11.078 1 94.75 331 ALA A CA 1
ATOM 2706 C C . ALA A 1 331 ? -17.234 -10.414 10.219 1 94.75 331 ALA A C 1
ATOM 2708 O O . ALA A 1 331 ? -18.125 -9.906 9.547 1 94.75 331 ALA A O 1
ATOM 2709 N N . SER A 1 332 ? -16 -9.922 10.219 1 95.12 332 SER A N 1
ATOM 2710 C CA . SER A 1 332 ? -15.633 -8.758 9.406 1 95.12 332 SER A CA 1
ATOM 2711 C C . SER A 1 332 ? -15.75 -9.062 7.918 1 95.12 332 SER A C 1
ATOM 2713 O O . SER A 1 332 ? -16.172 -8.211 7.141 1 95.12 332 SER A O 1
ATOM 2715 N N . ALA A 1 333 ? -15.391 -10.203 7.562 1 95.44 333 ALA A N 1
ATOM 2716 C CA . ALA A 1 333 ? -15.508 -10.625 6.168 1 95.44 333 ALA A CA 1
ATOM 2717 C C . ALA A 1 333 ? -16.969 -10.602 5.715 1 95.44 333 ALA A C 1
ATOM 2719 O O . ALA A 1 333 ? -17.266 -10.164 4.602 1 95.44 333 ALA A O 1
ATOM 2720 N N . ARG A 1 334 ? -17.844 -11.094 6.543 1 93.56 334 ARG A N 1
ATOM 2721 C CA . ARG A 1 334 ? -19.266 -11.078 6.223 1 93.56 334 ARG A CA 1
ATOM 2722 C C . ARG A 1 334 ? -19.766 -9.648 6.012 1 93.56 334 ARG A C 1
ATOM 2724 O O . ARG A 1 334 ? -20.562 -9.391 5.109 1 93.56 334 ARG A O 1
ATOM 2731 N N . THR A 1 335 ? -19.297 -8.805 6.836 1 93.62 335 THR A N 1
ATOM 2732 C CA . THR A 1 335 ? -19.641 -7.395 6.699 1 93.62 335 THR A CA 1
ATOM 2733 C C . THR A 1 335 ? -19.172 -6.848 5.355 1 93.62 335 THR A C 1
ATOM 2735 O O . THR A 1 335 ? -19.938 -6.172 4.652 1 93.62 335 THR A O 1
ATOM 2738 N N . LEU A 1 336 ? -17.984 -7.137 4.98 1 94.62 336 LEU A N 1
ATOM 2739 C CA . LEU A 1 336 ? -17.422 -6.68 3.713 1 94.62 336 LEU A CA 1
ATOM 2740 C C . LEU A 1 336 ? -18.203 -7.258 2.533 1 94.62 336 LEU A C 1
ATOM 2742 O O . LEU A 1 336 ? -18.5 -6.543 1.576 1 94.62 336 LEU A O 1
ATOM 2746 N N . VAL A 1 337 ? -18.516 -8.477 2.611 1 91.38 337 VAL A N 1
ATOM 2747 C CA . VAL A 1 337 ? -19.312 -9.125 1.572 1 91.38 337 VAL A CA 1
ATOM 2748 C C . VAL A 1 337 ? -20.688 -8.484 1.498 1 91.38 337 VAL A C 1
ATOM 2750 O O . VAL A 1 337 ? -21.25 -8.32 0.41 1 91.38 337 VAL A O 1
ATOM 2753 N N . GLY A 1 338 ? -21.25 -8.203 2.68 1 92.12 338 GLY A N 1
ATOM 2754 C CA . GLY A 1 338 ? -22.516 -7.512 2.719 1 92.12 338 GLY A CA 1
ATOM 2755 C C . GLY A 1 338 ? -22.516 -6.215 1.932 1 92.12 338 GLY A C 1
ATOM 2756 O O . GLY A 1 338 ? -23.438 -5.953 1.155 1 92.12 338 GLY A O 1
ATOM 2757 N N . PHE A 1 339 ? -21.516 -5.438 2.055 1 92.5 339 PHE A N 1
ATOM 2758 C CA . PHE A 1 339 ? -21.391 -4.191 1.309 1 92.5 339 PHE A CA 1
ATOM 2759 C C . PHE A 1 339 ? -21.266 -4.465 -0.185 1 92.5 339 PHE A C 1
ATOM 2761 O O . PHE A 1 339 ? -21.812 -3.727 -1.006 1 92.5 339 PHE A O 1
ATOM 2768 N N . ALA A 1 340 ? -20.484 -5.473 -0.513 1 89.25 340 ALA A N 1
ATOM 2769 C CA . ALA A 1 340 ? -20.312 -5.844 -1.916 1 89.25 340 ALA A CA 1
ATOM 2770 C C . ALA A 1 340 ? -21.656 -6.184 -2.557 1 89.25 340 ALA A C 1
ATOM 2772 O O . ALA A 1 340 ? -21.938 -5.762 -3.682 1 89.25 340 ALA A O 1
ATOM 2773 N N . ASN A 1 341 ? -22.438 -6.918 -1.833 1 89.44 341 ASN A N 1
ATOM 2774 C CA . ASN A 1 341 ? -23.75 -7.32 -2.326 1 89.44 341 ASN A CA 1
ATOM 2775 C C . ASN A 1 341 ? -24.672 -6.113 -2.504 1 89.44 341 ASN A C 1
ATOM 2777 O O . ASN A 1 341 ? -25.422 -6.035 -3.484 1 89.44 341 ASN A O 1
ATOM 2781 N N . LEU A 1 342 ? -24.609 -5.223 -1.596 1 87.88 342 LEU A N 1
ATOM 2782 C CA . LEU A 1 342 ? -25.422 -4.008 -1.692 1 87.88 342 LEU A CA 1
ATOM 2783 C C . LEU A 1 342 ? -25.016 -3.188 -2.914 1 87.88 342 LEU A C 1
ATOM 2785 O O . LEU A 1 342 ? -25.875 -2.643 -3.611 1 87.88 342 LEU A O 1
ATOM 2789 N N . GLY A 1 343 ? -23.766 -3.113 -3.16 1 87.25 343 GLY A N 1
ATOM 2790 C CA . GLY A 1 343 ? -23.281 -2.406 -4.336 1 87.25 343 GLY A CA 1
ATOM 2791 C C . GLY A 1 343 ? -23.766 -3.023 -5.637 1 87.25 343 GLY A C 1
ATOM 2792 O O . GLY A 1 343 ? -24.156 -2.307 -6.562 1 87.25 343 GLY A O 1
ATOM 2793 N N . ARG A 1 344 ? -23.797 -4.328 -5.699 1 85.19 344 ARG A N 1
ATOM 2794 C CA . ARG A 1 344 ? -24.219 -5.051 -6.895 1 85.19 344 ARG A CA 1
ATOM 2795 C C . ARG A 1 344 ? -25.719 -4.855 -7.137 1 85.19 344 ARG A C 1
ATOM 2797 O O . ARG A 1 344 ? -26.156 -4.738 -8.281 1 85.19 344 ARG A O 1
ATOM 2804 N N . MET A 1 345 ? -26.484 -4.871 -6.105 1 83.94 345 MET A N 1
ATOM 2805 C CA . MET A 1 345 ? -27.922 -4.703 -6.211 1 83.94 345 MET A CA 1
ATOM 2806 C C . MET A 1 345 ? -28.281 -3.314 -6.734 1 83.94 345 MET A C 1
ATOM 2808 O O . MET A 1 345 ? -29.219 -3.16 -7.512 1 83.94 345 MET A O 1
ATOM 2812 N N . GLU A 1 346 ? -27.531 -2.357 -6.379 1 81.69 346 GLU A N 1
ATOM 2813 C CA . GLU A 1 346 ? -27.781 -0.985 -6.809 1 81.69 346 GLU A CA 1
ATOM 2814 C C . GLU A 1 346 ? -27.375 -0.772 -8.266 1 81.69 346 GLU A C 1
ATOM 2816 O O . GLU A 1 346 ? -28.031 -0.026 -8.992 1 81.69 346 GLU A O 1
ATOM 2821 N N . THR A 1 347 ? -26.234 -1.424 -8.648 1 71 347 THR A N 1
ATOM 2822 C CA . THR A 1 347 ? -25.781 -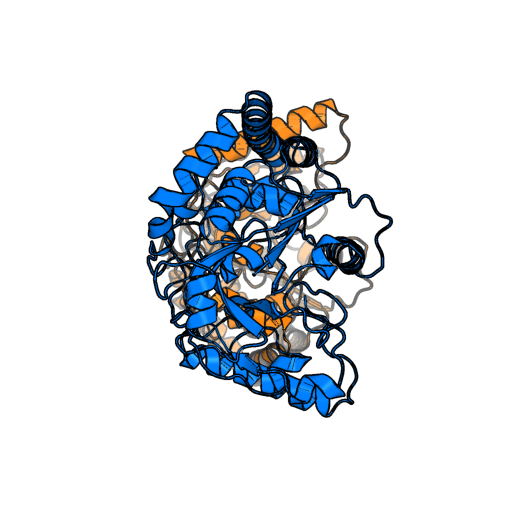1.316 -10.039 1 71 347 THR A CA 1
ATOM 2823 C C . THR A 1 347 ? -26.688 -2.131 -10.953 1 71 347 THR A C 1
ATOM 2825 O O . THR A 1 347 ? -26.891 -1.77 -12.117 1 71 347 THR A O 1
ATOM 2828 N N . ALA A 1 348 ? -27.031 -3.447 -10.516 1 61.38 348 ALA A N 1
ATOM 2829 C CA . ALA A 1 348 ? -27.953 -4.27 -11.297 1 61.38 348 ALA A CA 1
ATOM 2830 C C . ALA A 1 348 ? -29.266 -3.543 -11.539 1 61.38 348 ALA A C 1
ATOM 2832 O O . ALA A 1 348 ? -29.875 -3.686 -12.602 1 61.38 348 ALA A O 1
ATOM 2833 N N . ASP A 1 349 ? -29.641 -2.834 -10.516 1 52.28 349 ASP A N 1
ATOM 2834 C CA . ASP A 1 349 ? -30.844 -2.039 -10.695 1 52.28 349 ASP A CA 1
ATOM 2835 C C . ASP A 1 349 ? -30.609 -0.902 -11.695 1 52.28 349 ASP A C 1
ATOM 2837 O O . ASP A 1 349 ? -31.547 -0.446 -12.352 1 52.28 349 ASP A O 1
ATOM 2841 N N . ASP A 1 350 ? -29.203 -0.432 -11.648 1 46 350 ASP A N 1
ATOM 2842 C CA . ASP A 1 350 ? -28.922 0.646 -12.594 1 46 350 ASP A CA 1
ATOM 2843 C C . ASP A 1 350 ? -28.562 0.092 -13.969 1 46 350 ASP A C 1
ATOM 2845 O O . ASP A 1 350 ? -28.188 0.848 -14.867 1 46 350 ASP A O 1
ATOM 2849 N N . GLY A 1 351 ? -29.078 -1.008 -14.633 1 38.91 351 GLY A N 1
ATOM 2850 C CA . GLY A 1 351 ? -28.906 -1.667 -15.914 1 38.91 351 GLY A CA 1
ATOM 2851 C C . GLY A 1 351 ? -27.609 -2.432 -16.031 1 38.91 351 GLY A C 1
ATOM 2852 O O . GLY A 1 351 ? -26.672 -2.209 -15.25 1 38.91 351 GLY A O 1
ATOM 2853 N N . PRO A 1 352 ? -27.5 -3.65 -16.719 1 38.31 352 PRO A N 1
ATOM 2854 C CA . PRO A 1 352 ? -26.547 -4.746 -16.828 1 38.31 352 PRO A CA 1
ATOM 2855 C C . PRO A 1 352 ? -25.125 -4.258 -17.125 1 38.31 352 PRO A C 1
ATOM 2857 O O . PRO A 1 352 ? -24.234 -5.062 -17.422 1 38.31 352 PRO A O 1
ATOM 2860 N N . GLU A 1 353 ? -24.766 -2.988 -17.234 1 34.41 353 GLU A N 1
ATOM 2861 C CA . GLU A 1 353 ? -23.625 -2.771 -18.109 1 34.41 353 GLU A CA 1
ATOM 2862 C C . GLU A 1 353 ? -22.328 -3.223 -17.453 1 34.41 353 GLU A C 1
ATOM 2864 O O . GLU A 1 353 ? -21.422 -3.699 -18.125 1 34.41 353 GLU A O 1
ATOM 2869 N N . ASN A 1 354 ? -21.703 -2.625 -16.375 1 31.89 354 ASN A N 1
ATOM 2870 C CA . ASN A 1 354 ? -20.25 -2.562 -16.234 1 31.89 354 ASN A CA 1
ATOM 2871 C C . ASN A 1 354 ? -19.734 -3.672 -15.32 1 31.89 354 ASN A C 1
ATOM 2873 O O . ASN A 1 354 ? -19.766 -3.541 -14.094 1 31.89 354 ASN A O 1
ATOM 2877 N N . ASP A 1 355 ? -19.812 -4.887 -15.719 1 32.94 355 ASP A N 1
ATOM 2878 C CA . ASP A 1 355 ? -19.062 -5.934 -15.031 1 32.94 355 ASP A CA 1
ATOM 2879 C C . ASP A 1 355 ? -17.625 -5.492 -14.758 1 32.94 355 ASP A C 1
ATOM 2881 O O . ASP A 1 355 ? -16.906 -5.082 -15.672 1 32.94 355 ASP A O 1
ATOM 2885 N N . PRO A 1 356 ? -17.297 -5.148 -13.594 1 36.41 356 PRO A N 1
ATOM 2886 C CA . PRO A 1 356 ? -15.938 -4.645 -13.344 1 36.41 356 PRO A CA 1
ATOM 2887 C C . PRO A 1 356 ? -14.852 -5.562 -13.906 1 36.41 356 PRO A C 1
ATOM 2889 O O . PRO A 1 356 ? -14.984 -6.785 -13.852 1 36.41 356 PRO A O 1
ATOM 2892 N N . LYS A 1 357 ? -14.094 -5.066 -14.906 1 36.75 357 LYS A N 1
ATOM 2893 C CA . LYS A 1 357 ? -12.914 -5.719 -15.461 1 36.75 357 LYS A CA 1
ATOM 2894 C C . LYS A 1 357 ? -11.984 -6.207 -14.359 1 36.75 357 LYS A C 1
ATOM 2896 O O . LYS A 1 357 ? -11.664 -5.457 -13.43 1 36.75 357 LYS A O 1
ATOM 2901 N N . PRO A 1 358 ? -11.727 -7.551 -14.312 1 29.78 358 PRO A N 1
ATOM 2902 C CA . PRO A 1 358 ? -10.812 -8.148 -13.336 1 29.78 358 PRO A CA 1
ATOM 2903 C C . PRO A 1 358 ? -9.477 -7.418 -13.258 1 29.78 358 PRO A C 1
ATOM 2905 O O . PRO A 1 358 ? -8.852 -7.145 -14.281 1 29.78 358 PRO A O 1
ATOM 2908 N N . ALA A 1 359 ? -9.273 -6.602 -12.219 1 32.62 359 ALA A N 1
ATOM 2909 C CA . ALA A 1 359 ? -7.953 -6.012 -12.023 1 32.62 359 ALA A CA 1
ATOM 2910 C C . ALA A 1 359 ? -6.902 -7.086 -11.773 1 32.62 359 ALA A C 1
ATOM 2912 O O . ALA A 1 359 ? -7.176 -8.086 -11.102 1 32.62 359 ALA A O 1
ATOM 2913 N N . MET B 1 1 ? -0.057 41.469 19.719 1 92.31 1 MET B N 1
ATOM 2914 C CA . MET B 1 1 ? 0.508 40.75 18.594 1 92.31 1 MET B CA 1
ATOM 2915 C C . MET B 1 1 ? -0.56 39.906 17.891 1 92.31 1 MET B C 1
ATOM 2917 O O . MET B 1 1 ? -1.331 39.188 18.562 1 92.31 1 MET B O 1
ATOM 2921 N N . ARG B 1 2 ? -0.707 40.062 16.578 1 97.94 2 ARG B N 1
ATOM 2922 C CA . ARG B 1 2 ? -1.701 39.312 15.805 1 97.94 2 ARG B CA 1
ATOM 2923 C C . ARG B 1 2 ? -1.081 38.094 15.156 1 97.94 2 ARG B C 1
ATOM 2925 O O . ARG B 1 2 ? -0.098 38.188 14.422 1 97.94 2 ARG B O 1
ATOM 2932 N N . SER B 1 3 ? -1.614 36.969 15.508 1 98.75 3 SER B N 1
ATOM 2933 C CA . SER B 1 3 ? -1.209 35.719 14.891 1 98.75 3 SER B CA 1
ATOM 2934 C C . SER B 1 3 ? -2.33 35.125 14.047 1 98.75 3 SER B C 1
ATOM 2936 O O . SER B 1 3 ? -3.428 34.875 14.547 1 98.75 3 SER B O 1
ATOM 2938 N N . LEU B 1 4 ? -2.014 34.906 12.781 1 98.81 4 LEU B N 1
ATOM 2939 C CA . LEU B 1 4 ? -3.016 34.469 11.812 1 98.81 4 LEU B CA 1
ATOM 2940 C C . LEU B 1 4 ? -2.801 33.031 11.398 1 98.81 4 LEU B C 1
ATOM 2942 O O . LEU B 1 4 ? -1.689 32.625 11.031 1 98.81 4 LEU B O 1
ATOM 2946 N N . ALA B 1 5 ? -3.855 32.219 11.523 1 98.81 5 ALA B N 1
ATOM 2947 C CA . ALA B 1 5 ? -3.889 30.891 10.93 1 98.81 5 ALA B CA 1
ATOM 2948 C C . ALA B 1 5 ? -4.629 30.906 9.594 1 98.81 5 ALA B C 1
ATOM 2950 O O . ALA B 1 5 ? -5.711 31.5 9.484 1 98.81 5 ALA B O 1
ATOM 2951 N N . VAL B 1 6 ? -4.039 30.297 8.57 1 98.62 6 VAL B N 1
ATOM 2952 C CA . VAL B 1 6 ? -4.664 30.172 7.254 1 98.62 6 VAL B CA 1
ATOM 2953 C C . VAL B 1 6 ? -4.941 28.703 6.957 1 98.62 6 VAL B C 1
ATOM 2955 O O . VAL B 1 6 ? -4.043 27.859 7.055 1 98.62 6 VAL B O 1
ATOM 2958 N N . LEU B 1 7 ? -6.145 28.391 6.578 1 98 7 LEU B N 1
ATOM 2959 C CA . LEU B 1 7 ? -6.566 27.016 6.379 1 98 7 LEU B CA 1
ATOM 2960 C C . LEU B 1 7 ? -7.348 26.859 5.078 1 98 7 LEU B C 1
ATOM 2962 O O . LEU B 1 7 ? -8.18 27.719 4.75 1 98 7 LEU B O 1
ATOM 2966 N N . THR B 1 8 ? -6.992 25.875 4.297 1 96.19 8 THR B N 1
ATOM 2967 C CA . THR B 1 8 ? -7.836 25.391 3.211 1 96.19 8 THR B CA 1
ATOM 2968 C C . THR B 1 8 ? -8.492 24.062 3.582 1 96.19 8 THR B C 1
ATOM 2970 O O . THR B 1 8 ? -7.82 23.156 4.078 1 96.19 8 THR B O 1
ATOM 2973 N N . VAL B 1 9 ? -9.805 23.969 3.395 1 96.75 9 VAL B N 1
ATOM 2974 C CA . VAL B 1 9 ? -10.469 22.766 3.92 1 96.75 9 VAL B CA 1
ATOM 2975 C C . VAL B 1 9 ? -11.594 22.344 2.982 1 96.75 9 VAL B C 1
ATOM 2977 O O . VAL B 1 9 ? -12.234 23.188 2.354 1 96.75 9 VAL B O 1
ATOM 2980 N N . ARG B 1 10 ? -11.781 21.062 2.846 1 96 10 ARG B N 1
ATOM 2981 C CA . ARG B 1 10 ? -12.867 20.438 2.096 1 96 10 ARG B CA 1
ATOM 2982 C C . ARG B 1 10 ? -13.43 19.234 2.846 1 96 10 ARG B C 1
ATOM 2984 O O . ARG B 1 10 ? -12.688 18.328 3.205 1 96 10 ARG B O 1
ATOM 2991 N N . ASN B 1 11 ? -14.742 19.25 3.123 1 97.06 11 ASN B N 1
ATOM 2992 C CA . ASN B 1 11 ? -15.477 18.125 3.678 1 97.06 11 ASN B CA 1
ATOM 2993 C C . ASN B 1 11 ? -14.898 17.672 5.016 1 97.06 11 ASN B C 1
ATOM 2995 O O . ASN B 1 11 ? -14.648 16.484 5.223 1 97.06 11 ASN B O 1
ATOM 2999 N N . GLU B 1 12 ? -14.688 18.609 5.953 1 97.75 12 GLU B N 1
ATOM 3000 C CA . GLU B 1 12 ? -14.117 18.266 7.246 1 97.75 12 GLU B CA 1
ATOM 3001 C C . GLU B 1 12 ? -14.812 19.016 8.375 1 97.75 12 GLU B C 1
ATOM 3003 O O . GLU B 1 12 ? -14.18 19.359 9.383 1 97.75 12 GLU B O 1
ATOM 3008 N N . ALA B 1 13 ? -16.062 19.297 8.195 1 98.44 13 ALA B N 1
ATOM 3009 C CA . ALA B 1 13 ? -16.828 20.047 9.188 1 98.44 13 ALA B CA 1
ATOM 3010 C C . ALA B 1 13 ? -16.828 19.344 10.539 1 98.44 13 ALA B C 1
ATOM 3012 O O . ALA B 1 13 ? -16.844 19.984 11.586 1 98.44 13 ALA B O 1
ATOM 3013 N N . ALA B 1 14 ? -16.766 18.031 10.523 1 98.5 14 ALA B N 1
ATOM 3014 C CA . ALA B 1 14 ? -16.859 17.234 11.742 1 98.5 14 ALA B CA 1
ATOM 3015 C C . ALA B 1 14 ? -15.664 17.5 12.656 1 98.5 14 ALA B C 1
ATOM 3017 O O . ALA B 1 14 ? -15.703 17.156 13.844 1 98.5 14 ALA B O 1
ATOM 3018 N N . PHE B 1 15 ? -14.602 18.109 12.164 1 98.44 15 PHE B N 1
ATOM 3019 C CA . PHE B 1 15 ? -13.367 18.297 12.922 1 98.44 15 PHE B CA 1
ATOM 3020 C C . PHE B 1 15 ? -13.094 19.781 13.148 1 98.44 15 PHE B C 1
ATOM 3022 O O . PHE B 1 15 ? -12.195 20.141 13.914 1 98.44 15 PHE B O 1
ATOM 3029 N N . LEU B 1 16 ? -13.836 20.641 12.516 1 98.62 16 LEU B N 1
ATOM 3030 C CA . LEU B 1 16 ? -13.508 22.062 12.383 1 98.62 16 LEU B CA 1
ATOM 3031 C C . LEU B 1 16 ? -13.609 22.766 13.727 1 98.62 16 LEU B C 1
ATOM 3033 O O . LEU B 1 16 ? -12.766 23.609 14.062 1 98.62 16 LEU B O 1
ATOM 3037 N N . LEU B 1 17 ? -14.641 22.469 14.531 1 98.75 17 LEU B N 1
ATOM 3038 C CA . LEU B 1 17 ? -14.859 23.188 15.781 1 98.75 17 LEU B CA 1
ATOM 3039 C C . LEU B 1 17 ? -13.758 22.859 16.781 1 98.75 17 LEU B C 1
ATOM 3041 O O . LEU B 1 17 ? -13.328 23.734 17.547 1 98.75 17 LEU B O 1
ATOM 3045 N N . GLU B 1 18 ? -13.32 21.625 16.812 1 98.75 18 GLU B N 1
ATOM 3046 C CA . GLU B 1 18 ? -12.188 21.281 17.656 1 98.75 18 GLU B CA 1
ATOM 3047 C C . GLU B 1 18 ? -10.93 22.047 17.234 1 98.75 18 GLU B C 1
ATOM 3049 O O . GLU B 1 18 ? -10.227 22.609 18.078 1 98.75 18 GLU B O 1
ATOM 3054 N N . TRP B 1 19 ? -10.711 22.016 15.961 1 98.88 19 TRP B N 1
ATOM 3055 C CA . TRP B 1 19 ? -9.531 22.672 15.398 1 98.88 19 TRP B CA 1
ATOM 3056 C C . TRP B 1 19 ? -9.508 24.156 15.75 1 98.88 19 TRP B C 1
ATOM 3058 O O . TRP B 1 19 ? -8.492 24.672 16.219 1 98.88 19 TRP B O 1
ATOM 3068 N N . LEU B 1 20 ? -10.602 24.828 15.562 1 98.88 20 LEU B N 1
ATOM 3069 C CA . LEU B 1 20 ? -10.719 26.25 15.828 1 98.88 20 LEU B CA 1
ATOM 3070 C C . LEU B 1 20 ? -10.531 26.562 17.312 1 98.88 20 LEU B C 1
ATOM 3072 O O . LEU B 1 20 ? -9.727 27.406 17.672 1 98.88 20 LEU B O 1
ATOM 3076 N N . ALA B 1 21 ? -11.219 25.812 18.156 1 98.88 21 ALA B N 1
ATOM 3077 C CA . ALA B 1 21 ? -11.148 26.031 19.594 1 98.88 21 ALA B CA 1
ATOM 3078 C C . ALA B 1 21 ? -9.734 25.812 20.125 1 98.88 21 ALA B C 1
ATOM 3080 O O . ALA B 1 21 ? -9.258 26.578 20.969 1 98.88 21 ALA B O 1
ATOM 3081 N N . HIS B 1 22 ? -9.094 24.812 19.641 1 98.88 22 HIS B N 1
ATOM 3082 C CA . HIS B 1 22 ? -7.727 24.516 20.062 1 98.88 22 HIS B CA 1
ATOM 3083 C C . HIS B 1 22 ? -6.789 25.688 19.75 1 98.88 22 HIS B C 1
ATOM 3085 O O . HIS B 1 22 ? -6.047 26.141 20.625 1 98.88 22 HIS B O 1
ATOM 3091 N N . HIS B 1 23 ? -6.844 26.156 18.562 1 98.88 23 HIS B N 1
ATOM 3092 C CA . HIS B 1 23 ? -5.887 27.172 18.141 1 98.88 23 HIS B CA 1
ATOM 3093 C C . HIS B 1 23 ? -6.242 28.531 18.719 1 98.88 23 HIS B C 1
ATOM 3095 O O . HIS B 1 23 ? -5.359 29.375 18.953 1 98.88 23 HIS B O 1
ATOM 3101 N N . GLN B 1 24 ? -7.52 28.781 19 1 98.81 24 GLN B N 1
ATOM 3102 C CA . GLN B 1 24 ? -7.887 29.953 19.781 1 98.81 24 GLN B CA 1
ATOM 3103 C C . GLN B 1 24 ? -7.285 29.906 21.188 1 98.81 24 GLN B C 1
ATOM 3105 O O . GLN B 1 24 ? -6.758 30.891 21.672 1 98.81 24 GLN B O 1
ATOM 3110 N N . ALA B 1 25 ? -7.312 28.734 21.734 1 98.62 25 ALA B N 1
ATOM 3111 C CA . ALA B 1 25 ? -6.809 28.531 23.094 1 98.62 25 ALA B CA 1
ATOM 3112 C C . ALA B 1 25 ? -5.305 28.797 23.156 1 98.62 25 ALA B C 1
ATOM 3114 O O . ALA B 1 25 ? -4.781 29.172 24.203 1 98.62 25 ALA B O 1
ATOM 3115 N N . LEU B 1 26 ? -4.605 28.562 22.094 1 98.25 26 LEU B N 1
ATOM 3116 C CA . LEU B 1 26 ? -3.162 28.75 22.031 1 98.25 26 LEU B CA 1
ATOM 3117 C C . LEU B 1 26 ? -2.811 30.234 21.922 1 98.25 26 LEU B C 1
ATOM 3119 O O . LEU B 1 26 ? -1.674 30.625 22.203 1 98.25 26 LEU B O 1
ATOM 3123 N N . GLY B 1 27 ? -3.727 31.016 21.312 1 98.31 27 GLY B N 1
ATOM 3124 C CA . GLY B 1 27 ? -3.453 32.438 21.203 1 98.31 27 GLY B CA 1
ATOM 3125 C C . GLY B 1 27 ? -3.488 32.938 19.781 1 98.31 27 GLY B C 1
ATOM 3126 O O . GLY B 1 27 ? -3.104 34.094 19.5 1 98.31 27 GLY B O 1
ATOM 3127 N N . PHE B 1 28 ? -3.885 32.125 18.828 1 98.81 28 PHE B N 1
ATOM 3128 C CA . PHE B 1 28 ? -4.156 32.688 17.516 1 98.81 28 PHE B CA 1
ATOM 3129 C C . PHE B 1 28 ? -5.293 33.688 17.578 1 98.81 28 PHE B C 1
ATOM 3131 O O . PHE B 1 28 ? -6.332 33.438 18.188 1 98.81 28 PHE B O 1
ATOM 3138 N N . THR B 1 29 ? -5.102 34.812 16.875 1 98.56 29 THR B N 1
ATOM 3139 C CA . THR B 1 29 ? -6.059 35.906 16.984 1 98.56 29 THR B CA 1
ATOM 3140 C C . THR B 1 29 ? -6.965 35.969 15.766 1 98.56 29 THR B C 1
ATOM 3142 O O . THR B 1 29 ? -8.086 36.469 15.836 1 98.56 29 THR B O 1
ATOM 3145 N N . ASP B 1 30 ? -6.465 35.531 14.688 1 98.69 30 ASP B N 1
ATOM 3146 C CA . ASP B 1 30 ? -7.176 35.625 13.414 1 98.69 30 ASP B CA 1
ATOM 3147 C C . ASP B 1 30 ? -7.141 34.312 12.656 1 98.69 30 ASP B C 1
ATOM 3149 O O . ASP B 1 30 ? -6.16 33.562 12.727 1 98.69 30 ASP B O 1
ATOM 3153 N N . PHE B 1 31 ? -8.266 34.031 12 1 98.88 31 PHE B N 1
ATOM 3154 C CA . PHE B 1 31 ? -8.43 32.844 11.195 1 98.88 31 PHE B CA 1
ATOM 3155 C C . PHE B 1 31 ? -8.984 33.188 9.82 1 98.88 31 PHE B C 1
ATOM 3157 O O . PHE B 1 31 ? -10.062 33.75 9.703 1 98.88 31 PHE B O 1
ATOM 3164 N N . LEU B 1 32 ? -8.211 32.875 8.789 1 98.81 32 LEU B N 1
ATOM 3165 C CA . LEU B 1 32 ? -8.625 32.969 7.398 1 98.81 32 LEU B CA 1
ATOM 3166 C C . LEU B 1 32 ? -8.773 31.594 6.766 1 98.81 32 LEU B C 1
ATOM 3168 O O . LEU B 1 32 ? -7.777 30.906 6.539 1 98.81 32 LEU B O 1
ATOM 3172 N N . ILE B 1 33 ? -10.039 31.219 6.457 1 98.69 33 ILE B N 1
ATOM 3173 C CA . ILE B 1 33 ? -10.281 29.844 6.059 1 98.69 33 ILE B CA 1
ATOM 3174 C C . ILE B 1 33 ? -10.938 29.812 4.68 1 98.69 33 ILE B C 1
ATOM 3176 O O . ILE B 1 33 ? -11.906 30.516 4.434 1 98.69 33 ILE B O 1
ATOM 3180 N N . PHE B 1 34 ? -10.383 29.016 3.826 1 97.81 34 PHE B N 1
ATOM 3181 C CA . PHE B 1 34 ? -10.875 28.812 2.473 1 97.81 34 PHE B CA 1
ATOM 3182 C C . PHE B 1 34 ? -11.547 27.438 2.342 1 97.81 34 PHE B C 1
ATOM 3184 O O . PHE B 1 34 ? -10.969 26.422 2.742 1 97.81 34 PHE B O 1
ATOM 3191 N N . SER B 1 35 ? -12.742 27.406 1.822 1 97.12 35 SER B N 1
ATOM 3192 C CA . SER B 1 35 ? -13.406 26.141 1.515 1 97.12 35 SER B CA 1
ATOM 3193 C C . SER B 1 35 ? -13.586 25.969 0.011 1 97.12 35 SER B C 1
ATOM 3195 O O . SER B 1 35 ? -13.602 26.938 -0.738 1 97.12 35 SER B O 1
ATOM 3197 N N . ASN B 1 36 ? -13.625 24.719 -0.399 1 93.12 36 ASN B N 1
ATOM 3198 C CA . ASN B 1 36 ? -13.898 24.438 -1.805 1 93.12 36 ASN B CA 1
ATOM 3199 C C . ASN B 1 36 ? -14.695 23.156 -1.971 1 93.12 36 ASN B C 1
ATOM 3201 O O . ASN B 1 36 ? -14.375 22.125 -1.364 1 93.12 36 ASN B O 1
ATOM 3205 N N . ASP B 1 37 ? -15.773 23.203 -2.697 1 91.75 37 ASP B N 1
ATOM 3206 C CA . ASP B 1 37 ? -16.5 22.016 -3.174 1 91.75 37 ASP B CA 1
ATOM 3207 C C . ASP B 1 37 ? -16.922 21.125 -2.01 1 91.75 37 ASP B C 1
ATOM 3209 O O . ASP B 1 37 ? -16.625 19.938 -2.004 1 91.75 37 ASP B O 1
ATOM 3213 N N . CYS B 1 38 ? -17.516 21.719 -1.019 1 95.56 38 CYS B N 1
ATOM 3214 C CA . CYS B 1 38 ? -17.891 20.969 0.175 1 95.56 38 CYS B CA 1
ATOM 3215 C C . CYS B 1 38 ? -19.266 20.312 -0.001 1 95.56 38 CYS B C 1
ATOM 3217 O O . CYS B 1 38 ? -20.172 20.906 -0.582 1 95.56 38 CYS B O 1
ATOM 3219 N N . GLN B 1 39 ? -19.359 19.094 0.489 1 96.75 39 GLN B N 1
ATOM 3220 C CA . GLN B 1 39 ? -20.594 18.328 0.43 1 96.75 39 GLN B CA 1
ATOM 3221 C C . GLN B 1 39 ? -21.141 18.047 1.83 1 96.75 39 GLN B C 1
ATOM 3223 O O . GLN B 1 39 ? -22.297 17.641 1.987 1 96.75 39 GLN B O 1
ATOM 3228 N N . ASP B 1 40 ? -20.406 18.359 2.852 1 98 40 ASP B N 1
ATOM 3229 C CA . ASP B 1 40 ? -20.766 17.938 4.203 1 98 40 ASP B CA 1
ATOM 3230 C C . ASP B 1 40 ? -21.219 19.125 5.047 1 98 40 ASP B C 1
ATOM 3232 O O . ASP B 1 40 ? -21.359 19.016 6.266 1 98 40 ASP B O 1
ATOM 3236 N N . GLY B 1 41 ? -21.328 20.312 4.477 1 98.19 41 GLY B N 1
ATOM 3237 C CA . GLY B 1 41 ? -21.75 21.516 5.191 1 98.19 41 GLY B CA 1
ATOM 3238 C C . GLY B 1 41 ? -20.594 22.297 5.77 1 98.19 41 GLY B C 1
ATOM 3239 O O . GLY B 1 41 ? -20.797 23.234 6.535 1 98.19 41 GLY B O 1
ATOM 3240 N N . THR B 1 42 ? -19.391 21.922 5.402 1 98.62 42 THR B N 1
ATOM 3241 C CA . THR B 1 42 ? -18.219 22.672 5.871 1 98.62 42 THR B CA 1
ATOM 3242 C C . THR B 1 42 ? -18.359 24.156 5.551 1 98.62 42 THR B C 1
ATOM 3244 O O . THR B 1 42 ? -18.141 25 6.418 1 98.62 42 THR B O 1
ATOM 3247 N N . ASP B 1 43 ? -18.75 24.453 4.34 1 98.38 43 ASP B N 1
ATOM 3248 C CA . ASP B 1 43 ? -18.875 25.844 3.926 1 98.38 43 ASP B CA 1
ATOM 3249 C C . ASP B 1 43 ? -19.969 26.547 4.73 1 98.38 43 ASP B C 1
ATOM 3251 O O . ASP B 1 43 ? -19.781 27.688 5.152 1 98.38 43 ASP B O 1
ATOM 3255 N N . GLN B 1 44 ? -21.047 25.906 5.012 1 98.75 44 GLN B N 1
ATOM 3256 C CA . GLN B 1 44 ? -22.125 26.5 5.797 1 98.75 44 GLN B CA 1
ATOM 3257 C C . GLN B 1 44 ? -21.688 26.75 7.238 1 98.75 44 GLN B C 1
ATOM 3259 O O . GLN B 1 44 ? -22.047 27.766 7.832 1 98.75 44 GLN B O 1
ATOM 3264 N N . MET B 1 45 ? -20.969 25.812 7.742 1 98.88 45 MET B N 1
ATOM 3265 C CA . MET B 1 45 ? -20.438 25.984 9.094 1 98.88 45 MET B CA 1
ATOM 3266 C C . MET B 1 45 ? -19.484 27.172 9.148 1 98.88 45 MET B C 1
ATOM 3268 O O . MET B 1 45 ? -19.547 27.984 10.086 1 98.88 45 MET B O 1
ATOM 3272 N N . LEU B 1 46 ? -18.656 27.266 8.203 1 98.88 46 LEU B N 1
ATOM 3273 C CA . LEU B 1 46 ? -17.703 28.375 8.141 1 98.88 46 LEU B CA 1
ATOM 3274 C C . LEU B 1 46 ? -18.453 29.703 7.996 1 98.88 46 LEU B C 1
ATOM 3276 O O . LEU B 1 46 ? -18.047 30.703 8.594 1 98.88 46 LEU B O 1
ATOM 3280 N N . ASP B 1 47 ? -19.5 29.734 7.238 1 98.81 47 ASP B N 1
ATOM 3281 C CA . ASP B 1 47 ? -20.328 30.938 7.121 1 98.81 47 ASP B CA 1
ATOM 3282 C C . ASP B 1 47 ? -20.891 31.359 8.477 1 98.81 47 ASP B C 1
ATOM 3284 O O . ASP B 1 47 ? -20.844 32.531 8.836 1 98.81 47 ASP B O 1
ATOM 3288 N N . ARG B 1 48 ? -21.375 30.406 9.172 1 98.81 48 ARG B N 1
ATOM 3289 C CA . ARG B 1 48 ? -21.953 30.703 10.477 1 98.81 48 ARG B CA 1
ATOM 3290 C C . ARG B 1 48 ? -20.891 31.219 11.445 1 98.81 48 ARG B C 1
ATOM 3292 O O . ARG B 1 48 ? -21.125 32.156 12.188 1 98.81 48 ARG B O 1
ATOM 3299 N N . LEU B 1 49 ? -19.781 30.578 11.438 1 98.88 49 LEU B N 1
ATOM 3300 C CA . LEU B 1 49 ? -18.672 31.016 12.281 1 98.88 49 LEU B CA 1
ATOM 3301 C C . LEU B 1 49 ? -18.25 32.438 11.922 1 98.88 49 LEU B C 1
ATOM 3303 O O . LEU B 1 49 ? -17.906 33.219 12.805 1 98.88 49 LEU B O 1
ATOM 3307 N N . ALA B 1 50 ? -18.25 32.75 10.648 1 98.81 50 ALA B N 1
ATOM 3308 C CA . ALA B 1 50 ? -17.922 34.094 10.203 1 98.81 50 ALA B CA 1
ATOM 3309 C C . ALA B 1 50 ? -18.953 35.125 10.711 1 98.81 50 ALA B C 1
ATOM 3311 O O . ALA B 1 50 ? -18.594 36.188 11.172 1 98.81 50 ALA B O 1
ATOM 3312 N N . GLU B 1 51 ? -20.203 34.75 10.648 1 98.56 51 GLU B N 1
ATOM 3313 C CA . GLU B 1 51 ? -21.281 35.594 11.164 1 98.56 51 GLU B CA 1
ATOM 3314 C C . GLU B 1 51 ? -21.078 35.906 12.648 1 98.56 51 GLU B C 1
ATOM 3316 O O . GLU B 1 51 ? -21.406 37 13.117 1 98.56 51 GLU B O 1
ATOM 3321 N N . MET B 1 52 ? -20.547 34.969 13.281 1 98.38 52 MET B N 1
ATOM 3322 C CA . MET B 1 52 ? -20.359 35.094 14.727 1 98.38 52 MET B CA 1
ATOM 3323 C C . MET B 1 52 ? -19.062 35.844 15.039 1 98.38 52 MET B C 1
ATOM 3325 O O . MET B 1 52 ? -18.734 36.031 16.203 1 98.38 52 MET B O 1
ATOM 3329 N N . GLY B 1 53 ? -18.266 36.094 14.047 1 98.19 53 GLY B N 1
ATOM 3330 C CA . GLY B 1 53 ? -17.047 36.875 14.227 1 98.19 53 GLY B CA 1
ATOM 3331 C C . GLY B 1 53 ? -15.867 36 14.633 1 98.19 53 GLY B C 1
ATOM 3332 O O . GLY B 1 53 ? -14.852 36.531 15.109 1 98.19 53 GLY B O 1
ATOM 3333 N N . GLN B 1 54 ? -15.992 34.688 14.445 1 98.5 54 GLN B N 1
ATOM 3334 C CA . GLN B 1 54 ? -14.961 33.781 14.906 1 98.5 54 GLN B CA 1
ATOM 3335 C C . GLN B 1 54 ? -13.836 33.656 13.883 1 98.5 54 GLN B C 1
ATOM 3337 O O . GLN B 1 54 ? -12.711 33.281 14.234 1 98.5 54 GLN B O 1
ATOM 3342 N N . LEU B 1 55 ? -14.148 33.875 12.641 1 98.81 55 LEU B N 1
ATOM 3343 C CA . LEU B 1 55 ? -13.188 33.719 11.547 1 98.81 55 LEU B CA 1
ATOM 3344 C C . LEU B 1 55 ? -13.664 34.469 10.305 1 98.81 55 LEU B C 1
ATOM 3346 O O . LEU B 1 55 ? -14.75 35.062 10.305 1 98.81 55 LEU B O 1
ATOM 3350 N N . VAL B 1 56 ? -12.797 34.625 9.305 1 98.81 56 VAL B N 1
ATOM 3351 C CA . VAL B 1 56 ? -13.18 35.062 7.965 1 98.81 56 VAL B CA 1
ATOM 3352 C C . VAL B 1 56 ? -13.211 33.844 7.023 1 98.81 56 VAL B C 1
ATOM 3354 O O . VAL B 1 56 ? -12.281 33.031 6.996 1 98.81 56 VAL B O 1
ATOM 3357 N N . HIS B 1 57 ? -14.305 33.719 6.34 1 98.75 57 HIS B N 1
ATOM 3358 C CA . HIS B 1 57 ? -14.5 32.594 5.41 1 98.75 57 HIS B CA 1
ATOM 3359 C C . HIS B 1 57 ? -14.508 33.094 3.965 1 98.75 57 HIS B C 1
ATOM 3361 O O . HIS B 1 57 ? -15.195 34.062 3.635 1 98.75 57 HIS B O 1
ATOM 3367 N N . LEU B 1 58 ? -13.719 32.469 3.131 1 97.81 58 LEU B N 1
ATOM 3368 C CA . LEU B 1 58 ? -13.734 32.688 1.69 1 97.81 58 LEU B CA 1
ATOM 3369 C C . LEU B 1 58 ? -13.922 31.391 0.926 1 97.81 58 LEU B C 1
ATOM 3371 O O . LEU B 1 58 ? -13.297 30.391 1.247 1 97.81 58 LEU B O 1
ATOM 3375 N N . ARG B 1 59 ? -14.805 31.391 -0.073 1 95.31 59 ARG B N 1
ATOM 3376 C CA . ARG B 1 59 ? -14.961 30.234 -0.953 1 95.31 59 ARG B CA 1
ATOM 3377 C C . ARG B 1 59 ? -13.945 30.281 -2.094 1 95.31 59 ARG B C 1
ATOM 3379 O O . ARG B 1 59 ? -13.75 31.312 -2.721 1 95.31 59 ARG B O 1
ATOM 3386 N N . ASN B 1 60 ? -13.328 29.156 -2.217 1 92.06 60 ASN B N 1
ATOM 3387 C CA . ASN B 1 60 ? -12.328 28.984 -3.262 1 92.06 60 ASN B CA 1
ATOM 3388 C C . ASN B 1 60 ? -12.867 28.188 -4.438 1 92.06 60 ASN B C 1
ATOM 3390 O O . ASN B 1 60 ? -12.398 27.078 -4.703 1 92.06 60 ASN B O 1
ATOM 3394 N N . ASP B 1 61 ? -13.773 28.594 -5.254 1 84.31 61 ASP B N 1
ATOM 3395 C CA . ASP B 1 61 ? -14.523 27.859 -6.277 1 84.31 61 ASP B CA 1
ATOM 3396 C C . ASP B 1 61 ? -13.773 27.859 -7.605 1 84.31 61 ASP B C 1
ATOM 3398 O O . ASP B 1 61 ? -14.266 27.312 -8.602 1 84.31 61 ASP B O 1
ATOM 3402 N N . GLY B 1 62 ? -12.57 28.172 -7.66 1 76.44 62 GLY B N 1
ATOM 3403 C CA . GLY B 1 62 ? -11.805 28.203 -8.898 1 76.44 62 GLY B CA 1
ATOM 3404 C C . GLY B 1 62 ? -12.047 29.453 -9.719 1 76.44 62 GLY B C 1
ATOM 3405 O O . GLY B 1 62 ? -12.516 30.469 -9.195 1 76.44 62 GLY B O 1
ATOM 3406 N N . PRO B 1 63 ? -11.742 29.359 -10.984 1 79.44 63 PRO B N 1
ATOM 3407 C CA . PRO B 1 63 ? -10.875 28.375 -11.617 1 79.44 63 PRO B CA 1
ATOM 3408 C C . PRO B 1 63 ? -9.531 28.219 -10.914 1 79.44 63 PRO B C 1
ATOM 3410 O O . PRO B 1 63 ? -9.023 29.188 -10.328 1 79.44 63 PRO B O 1
ATOM 3413 N N . TYR B 1 64 ? -9.109 26.984 -10.938 1 80.25 64 TYR B N 1
ATOM 3414 C CA . TYR B 1 64 ? -7.852 26.719 -10.25 1 80.25 64 TYR B CA 1
ATOM 3415 C C . TYR B 1 64 ? -6.676 26.797 -11.219 1 80.25 64 TYR B C 1
ATOM 3417 O O . TYR B 1 64 ? -6.789 26.391 -12.375 1 80.25 64 TYR B O 1
ATOM 3425 N N . ASP B 1 65 ? -5.711 27.438 -10.805 1 71.69 65 ASP B N 1
ATOM 3426 C CA . ASP B 1 65 ? -4.496 27.547 -11.602 1 71.69 65 ASP B CA 1
ATOM 3427 C C . ASP B 1 65 ? -3.748 26.203 -11.641 1 71.69 65 ASP B C 1
ATOM 3429 O O . ASP B 1 65 ? -4.215 25.219 -11.078 1 71.69 65 ASP B O 1
ATOM 3433 N N . LYS B 1 66 ? -2.67 26.156 -12.375 1 70.75 66 LYS B N 1
ATOM 3434 C CA . LYS B 1 66 ? -1.843 24.969 -12.57 1 70.75 66 LYS B CA 1
ATOM 3435 C C . LYS B 1 66 ? -1.306 24.453 -11.242 1 70.75 66 LYS B C 1
ATOM 3437 O O . LYS B 1 66 ? -1.048 23.25 -11.102 1 70.75 66 LYS B O 1
ATOM 3442 N N . GLY B 1 67 ? -1.272 25.438 -10.273 1 73.62 67 GLY B N 1
ATOM 3443 C CA . GLY B 1 67 ? -0.69 25.031 -9.008 1 73.62 67 GLY B CA 1
ATOM 3444 C C . GLY B 1 67 ? -1.648 24.25 -8.133 1 73.62 67 GLY B C 1
ATOM 3445 O O . GLY B 1 67 ? -1.24 23.656 -7.129 1 73.62 67 GLY B O 1
ATOM 3446 N N . GLY B 1 68 ? -2.885 24.328 -8.484 1 81.19 68 GLY B N 1
ATOM 3447 C CA . GLY B 1 68 ? -3.855 23.547 -7.746 1 81.19 68 GLY B CA 1
ATOM 3448 C C . GLY B 1 68 ? -4.699 24.375 -6.793 1 81.19 68 GLY B C 1
ATOM 3449 O O . GLY B 1 68 ? -4.52 25.594 -6.699 1 81.19 68 GLY B O 1
ATOM 3450 N N . ILE B 1 69 ? -5.562 23.766 -6.133 1 83.62 69 ILE B N 1
ATOM 3451 C CA . ILE B 1 69 ? -6.617 24.375 -5.336 1 83.62 69 ILE B CA 1
ATOM 3452 C C . ILE B 1 69 ? -6.008 25.094 -4.137 1 83.62 69 ILE B C 1
ATOM 3454 O O . ILE B 1 69 ? -6.352 26.25 -3.854 1 83.62 69 ILE B O 1
ATOM 3458 N N . GLN B 1 70 ? -5.082 24.469 -3.467 1 87.06 70 GLN B N 1
ATOM 3459 C CA . GLN B 1 70 ? -4.484 25.047 -2.27 1 87.06 70 GLN B CA 1
ATOM 3460 C C . GLN B 1 70 ? -3.666 26.297 -2.613 1 87.06 70 GLN B C 1
ATOM 3462 O O . GLN B 1 70 ? -3.721 27.297 -1.898 1 87.06 70 GLN B O 1
ATOM 3467 N N . PHE B 1 71 ? -2.996 26.266 -3.695 1 86.75 71 PHE B N 1
ATOM 3468 C CA . PHE B 1 71 ? -2.172 27.391 -4.105 1 86.75 71 PHE B CA 1
ATOM 3469 C C . PHE B 1 71 ? -3.041 28.578 -4.496 1 86.75 71 PHE B C 1
ATOM 3471 O O . PHE B 1 71 ? -2.691 29.734 -4.215 1 86.75 71 PHE B O 1
ATOM 3478 N N . THR B 1 72 ? -4.09 28.312 -5.117 1 89.81 72 THR B N 1
ATOM 3479 C CA . THR B 1 72 ? -5.023 29.391 -5.465 1 89.81 72 THR B CA 1
ATOM 3480 C C . THR B 1 72 ? -5.535 30.094 -4.207 1 89.81 72 THR B C 1
ATOM 3482 O O . THR B 1 72 ? -5.602 31.312 -4.16 1 89.81 72 THR B O 1
ATOM 3485 N N . ALA B 1 73 ? -5.84 29.312 -3.225 1 93.38 73 ALA B N 1
ATOM 3486 C CA . ALA B 1 73 ? -6.305 29.859 -1.957 1 93.38 73 ALA B CA 1
ATOM 3487 C C . ALA B 1 73 ? -5.215 30.703 -1.298 1 93.38 73 ALA B C 1
ATOM 3489 O O . ALA B 1 73 ? -5.488 31.797 -0.79 1 93.38 73 ALA B O 1
ATOM 3490 N N . LEU B 1 74 ? -4.016 30.203 -1.301 1 93.56 74 LEU B N 1
ATOM 3491 C CA . LEU B 1 74 ? -2.912 30.906 -0.648 1 93.56 74 LEU B CA 1
ATOM 3492 C C . LEU B 1 74 ? -2.572 32.188 -1.385 1 93.56 74 LEU B C 1
ATOM 3494 O O . LEU B 1 74 ? -2.182 33.188 -0.762 1 93.56 74 LEU B O 1
ATOM 3498 N N . LYS B 1 75 ? -2.703 32.188 -2.68 1 92.06 75 LYS B N 1
ATOM 3499 C CA . LYS B 1 75 ? -2.531 33.438 -3.455 1 92.06 75 LYS B CA 1
ATOM 3500 C C . LYS B 1 75 ? -3.578 34.469 -3.076 1 92.06 75 LYS B C 1
ATOM 3502 O O . LYS B 1 75 ? -3.26 35.656 -2.916 1 92.06 75 LYS B O 1
ATOM 3507 N N . ALA B 1 76 ? -4.734 34 -3 1 93.44 76 ALA B N 1
ATOM 3508 C CA . ALA B 1 76 ? -5.809 34.906 -2.576 1 93.44 76 ALA B CA 1
ATOM 3509 C C . ALA B 1 76 ? -5.562 35.406 -1.163 1 93.44 76 ALA B C 1
ATOM 3511 O O . ALA B 1 76 ? -5.809 36.594 -0.874 1 93.44 76 ALA B O 1
ATOM 3512 N N . ALA B 1 77 ? -5.145 34.594 -0.322 1 95.75 77 ALA B N 1
ATOM 3513 C CA . ALA B 1 77 ? -4.855 34.938 1.062 1 95.75 77 ALA B CA 1
ATOM 3514 C C . ALA B 1 77 ? -3.824 36.062 1.122 1 95.75 77 ALA B C 1
ATOM 3516 O O . ALA B 1 77 ? -3.943 37 1.941 1 95.75 77 ALA B O 1
ATOM 3517 N N . ALA B 1 78 ? -2.83 36 0.283 1 94.75 78 ALA B N 1
ATOM 3518 C CA . ALA B 1 78 ? -1.734 36.969 0.299 1 94.75 78 ALA B CA 1
ATOM 3519 C C . ALA B 1 78 ? -2.254 38.406 0.117 1 94.75 78 ALA B C 1
ATOM 3521 O O . ALA B 1 78 ? -1.643 39.375 0.597 1 94.75 78 ALA B O 1
ATOM 3522 N N . ARG B 1 79 ? -3.365 38.531 -0.468 1 94.56 79 ARG B N 1
ATOM 3523 C CA . ARG B 1 79 ? -3.91 39.844 -0.784 1 94.56 79 ARG B CA 1
ATOM 3524 C C . ARG B 1 79 ? -4.93 40.281 0.263 1 94.56 79 ARG B C 1
ATOM 3526 O O . ARG B 1 79 ? -5.391 41.438 0.25 1 94.56 79 ARG B O 1
ATOM 3533 N N . HIS B 1 80 ? -5.227 39.438 1.067 1 96.75 80 HIS B N 1
ATOM 3534 C CA . HIS B 1 80 ? -6.305 39.719 2.014 1 96.75 80 HIS B CA 1
ATOM 3535 C C . HIS B 1 80 ? -5.84 40.625 3.131 1 96.75 80 HIS B C 1
ATOM 3537 O O . HIS B 1 80 ? -4.688 40.562 3.568 1 96.75 80 HIS B O 1
ATOM 3543 N N . LYS B 1 81 ? -6.703 41.406 3.684 1 97.56 81 LYS B N 1
ATOM 3544 C CA . LYS B 1 81 ? -6.395 42.406 4.707 1 97.56 81 LYS B CA 1
ATOM 3545 C C . LYS B 1 81 ? -5.902 41.75 5.988 1 97.56 81 LYS B C 1
ATOM 3547 O O . LYS B 1 81 ? -5.043 42.281 6.688 1 97.56 81 LYS B O 1
ATOM 3552 N N . LEU B 1 82 ? -6.453 40.594 6.359 1 97.62 82 LEU B N 1
ATOM 3553 C CA . LEU B 1 82 ? -6.023 39.875 7.566 1 97.62 82 LEU B CA 1
ATOM 3554 C C . LEU B 1 82 ? -4.543 39.531 7.488 1 97.62 82 LEU B C 1
ATOM 3556 O O . LEU B 1 82 ? -3.842 39.562 8.5 1 97.62 82 LEU B O 1
ATOM 3560 N N . VAL B 1 83 ? -4.145 39.156 6.297 1 97.88 83 VAL B N 1
ATOM 3561 C CA . VAL B 1 83 ? -2.738 38.812 6.113 1 97.88 83 VAL B CA 1
ATOM 3562 C C . VAL B 1 83 ? -1.881 40.062 6.25 1 97.88 83 VAL B C 1
ATOM 3564 O O . VAL B 1 83 ? -0.845 40.031 6.922 1 97.88 83 VAL B O 1
ATOM 3567 N N . LYS B 1 84 ? -2.318 41.125 5.727 1 96.75 84 LYS B N 1
ATOM 3568 C CA . LYS B 1 84 ? -1.58 42.375 5.789 1 96.75 84 LYS B CA 1
ATOM 3569 C C . LYS B 1 84 ? -1.442 42.875 7.23 1 96.75 84 LYS B C 1
ATOM 3571 O O . LYS B 1 84 ? -0.437 43.469 7.59 1 96.75 84 LYS B O 1
ATOM 3576 N N . GLN B 1 85 ? -2.389 42.594 7.988 1 97.62 85 GLN B N 1
ATOM 3577 C CA . GLN B 1 85 ? -2.445 43.125 9.344 1 97.62 85 GLN B CA 1
ATOM 3578 C C . GLN B 1 85 ? -1.771 42.188 10.336 1 97.62 85 GLN B C 1
ATOM 3580 O O . GLN B 1 85 ? -1.494 42.562 11.477 1 97.62 85 GLN B O 1
ATOM 3585 N N . ALA B 1 86 ? -1.51 41 9.961 1 98.5 86 ALA B N 1
ATOM 3586 C CA . ALA B 1 86 ? -0.968 40 10.867 1 98.5 86 ALA B CA 1
ATOM 3587 C C . ALA B 1 86 ? 0.506 40.25 11.164 1 98.5 86 ALA B C 1
ATOM 3589 O O . ALA B 1 86 ? 1.251 40.688 10.281 1 98.5 86 ALA B O 1
ATOM 3590 N N . ASP B 1 87 ? 0.887 39.938 12.383 1 98.44 87 ASP B N 1
ATOM 3591 C CA . ASP B 1 87 ? 2.301 39.969 12.75 1 98.44 87 ASP B CA 1
ATOM 3592 C C . ASP B 1 87 ? 2.982 38.656 12.438 1 98.44 87 ASP B C 1
ATOM 3594 O O . ASP B 1 87 ? 4.141 38.625 12.023 1 98.44 87 ASP B O 1
ATOM 3598 N N . TRP B 1 88 ? 2.312 37.531 12.734 1 98.69 88 TRP B N 1
ATOM 3599 C CA . TRP B 1 88 ? 2.762 36.188 12.461 1 98.69 88 TRP B CA 1
ATOM 3600 C C . TRP B 1 88 ? 1.717 35.406 11.664 1 98.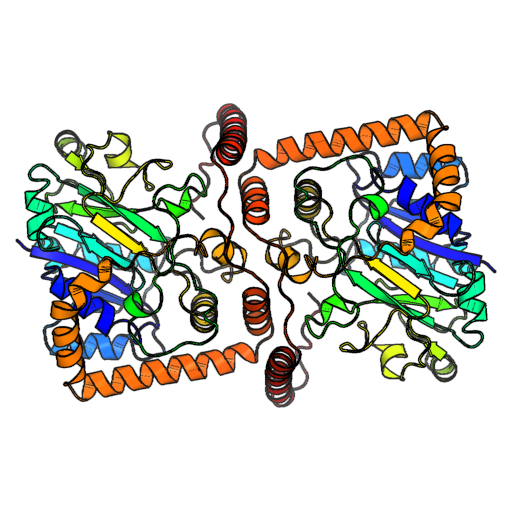69 88 TRP B C 1
ATOM 3602 O O . TRP B 1 88 ? 0.514 35.594 11.852 1 98.69 88 TRP B O 1
ATOM 3612 N N . ILE B 1 89 ? 2.215 34.562 10.758 1 98.81 89 ILE B N 1
ATOM 3613 C CA . ILE B 1 89 ? 1.331 33.781 9.891 1 98.81 89 ILE B CA 1
ATOM 3614 C C . ILE B 1 89 ? 1.714 32.312 9.945 1 98.81 89 ILE B C 1
ATOM 3616 O O . ILE B 1 89 ? 2.898 31.969 9.945 1 98.81 89 ILE B O 1
ATOM 3620 N N . LEU B 1 90 ? 0.703 31.438 10 1 98.81 90 LEU B N 1
ATOM 3621 C CA . LEU B 1 90 ? 0.921 29.984 9.93 1 98.81 90 LEU B CA 1
ATOM 3622 C C . LEU B 1 90 ? -0.154 29.312 9.086 1 98.81 90 LEU B C 1
ATOM 3624 O O . LEU B 1 90 ? -1.305 29.203 9.508 1 98.81 90 LEU B O 1
ATOM 3628 N N . PRO B 1 91 ? 0.186 28.922 7.855 1 98.12 91 PRO B N 1
ATOM 3629 C CA . PRO B 1 91 ? -0.713 28.016 7.148 1 98.12 91 PRO B CA 1
ATOM 3630 C C . PRO B 1 91 ? -0.771 26.625 7.793 1 98.12 91 PRO B C 1
ATOM 3632 O O . PRO B 1 91 ? 0.27 26.031 8.094 1 98.12 91 PRO B O 1
ATOM 3635 N N . LEU B 1 92 ? -1.973 26.094 8.047 1 95.69 92 LEU B N 1
ATOM 3636 C CA . LEU B 1 92 ? -2.205 24.828 8.727 1 95.69 92 LEU B CA 1
ATOM 3637 C C . LEU B 1 92 ? -3.293 24.016 8.016 1 95.69 92 LEU B C 1
ATOM 3639 O O . LEU B 1 92 ? -4.285 24.594 7.555 1 95.69 92 LEU B O 1
ATOM 3643 N N . ASP B 1 93 ? -3.125 22.719 8.078 1 97.19 93 ASP B N 1
ATOM 3644 C CA . ASP B 1 93 ? -4.211 21.844 7.648 1 97.19 93 ASP B CA 1
ATOM 3645 C C . ASP B 1 93 ? -5.145 21.516 8.812 1 97.19 93 ASP B C 1
ATOM 3647 O O . ASP B 1 93 ? -4.801 21.734 9.969 1 97.19 93 ASP B O 1
ATOM 3651 N N . VAL B 1 94 ? -6.281 20.984 8.477 1 97.88 94 VAL B N 1
ATOM 3652 C CA . VAL B 1 94 ? -7.316 20.734 9.477 1 97.88 94 VAL B CA 1
ATOM 3653 C C . VAL B 1 94 ? -6.902 19.578 10.375 1 97.88 94 VAL B C 1
ATOM 3655 O O . VAL B 1 94 ? -7.395 19.438 11.5 1 97.88 94 VAL B O 1
ATOM 3658 N N . ASP B 1 95 ? -5.973 18.719 9.867 1 98.31 95 ASP B N 1
ATOM 3659 C CA . ASP B 1 95 ? -5.512 17.594 10.664 1 98.31 95 ASP B CA 1
ATOM 3660 C C . ASP B 1 95 ? -4.195 17.922 11.375 1 98.31 95 ASP B C 1
ATOM 3662 O O . ASP B 1 95 ? -3.473 17.016 11.797 1 98.31 95 ASP B O 1
ATOM 3666 N N . GLU B 1 96 ? -3.869 19.172 11.5 1 98.81 96 GLU B N 1
ATOM 3667 C CA . GLU B 1 96 ? -2.666 19.656 12.172 1 98.81 96 GLU B CA 1
ATOM 3668 C C . GLU B 1 96 ? -3.018 20.5 13.391 1 98.81 96 GLU B C 1
ATOM 3670 O O . GLU B 1 96 ? -3.811 21.438 13.289 1 98.81 96 GLU B O 1
ATOM 3675 N N . PHE B 1 97 ? -2.424 20.141 14.539 1 98.94 97 PHE B N 1
ATOM 3676 C CA . PHE B 1 97 ? -2.668 20.844 15.797 1 98.94 97 PHE B CA 1
ATOM 3677 C C . PHE B 1 97 ? -1.356 21.297 16.422 1 98.94 97 PHE B C 1
ATOM 3679 O O . PHE B 1 97 ? -0.509 20.484 16.781 1 98.94 97 PHE B O 1
ATOM 3686 N N . VAL B 1 98 ? -1.214 22.609 16.562 1 98.94 98 VAL B N 1
ATOM 3687 C CA . VAL B 1 98 ? -0.014 23.156 17.188 1 98.94 98 VAL B CA 1
ATOM 3688 C C . VAL B 1 98 ? 0.032 22.766 18.656 1 98.94 98 VAL B C 1
ATOM 3690 O O . VAL B 1 98 ? -0.966 22.891 19.375 1 98.94 98 VAL B O 1
ATOM 3693 N N . ASN B 1 99 ? 1.153 22.266 19.094 1 98.88 99 ASN B N 1
ATOM 3694 C CA . ASN B 1 99 ? 1.38 21.844 20.469 1 98.88 99 ASN B CA 1
ATOM 3695 C C . ASN B 1 99 ? 2.641 22.484 21.047 1 98.88 99 ASN B C 1
ATOM 3697 O O . ASN B 1 99 ? 3.742 21.969 20.875 1 98.88 99 ASN B O 1
ATOM 3701 N N . ILE B 1 100 ? 2.479 23.562 21.781 1 98.88 100 ILE B N 1
ATOM 3702 C CA . ILE B 1 100 ? 3.588 24.328 22.344 1 98.88 100 ILE B CA 1
ATOM 3703 C C . ILE B 1 100 ? 3.943 23.781 23.719 1 98.88 100 ILE B C 1
ATOM 3705 O O . ILE B 1 100 ? 3.072 23.641 24.578 1 98.88 100 ILE B O 1
ATOM 3709 N N . HIS B 1 101 ? 5.207 23.547 23.938 1 98.69 101 HIS B N 1
ATOM 3710 C CA . HIS B 1 101 ? 5.672 22.891 25.156 1 98.69 101 HIS B CA 1
ATOM 3711 C C . HIS B 1 101 ? 6.211 23.922 26.156 1 98.69 101 HIS B C 1
ATOM 3713 O O . HIS B 1 101 ? 6.156 23.703 27.359 1 98.69 101 HIS B O 1
ATOM 3719 N N . VAL B 1 102 ? 6.684 24.969 25.703 1 98.69 102 VAL B N 1
ATOM 3720 C CA . VAL B 1 102 ? 7.352 25.953 26.562 1 98.69 102 VAL B CA 1
ATOM 3721 C C . VAL B 1 102 ? 6.316 26.812 27.266 1 98.69 102 VAL B C 1
ATOM 3723 O O . VAL B 1 102 ? 5.254 27.109 26.703 1 98.69 102 VAL B O 1
ATOM 3726 N N . GLY B 1 103 ? 6.621 27.156 28.469 1 98.31 103 GLY B N 1
ATOM 3727 C CA . GLY B 1 103 ? 5.785 28.078 29.219 1 98.31 103 GLY B CA 1
ATOM 3728 C C . GLY B 1 103 ? 4.379 27.562 29.453 1 98.31 103 GLY B C 1
ATOM 3729 O O . GLY B 1 103 ? 4.191 26.391 29.781 1 98.31 103 GLY B O 1
ATOM 3730 N N . ASP B 1 104 ? 3.375 28.469 29.312 1 98 104 ASP B N 1
ATOM 3731 C CA . ASP B 1 104 ? 1.99 28.078 29.562 1 98 104 ASP B CA 1
ATOM 3732 C C . ASP B 1 104 ? 1.353 27.484 28.297 1 98 104 ASP B C 1
ATOM 3734 O O . ASP B 1 104 ? 0.139 27.281 28.25 1 98 104 ASP B O 1
ATOM 3738 N N . GLY B 1 105 ? 2.15 27.312 27.281 1 98.31 105 GLY B N 1
ATOM 3739 C CA . GLY B 1 105 ? 1.677 26.672 26.062 1 98.31 105 GLY B CA 1
ATOM 3740 C C . GLY B 1 105 ? 1.057 27.641 25.078 1 98.31 105 GLY B C 1
ATOM 3741 O O . GLY B 1 105 ? 0.377 27.234 24.125 1 98.31 105 GLY B O 1
ATOM 3742 N N . SER B 1 106 ? 1.301 28.922 25.266 1 98.5 106 SER B N 1
ATOM 3743 C CA . SER B 1 106 ? 0.717 29.922 24.391 1 98.5 106 SER B CA 1
ATOM 3744 C C . SER B 1 106 ? 1.703 30.344 23.297 1 98.5 106 SER B C 1
ATOM 3746 O O . SER B 1 106 ? 2.908 30.125 23.422 1 98.5 106 SER B O 1
ATOM 3748 N N . LEU B 1 107 ? 1.168 30.953 22.266 1 98.75 107 LEU B N 1
ATOM 3749 C CA . LEU B 1 107 ? 2.023 31.547 21.25 1 98.75 107 LEU B CA 1
ATOM 3750 C C . LEU B 1 107 ? 2.932 32.625 21.844 1 98.75 107 LEU B C 1
ATOM 3752 O O . LEU B 1 107 ? 4.102 32.719 21.469 1 98.75 107 LEU B O 1
ATOM 3756 N N . SER B 1 108 ? 2.412 33.375 22.766 1 98.38 108 SER B N 1
ATOM 3757 C CA . SER B 1 108 ? 3.213 34.406 23.422 1 98.38 108 SER B CA 1
ATOM 3758 C C . SER B 1 108 ? 4.43 33.781 24.109 1 98.38 108 SER B C 1
ATOM 3760 O O . SER B 1 108 ? 5.535 34.312 24.016 1 98.38 108 SER B O 1
ATOM 3762 N N . ALA B 1 109 ? 4.223 32.688 24.781 1 98.75 109 ALA B N 1
ATOM 3763 C CA . ALA B 1 109 ? 5.332 32 25.453 1 98.75 109 ALA B CA 1
ATOM 3764 C C . ALA B 1 109 ? 6.375 31.531 24.453 1 98.75 109 ALA B C 1
ATOM 3766 O O . ALA B 1 109 ? 7.578 31.609 24.703 1 98.75 109 ALA B O 1
ATOM 3767 N N . LEU B 1 110 ? 5.957 31.031 23.328 1 98.81 110 LEU B N 1
ATOM 3768 C CA . LEU B 1 110 ? 6.867 30.562 22.281 1 98.81 110 LEU B CA 1
ATOM 3769 C C . LEU B 1 110 ? 7.688 31.719 21.734 1 98.81 110 LEU B C 1
ATOM 3771 O O . LEU B 1 110 ? 8.906 31.609 21.578 1 98.81 110 LEU B O 1
ATOM 3775 N N . TYR B 1 111 ? 7.027 32.875 21.5 1 98.38 111 TYR B N 1
ATOM 3776 C CA . TYR B 1 111 ? 7.711 34.062 20.984 1 98.38 111 TYR B CA 1
ATOM 3777 C C . TYR B 1 111 ? 8.734 34.594 21.984 1 98.38 111 TYR B C 1
ATOM 3779 O O . TYR B 1 111 ? 9.82 35.031 21.609 1 98.38 111 TYR B O 1
ATOM 3787 N N . GLU B 1 112 ? 8.375 34.5 23.234 1 98.38 112 GLU B N 1
ATOM 3788 C CA . GLU B 1 112 ? 9.281 34.969 24.281 1 98.38 112 GLU B CA 1
ATOM 3789 C C . GLU B 1 112 ? 10.508 34.062 24.391 1 98.38 112 GLU B C 1
ATOM 3791 O O . GLU B 1 112 ? 11.609 34.531 24.688 1 98.38 112 GLU B O 1
ATOM 3796 N N . ALA B 1 113 ? 10.273 32.812 24.172 1 98.62 113 ALA B N 1
ATOM 3797 C CA . ALA B 1 113 ? 11.367 31.859 24.219 1 98.62 113 ALA B CA 1
ATOM 3798 C C . ALA B 1 113 ? 12.336 32.062 23.062 1 98.62 113 ALA B C 1
ATOM 3800 O O . ALA B 1 113 ? 13.516 31.688 23.156 1 98.62 113 ALA B O 1
ATOM 3801 N N . LEU B 1 114 ? 11.828 32.594 21.938 1 98.5 114 LEU B N 1
ATOM 3802 C CA . LEU B 1 114 ? 12.641 32.844 20.766 1 98.5 114 LEU B CA 1
ATOM 3803 C C . LEU B 1 114 ? 12.484 34.312 20.312 1 98.5 114 LEU B C 1
ATOM 3805 O O . LEU B 1 114 ? 12 34.562 19.203 1 98.5 114 LEU B O 1
ATOM 3809 N N . PRO B 1 115 ? 13.039 35.188 21.016 1 97.38 115 PRO B N 1
ATOM 3810 C CA . PRO B 1 115 ? 12.742 36.594 20.797 1 97.38 115 PRO B CA 1
ATOM 3811 C C . PRO B 1 115 ? 13.312 37.125 19.469 1 97.38 115 PRO B C 1
ATOM 3813 O O . PRO B 1 115 ? 12.82 38.125 18.938 1 97.38 115 PRO B O 1
ATOM 3816 N N . HIS B 1 116 ? 14.305 36.438 18.891 1 96.75 116 HIS B N 1
ATOM 3817 C CA . HIS B 1 116 ? 14.93 36.938 17.672 1 96.75 116 HIS B CA 1
ATOM 3818 C C . HIS B 1 116 ? 14.391 36.219 16.438 1 96.75 116 HIS B C 1
ATOM 3820 O O . HIS B 1 116 ? 14.766 36.562 15.312 1 96.75 116 HIS B O 1
ATOM 3826 N N . ALA B 1 117 ? 13.5 35.312 16.641 1 98.06 117 ALA B N 1
ATOM 3827 C CA . ALA B 1 117 ? 13.023 34.469 15.531 1 98.06 117 ALA B CA 1
ATOM 3828 C C . ALA B 1 117 ? 12.188 35.312 14.562 1 98.06 117 ALA B C 1
ATOM 3830 O O . ALA B 1 117 ? 11.359 36.125 14.984 1 98.06 117 ALA B O 1
ATOM 3831 N N . THR B 1 118 ? 12.445 35.094 13.289 1 97.81 118 THR B N 1
ATOM 3832 C CA . THR B 1 118 ? 11.555 35.594 12.25 1 97.81 118 THR B CA 1
ATOM 3833 C C . THR B 1 118 ? 10.773 34.469 11.602 1 97.81 118 THR B C 1
ATOM 3835 O O . THR B 1 118 ? 9.812 34.688 10.867 1 97.81 118 THR B O 1
ATOM 3838 N N . ALA B 1 119 ? 11.227 33.281 11.836 1 98.25 119 ALA B N 1
ATOM 3839 C CA . ALA B 1 119 ? 10.523 32.062 11.406 1 98.25 119 ALA B CA 1
ATOM 3840 C C . ALA B 1 119 ? 10.82 30.891 12.344 1 98.25 119 ALA B C 1
ATOM 3842 O O . ALA B 1 119 ? 11.938 30.75 12.844 1 98.25 119 ALA B O 1
ATOM 3843 N N . ILE B 1 120 ? 9.852 30.094 12.609 1 98.62 120 ILE B N 1
ATOM 3844 C CA . ILE B 1 120 ? 9.961 28.906 13.438 1 98.62 120 ILE B CA 1
ATOM 3845 C C . ILE B 1 120 ? 9.367 27.703 12.703 1 98.62 120 ILE B C 1
ATOM 3847 O O . ILE B 1 120 ? 8.195 27.734 12.305 1 98.62 120 ILE B O 1
ATOM 3851 N N . THR B 1 121 ? 10.156 26.625 12.484 1 98.31 121 THR B N 1
ATOM 3852 C CA . THR B 1 121 ? 9.641 25.422 11.844 1 98.31 121 THR B CA 1
ATOM 3853 C C . THR B 1 121 ? 8.969 24.516 12.875 1 98.31 121 THR B C 1
ATOM 3855 O O . THR B 1 121 ? 9.578 24.156 13.875 1 98.31 121 THR B O 1
ATOM 3858 N N . LEU B 1 122 ? 7.711 24.25 12.648 1 98.69 122 LEU B N 1
ATOM 3859 C CA . LEU B 1 122 ? 6.977 23.281 13.461 1 98.69 122 LEU B CA 1
ATOM 3860 C C . LEU B 1 122 ? 6.953 21.906 12.781 1 98.69 122 LEU B C 1
ATOM 3862 O O . LEU B 1 122 ? 6.172 21.688 11.859 1 98.69 122 LEU B O 1
ATOM 3866 N N . THR B 1 123 ? 7.777 21.031 13.328 1 98.25 123 THR B N 1
ATOM 3867 C CA . THR B 1 123 ? 7.941 19.719 12.719 1 98.25 123 THR B CA 1
ATOM 3868 C C . THR B 1 123 ? 6.773 18.812 13.07 1 98.25 123 THR B C 1
ATOM 3870 O O . THR B 1 123 ? 6.324 18.781 14.219 1 98.25 123 THR B O 1
ATOM 3873 N N . TRP B 1 124 ? 6.336 18.062 12.102 1 98.19 124 TRP B N 1
ATOM 3874 C CA . TRP B 1 124 ? 5.258 17.094 12.297 1 98.19 124 TRP B CA 1
ATOM 3875 C C . TRP B 1 124 ? 5.656 16.031 13.32 1 98.19 124 TRP B C 1
ATOM 3877 O O . TRP B 1 124 ? 6.777 15.516 13.273 1 98.19 124 TRP B O 1
ATOM 3887 N N . ARG B 1 125 ? 4.836 15.836 14.219 1 98.25 125 ARG B N 1
ATOM 3888 C CA . ARG B 1 125 ? 4.777 14.578 14.961 1 98.25 125 ARG B CA 1
ATOM 3889 C C . ARG B 1 125 ? 3.619 13.711 14.477 1 98.25 125 ARG B C 1
ATOM 3891 O O . ARG B 1 125 ? 2.453 14.078 14.641 1 98.25 125 ARG B O 1
ATOM 3898 N N . LEU B 1 126 ? 3.922 12.555 13.906 1 98.44 126 LEU B N 1
ATOM 3899 C CA . LEU B 1 126 ? 2.895 11.742 13.273 1 98.44 126 LEU B CA 1
ATOM 3900 C C . LEU B 1 126 ? 2.158 10.891 14.305 1 98.44 126 LEU B C 1
ATOM 3902 O O . LEU B 1 126 ? 2.783 10.133 15.047 1 98.44 126 LEU B O 1
ATOM 3906 N N . PHE B 1 127 ? 0.896 11.031 14.359 1 98.81 127 PHE B N 1
ATOM 3907 C CA . PHE B 1 127 ? 0.053 10.203 15.219 1 98.81 127 PHE B CA 1
ATOM 3908 C C . PHE B 1 127 ? -0.673 9.148 14.398 1 98.81 127 PHE B C 1
ATOM 3910 O O . PHE B 1 127 ? -1.294 9.461 13.375 1 98.81 127 PHE B O 1
ATOM 3917 N N . GLY B 1 128 ? -0.578 7.902 14.805 1 98.5 128 GLY B N 1
ATOM 3918 C CA . GLY B 1 128 ? -1.108 6.77 14.062 1 98.5 128 GLY B CA 1
ATOM 3919 C C . GLY B 1 128 ? -2.568 6.488 14.367 1 98.5 128 GLY B C 1
ATOM 3920 O O . GLY B 1 128 ? -3.205 7.23 15.117 1 98.5 128 GLY B O 1
ATOM 3921 N N . ASN B 1 129 ? -3.047 5.469 13.75 1 97.88 129 ASN B N 1
ATOM 3922 C CA . ASN B 1 129 ? -4.453 5.074 13.773 1 97.88 129 ASN B CA 1
ATOM 3923 C C . ASN B 1 129 ? -4.805 4.32 15.055 1 97.88 129 ASN B C 1
ATOM 3925 O O . ASN B 1 129 ? -5.961 4.309 15.469 1 97.88 129 ASN B O 1
ATOM 3929 N N . SER B 1 130 ? -3.824 3.66 15.68 1 96.5 130 SER B N 1
ATOM 3930 C CA . SER B 1 130 ? -4.004 2.877 16.891 1 96.5 130 SER B CA 1
ATOM 3931 C C . SER B 1 130 ? -5.078 1.81 16.719 1 96.5 130 SER B C 1
ATOM 3933 O O . SER B 1 130 ? -5.922 1.61 17.594 1 96.5 130 SER B O 1
ATOM 3935 N N . ASP B 1 131 ? -5.188 1.255 15.547 1 97.06 131 ASP B N 1
ATOM 3936 C CA . ASP B 1 131 ? -6.074 0.149 15.195 1 97.06 131 ASP B CA 1
ATOM 3937 C C . ASP B 1 131 ? -7.539 0.528 15.406 1 97.06 131 ASP B C 1
ATOM 3939 O O . ASP B 1 131 ? -8.336 -0.289 15.867 1 97.06 131 ASP B O 1
ATOM 3943 N N . THR B 1 132 ? -7.859 1.769 15.172 1 98.12 132 THR B N 1
ATOM 3944 C CA . THR B 1 132 ? -9.227 2.258 15.289 1 98.12 132 THR B CA 1
ATOM 3945 C C . THR B 1 132 ? -9.953 2.152 13.953 1 98.12 132 THR B C 1
ATOM 3947 O O . THR B 1 132 ? -9.68 2.916 13.023 1 98.12 132 THR B O 1
ATOM 3950 N N . PRO B 1 133 ? -10.898 1.274 13.836 1 97.69 133 PRO B N 1
ATOM 3951 C CA . PRO B 1 133 ? -11.539 1.059 12.531 1 97.69 133 PRO B CA 1
ATOM 3952 C C . PRO B 1 133 ? -12.609 2.102 12.219 1 97.69 133 PRO B C 1
ATOM 3954 O O . PRO B 1 133 ? -12.656 2.625 11.102 1 97.69 133 PRO B O 1
ATOM 3957 N N . ARG B 1 134 ? -13.406 2.496 13.258 1 97.88 134 ARG B N 1
ATOM 3958 C CA . ARG B 1 134 ? -14.602 3.289 12.992 1 97.88 134 ARG B CA 1
ATOM 3959 C C . ARG B 1 134 ? -14.445 4.715 13.516 1 97.88 134 ARG B C 1
ATOM 3961 O O . ARG B 1 134 ? -13.719 4.945 14.484 1 97.88 134 ARG B O 1
ATOM 3968 N N . TYR B 1 135 ? -15.141 5.625 12.875 1 98.25 135 TYR B N 1
ATOM 3969 C CA . TYR B 1 135 ? -15.188 7.027 13.273 1 98.25 135 TYR B CA 1
ATOM 3970 C C . TYR B 1 135 ? -16.109 7.227 14.469 1 98.25 135 TYR B C 1
ATOM 3972 O O . TYR B 1 135 ? -17.203 6.648 14.523 1 98.25 135 TYR B O 1
ATOM 3980 N N . VAL B 1 136 ? -15.633 7.957 15.406 1 97.56 136 VAL B N 1
ATOM 3981 C CA . VAL B 1 136 ? -16.438 8.422 16.531 1 97.56 136 VAL B CA 1
ATOM 3982 C C . VAL B 1 136 ? -16.328 9.938 16.656 1 97.56 136 VAL B C 1
ATOM 3984 O O . VAL B 1 136 ? -15.25 10.508 16.484 1 97.56 136 VAL B O 1
ATOM 3987 N N . ASP B 1 137 ? -17.5 10.555 16.938 1 98.19 137 ASP B N 1
ATOM 3988 C CA . ASP B 1 137 ? -17.516 12.008 17.094 1 98.19 137 ASP B CA 1
ATOM 3989 C C . ASP B 1 137 ? -16.969 12.43 18.453 1 98.19 137 ASP B C 1
ATOM 3991 O O . ASP B 1 137 ? -17.734 12.766 19.359 1 98.19 137 ASP B O 1
ATOM 3995 N N . ALA B 1 138 ? -15.742 12.461 18.562 1 97.31 138 ALA B N 1
ATOM 3996 C CA . ALA B 1 138 ? -14.977 12.914 19.719 1 97.31 138 ALA B CA 1
ATOM 3997 C C . ALA B 1 138 ? -13.688 13.609 19.281 1 97.31 138 ALA B C 1
ATOM 3999 O O . ALA B 1 138 ? -13.211 13.406 18.172 1 97.31 138 ALA B O 1
ATOM 4000 N N . PRO B 1 139 ? -13.156 14.469 20.109 1 97.5 139 PRO B N 1
ATOM 4001 C CA . PRO B 1 139 ? -11.938 15.195 19.734 1 97.5 139 PRO B CA 1
ATOM 4002 C C . PRO B 1 139 ? -10.805 14.266 19.297 1 97.5 139 PRO B C 1
ATOM 4004 O O . PRO B 1 139 ? -10.508 13.289 19.984 1 97.5 139 PRO B O 1
ATOM 4007 N N . ILE B 1 140 ? -10.211 14.586 18.188 1 97.56 140 ILE B N 1
ATOM 4008 C CA . ILE B 1 140 ? -9.164 13.766 17.594 1 97.56 140 ILE B CA 1
ATOM 4009 C C . ILE B 1 140 ? -7.969 13.688 18.531 1 97.56 140 ILE B C 1
ATOM 4011 O O . ILE B 1 140 ? -7.336 12.633 18.656 1 97.56 140 ILE B O 1
ATOM 4015 N N . THR B 1 141 ? -7.602 14.773 19.234 1 98.19 141 THR B N 1
ATOM 4016 C CA . THR B 1 141 ? -6.434 14.859 20.109 1 98.19 141 THR B CA 1
ATOM 4017 C C . THR B 1 141 ? -6.602 13.953 21.328 1 98.19 141 THR B C 1
ATOM 4019 O O . THR B 1 141 ? -5.613 13.562 21.953 1 98.19 141 THR B O 1
ATOM 4022 N N . GLU B 1 142 ? -7.848 13.648 21.641 1 97.88 142 GLU B N 1
ATOM 4023 C CA . GLU B 1 142 ? -8.117 12.773 22.766 1 97.88 142 GLU B CA 1
ATOM 4024 C C . GLU B 1 142 ? -8.164 11.312 22.344 1 97.88 142 GLU B C 1
ATOM 4026 O O . GLU B 1 142 ? -7.871 10.414 23.141 1 97.88 142 GLU B O 1
ATOM 4031 N N . GLN B 1 143 ? -8.539 11.078 21.125 1 98.06 143 GLN B N 1
ATOM 4032 C CA . GLN B 1 143 ? -8.742 9.719 20.625 1 98.06 143 GLN B CA 1
ATOM 4033 C C . GLN B 1 143 ? -7.422 9.078 20.203 1 98.06 143 GLN B C 1
ATOM 4035 O O . GLN B 1 143 ? -7.207 7.887 20.422 1 98.06 143 GLN B O 1
ATOM 4040 N N . PHE B 1 144 ? -6.574 9.844 19.578 1 98.56 144 PHE B N 1
ATOM 4041 C CA . PHE B 1 144 ? -5.359 9.305 18.984 1 98.56 144 PHE B CA 1
ATOM 4042 C C . PHE B 1 144 ? -4.121 9.836 19.688 1 98.56 144 PHE B C 1
ATOM 4044 O O . PHE B 1 144 ? -3.613 10.906 19.344 1 98.56 144 PHE B O 1
ATOM 4051 N N . THR B 1 145 ? -3.598 9.031 20.594 1 98.62 145 THR B N 1
ATOM 4052 C CA . THR B 1 145 ? -2.49 9.477 21.438 1 98.62 145 THR B CA 1
ATOM 4053 C C . THR B 1 145 ? -1.231 8.664 21.141 1 98.62 145 THR B C 1
ATOM 4055 O O . THR B 1 145 ? -0.149 8.984 21.641 1 98.62 145 THR B O 1
ATOM 4058 N N . ARG B 1 146 ? -1.362 7.57 20.359 1 98.69 146 ARG B N 1
ATOM 4059 C CA . ARG B 1 146 ? -0.191 6.809 19.938 1 98.69 146 ARG B CA 1
ATOM 4060 C C . ARG B 1 146 ? 0.465 7.441 18.719 1 98.69 146 ARG B C 1
ATOM 4062 O O . ARG B 1 146 ? -0.223 7.863 17.781 1 98.69 146 ARG B O 1
ATOM 4069 N N . CYS B 1 147 ? 1.81 7.488 18.734 1 98.5 147 CYS B N 1
ATOM 4070 C CA . CYS B 1 147 ? 2.484 8.297 17.719 1 98.5 147 CYS B CA 1
ATOM 4071 C C . CYS B 1 147 ? 3.861 7.727 17.391 1 98.5 147 CYS B C 1
ATOM 4073 O O . CYS B 1 147 ? 4.273 6.723 17.984 1 98.5 147 CYS B O 1
ATOM 4075 N N . ALA B 1 148 ? 4.473 8.289 16.375 1 98.25 148 ALA B N 1
ATOM 4076 C CA . ALA B 1 148 ? 5.871 8.023 16.062 1 98.25 148 ALA B CA 1
ATOM 4077 C C . ALA B 1 148 ? 6.789 8.453 17.203 1 98.25 148 ALA B C 1
ATOM 4079 O O . ALA B 1 148 ? 6.441 9.344 17.984 1 98.25 148 ALA B O 1
ATOM 4080 N N . PRO B 1 149 ? 7.934 7.816 17.359 1 97.88 149 PRO B N 1
ATOM 4081 C CA . PRO B 1 149 ? 8.875 8.273 18.391 1 97.88 149 PRO B CA 1
ATOM 4082 C C . PRO B 1 149 ? 9.438 9.664 18.094 1 97.88 149 PRO B C 1
ATOM 4084 O O . PRO B 1 149 ? 9.336 10.148 16.969 1 97.88 149 PRO B O 1
ATOM 4087 N N . GLU B 1 150 ? 9.961 10.25 19.078 1 96.38 150 GLU B N 1
ATOM 4088 C CA . GLU B 1 150 ? 10.523 11.594 18.953 1 96.38 150 GLU B CA 1
ATOM 4089 C C . GLU B 1 150 ? 11.633 11.633 17.906 1 96.38 150 GLU B C 1
ATOM 4091 O O . GLU B 1 150 ? 11.766 12.609 17.172 1 96.38 150 GLU B O 1
ATOM 4096 N N . ILE B 1 151 ? 12.414 10.562 17.969 1 96.44 151 ILE B N 1
ATOM 4097 C CA . ILE B 1 151 ? 13.547 10.5 17.047 1 96.44 151 ILE B CA 1
ATOM 4098 C C . ILE B 1 151 ? 13.258 9.469 15.953 1 96.44 151 ILE B C 1
ATOM 4100 O O . ILE B 1 151 ? 13.156 8.273 16.234 1 96.44 151 ILE B O 1
ATOM 4104 N N . MET B 1 152 ? 13.141 9.938 14.742 1 95.31 152 MET B N 1
ATOM 4105 C CA . MET B 1 152 ? 12.93 9.102 13.562 1 95.31 152 MET B CA 1
ATOM 4106 C C . MET B 1 152 ? 14.086 9.25 12.578 1 95.31 152 MET B C 1
ATOM 4108 O O . MET B 1 152 ? 14.641 10.336 12.422 1 95.31 152 MET B O 1
ATOM 4112 N N . TYR B 1 153 ? 14.383 8.18 11.852 1 95.31 153 TYR B N 1
ATOM 4113 C CA . TYR B 1 153 ? 15.469 8.211 10.883 1 95.31 153 TYR B CA 1
ATOM 4114 C C . TYR B 1 153 ? 14.938 8.094 9.461 1 95.31 153 TYR B C 1
ATOM 4116 O O . TYR B 1 153 ? 15.656 8.367 8.492 1 95.31 153 TYR B O 1
ATOM 4124 N N . TRP B 1 154 ? 13.703 7.633 9.398 1 93 154 TRP B N 1
ATOM 4125 C CA . TRP B 1 154 ? 13 7.391 8.148 1 93 154 TRP B CA 1
ATOM 4126 C C . TRP B 1 154 ? 11.492 7.277 8.375 1 93 154 TRP B C 1
ATOM 4128 O O . TRP B 1 154 ? 11.055 6.832 9.445 1 93 154 TRP B O 1
ATOM 4138 N N . PRO B 1 155 ? 10.742 7.602 7.297 1 92.62 155 PRO B N 1
ATOM 4139 C CA . PRO B 1 155 ? 11.133 8.344 6.098 1 92.62 155 PRO B CA 1
ATOM 4140 C C . PRO B 1 155 ? 11.344 9.836 6.371 1 92.62 155 PRO B C 1
ATOM 4142 O O . PRO B 1 155 ? 10.891 10.352 7.395 1 92.62 155 PRO B O 1
ATOM 4145 N N . TRP B 1 156 ? 11.961 10.492 5.391 1 87.44 156 TRP B N 1
ATOM 4146 C CA . TRP B 1 156 ? 12.18 11.93 5.559 1 87.44 156 TRP B CA 1
ATOM 4147 C C . TRP B 1 156 ? 10.852 12.68 5.613 1 87.44 156 TRP B C 1
ATOM 4149 O O . TRP B 1 156 ? 10.742 13.711 6.285 1 87.44 156 TRP B O 1
ATOM 4159 N N . ARG B 1 157 ? 9.867 12.188 5.035 1 90.88 157 ARG B N 1
ATOM 4160 C CA . ARG B 1 157 ? 8.555 12.836 4.969 1 90.88 157 ARG B CA 1
ATOM 4161 C C . ARG B 1 157 ? 7.906 12.891 6.344 1 90.88 157 ARG B C 1
ATOM 4163 O O . ARG B 1 157 ? 6.984 13.68 6.57 1 90.88 157 ARG B O 1
ATOM 4170 N N . ALA B 1 158 ? 8.352 12.109 7.207 1 92.38 158 ALA B N 1
ATOM 4171 C CA . ALA B 1 158 ? 7.832 12.133 8.57 1 92.38 158 ALA B CA 1
ATOM 4172 C C . ALA B 1 158 ? 8.375 13.328 9.344 1 92.38 158 ALA B C 1
ATOM 4174 O O . ALA B 1 158 ? 7.871 13.664 10.422 1 92.38 158 ALA B O 1
ATOM 4175 N N . SER B 1 159 ? 9.367 14.031 8.727 1 94.69 159 SER B N 1
ATOM 4176 C CA . SER B 1 159 ? 10 15.156 9.406 1 94.69 159 SER B CA 1
ATOM 4177 C C . SER B 1 159 ? 9.703 16.469 8.703 1 94.69 159 SER B C 1
ATOM 4179 O O . SER B 1 159 ? 10.414 17.453 8.891 1 94.69 159 SER B O 1
ATOM 4181 N N . MET B 1 160 ? 8.719 16.438 7.938 1 96.88 160 MET B N 1
ATOM 4182 C CA . MET B 1 160 ? 8.305 17.688 7.309 1 96.88 160 MET B CA 1
ATOM 4183 C C . MET B 1 160 ? 7.754 18.656 8.344 1 96.88 160 MET B C 1
ATOM 4185 O O . MET B 1 160 ? 7.414 18.25 9.461 1 96.88 160 MET B O 1
ATOM 4189 N N . PHE B 1 161 ? 7.734 19.953 7.965 1 97.75 161 PHE B N 1
ATOM 4190 C CA . PHE B 1 161 ? 7.285 20.938 8.93 1 97.75 161 PHE B CA 1
ATOM 4191 C C . PHE B 1 161 ? 6.398 21.984 8.266 1 97.75 161 PHE B C 1
ATOM 4193 O O . PHE B 1 161 ? 6.309 22.031 7.035 1 97.75 161 PHE B O 1
ATOM 4200 N N . LYS B 1 162 ? 5.633 22.672 9.023 1 98.19 162 LYS B N 1
ATOM 4201 C CA . LYS B 1 162 ? 5.047 23.953 8.68 1 98.19 162 LYS B CA 1
ATOM 4202 C C . LYS B 1 162 ? 5.836 25.109 9.305 1 98.19 162 LYS B C 1
ATOM 4204 O O . LYS B 1 162 ? 6.508 24.922 10.32 1 98.19 162 LYS B O 1
ATOM 4209 N N . THR B 1 163 ? 5.684 26.312 8.703 1 98.5 163 THR B N 1
ATOM 4210 C CA . THR B 1 163 ? 6.496 27.422 9.18 1 98.5 163 THR B CA 1
ATOM 4211 C C . THR B 1 163 ? 5.613 28.531 9.758 1 98.5 163 THR B C 1
ATOM 4213 O O . THR B 1 163 ? 4.766 29.078 9.055 1 98.5 163 THR B O 1
ATOM 4216 N N . LEU B 1 164 ? 5.762 28.781 11.031 1 98.81 164 LEU B N 1
ATOM 4217 C CA . LEU B 1 164 ? 5.27 30 11.648 1 98.81 164 LEU B CA 1
ATOM 4218 C C . LEU B 1 164 ? 6.246 31.156 11.43 1 98.81 164 LEU B C 1
ATOM 4220 O O . LEU B 1 164 ? 7.367 31.141 11.945 1 98.81 164 LEU B O 1
ATOM 4224 N N . TYR B 1 165 ? 5.812 32.219 10.727 1 98.38 165 TYR B N 1
ATOM 4225 C CA . TYR B 1 165 ? 6.82 33.219 10.352 1 98.38 165 TYR B CA 1
ATOM 4226 C C . TYR B 1 165 ? 6.293 34.625 10.555 1 98.38 165 TYR B C 1
ATOM 4228 O O . TYR B 1 165 ? 5.082 34.875 10.492 1 98.38 165 TYR B O 1
ATOM 4236 N N . ARG B 1 166 ? 7.176 35.531 10.75 1 97.81 166 ARG B N 1
ATOM 4237 C CA . ARG B 1 166 ? 6.863 36.938 10.906 1 97.81 166 ARG B CA 1
ATOM 4238 C C . ARG B 1 166 ? 6.484 37.562 9.57 1 97.81 166 ARG B C 1
ATOM 4240 O O . ARG B 1 166 ? 7.137 37.312 8.555 1 97.81 166 ARG B O 1
ATOM 4247 N N . ASN B 1 167 ? 5.449 38.281 9.633 1 97.56 167 ASN B N 1
ATOM 4248 C CA . ASN B 1 167 ? 5.02 39.031 8.461 1 97.56 167 ASN B CA 1
ATOM 4249 C C . ASN B 1 167 ? 5.746 40.344 8.352 1 97.56 167 ASN B C 1
ATOM 4251 O O . ASN B 1 167 ? 5.125 41.406 8.453 1 97.56 167 ASN B O 1
ATOM 4255 N N . ASP B 1 168 ? 7.02 40.344 8.016 1 95.81 168 ASP B N 1
ATOM 4256 C CA . ASP B 1 168 ? 7.855 41.531 8.055 1 95.81 168 ASP B CA 1
ATOM 4257 C C . ASP B 1 168 ? 8.352 41.906 6.656 1 95.81 168 ASP B C 1
ATOM 4259 O O . ASP B 1 168 ? 9.305 42.688 6.512 1 95.81 168 ASP B O 1
ATOM 4263 N N . GLY B 1 169 ? 7.762 41.219 5.703 1 94.69 169 GLY B N 1
ATOM 4264 C CA . GLY B 1 169 ? 8.109 41.531 4.328 1 94.69 169 GLY B CA 1
ATOM 4265 C C . GLY B 1 169 ? 9.242 40.688 3.781 1 94.69 169 GLY B C 1
ATOM 4266 O O . GLY B 1 169 ? 9.602 40.812 2.609 1 94.69 169 GLY B O 1
ATOM 4267 N N . THR B 1 170 ? 9.766 39.812 4.582 1 96.06 170 THR B N 1
ATOM 4268 C CA . THR B 1 170 ? 10.828 38.938 4.125 1 96.06 170 THR B CA 1
ATOM 4269 C C . THR B 1 170 ? 10.328 38 3.021 1 96.06 170 THR B C 1
ATOM 4271 O O . THR B 1 170 ? 11.07 37.656 2.104 1 96.06 170 THR B O 1
ATOM 4274 N N . TYR B 1 171 ? 9.164 37.625 3.145 1 96.06 171 TYR B N 1
ATOM 4275 C CA . TYR B 1 171 ? 8.531 36.75 2.146 1 96.06 171 TYR B CA 1
ATOM 4276 C C . TYR B 1 171 ? 7.262 37.406 1.602 1 96.06 171 TYR B C 1
ATOM 4278 O O . TYR B 1 171 ? 6.473 37.969 2.361 1 96.06 171 TYR B O 1
ATOM 4286 N N . ARG B 1 172 ? 7.02 37.25 0.321 1 94.19 172 ARG B N 1
ATOM 4287 C CA . ARG B 1 172 ? 5.934 38 -0.326 1 94.19 172 ARG B CA 1
ATOM 4288 C C . ARG B 1 172 ? 4.703 37.094 -0.496 1 94.19 172 ARG B C 1
ATOM 4290 O O . ARG B 1 172 ? 3.596 37.594 -0.703 1 94.19 172 ARG B O 1
ATOM 4297 N N . LYS B 1 173 ? 4.957 35.844 -0.427 1 95.19 173 LYS B N 1
ATOM 4298 C CA . LYS B 1 173 ? 3.861 34.938 -0.688 1 95.19 173 LYS B CA 1
ATOM 4299 C C . LYS B 1 173 ? 3.779 33.844 0.397 1 95.19 173 LYS B C 1
ATOM 4301 O O . LYS B 1 173 ? 4.797 33.469 0.981 1 95.19 173 LYS B O 1
ATOM 4306 N N . LEU B 1 174 ? 2.549 33.438 0.631 1 96.56 174 LEU B N 1
ATOM 4307 C CA . LEU B 1 174 ? 2.35 32.281 1.513 1 96.56 174 LEU B CA 1
ATOM 4308 C C . LEU B 1 174 ? 2.666 30.984 0.79 1 96.56 174 LEU B C 1
ATOM 4310 O O . LEU B 1 174 ? 2.629 30.938 -0.441 1 96.56 174 LEU B O 1
ATOM 4314 N N . GLY B 1 175 ? 3.02 30 1.524 1 94.81 175 GLY B N 1
ATOM 4315 C CA . GLY B 1 175 ? 3.195 28.641 1.038 1 94.81 175 GLY B CA 1
ATOM 4316 C C . GLY B 1 175 ? 2.658 27.594 1.992 1 94.81 175 GLY B C 1
ATOM 4317 O O . GLY B 1 175 ? 2.314 27.891 3.135 1 94.81 175 GLY B O 1
ATOM 4318 N N . VAL B 1 176 ? 2.619 26.375 1.491 1 93.81 176 VAL B N 1
ATOM 4319 C CA . VAL B 1 176 ? 2.018 25.297 2.264 1 93.81 176 VAL B CA 1
ATOM 4320 C C . VAL B 1 176 ? 2.912 24.938 3.449 1 93.81 176 VAL B C 1
ATOM 4322 O O . VAL B 1 176 ? 2.457 24.922 4.594 1 93.81 176 VAL B O 1
ATOM 4325 N N . HIS B 1 177 ? 4.18 24.672 3.15 1 96.38 177 HIS B N 1
ATOM 4326 C CA . HIS B 1 177 ? 5.102 24.234 4.195 1 96.38 177 HIS B CA 1
ATOM 4327 C C . HIS B 1 177 ? 5.973 25.391 4.672 1 96.38 177 HIS B C 1
ATOM 4329 O O . HIS B 1 177 ? 6.465 25.375 5.801 1 96.38 177 HIS B O 1
ATOM 4335 N N . ARG B 1 178 ? 6.172 26.344 3.727 1 96.25 178 ARG B N 1
ATOM 4336 C CA . ARG B 1 178 ? 7.023 27.5 3.998 1 96.25 178 ARG B CA 1
ATOM 4337 C C . ARG B 1 178 ? 6.57 28.703 3.197 1 96.25 178 ARG B C 1
ATOM 4339 O O . ARG B 1 178 ? 5.941 28.562 2.145 1 96.25 178 ARG B O 1
ATOM 4346 N N . PRO B 1 179 ? 6.93 29.875 3.729 1 96.5 179 PRO B N 1
ATOM 4347 C CA . PRO B 1 179 ? 6.645 31.062 2.92 1 96.5 179 PRO B CA 1
ATOM 4348 C C . PRO B 1 179 ? 7.469 31.125 1.636 1 96.5 179 PRO B C 1
ATOM 4350 O O . PRO B 1 179 ? 8.523 30.484 1.549 1 96.5 179 PRO B O 1
ATOM 4353 N N . ARG B 1 180 ? 6.996 31.875 0.734 1 95 180 ARG B N 1
ATOM 4354 C CA . ARG B 1 180 ? 7.586 31.859 -0.6 1 95 180 ARG B CA 1
ATOM 4355 C C . ARG B 1 180 ? 7.945 33.281 -1.057 1 95 180 ARG B C 1
ATOM 4357 O O . ARG B 1 180 ? 7.516 34.25 -0.448 1 95 180 ARG B O 1
ATOM 4364 N N . SER B 1 181 ? 8.766 33.281 -2.168 1 94.06 181 SER B N 1
ATOM 4365 C CA . SER B 1 181 ? 9.18 34.5 -2.822 1 94.06 181 SER B CA 1
ATOM 4366 C C . SER B 1 181 ? 9.93 35.438 -1.857 1 94.06 181 SER B C 1
ATOM 4368 O O . SER B 1 181 ? 9.523 36.562 -1.641 1 94.06 181 SER B O 1
ATOM 4370 N N . PRO B 1 182 ? 11.016 34.906 -1.382 1 94.5 182 PRO B N 1
ATOM 4371 C CA . PRO B 1 182 ? 11.812 35.719 -0.447 1 94.5 182 PRO B CA 1
ATOM 4372 C C . PRO B 1 182 ? 12.383 36.969 -1.085 1 94.5 182 PRO B C 1
ATOM 4374 O O . PRO B 1 182 ? 12.703 36.969 -2.275 1 94.5 182 PRO B O 1
ATOM 4377 N N . VAL B 1 183 ? 12.492 37.969 -0.29 1 94.44 183 VAL B N 1
ATOM 4378 C CA . VAL B 1 183 ? 13.195 39.188 -0.682 1 94.44 183 VAL B CA 1
ATOM 4379 C C . VAL B 1 183 ? 14.664 39.094 -0.277 1 94.44 183 VAL B C 1
ATOM 4381 O O . VAL B 1 183 ? 14.992 39.125 0.91 1 94.44 183 VAL B O 1
ATOM 4384 N N . PRO B 1 184 ? 15.547 39.094 -1.225 1 91.31 184 PRO B N 1
ATOM 4385 C CA . PRO B 1 184 ? 16.953 38.781 -0.959 1 91.31 184 PRO B CA 1
ATOM 4386 C C . PRO B 1 184 ? 17.562 39.719 0.091 1 91.31 184 PRO B C 1
ATOM 4388 O O . PRO B 1 184 ? 18.266 39.25 0.995 1 91.31 184 PRO B O 1
ATOM 4391 N N . GLU B 1 185 ? 17.344 40.969 0.084 1 91.19 185 GLU B N 1
ATOM 4392 C CA . GLU B 1 185 ? 17.938 41.938 0.995 1 91.19 185 GLU B CA 1
ATOM 4393 C C . GLU B 1 185 ? 17.5 41.688 2.436 1 91.19 185 GLU B C 1
ATOM 4395 O O . GLU B 1 185 ? 18.234 41.969 3.375 1 91.19 185 GLU B O 1
ATOM 4400 N N . ARG B 1 186 ? 16.344 41.094 2.58 1 92.44 186 ARG B N 1
ATOM 4401 C CA . ARG B 1 186 ? 15.781 40.875 3.91 1 92.44 186 ARG B CA 1
ATOM 4402 C C . ARG B 1 186 ? 16.125 39.469 4.43 1 92.44 186 ARG B C 1
ATOM 4404 O O . ARG B 1 186 ? 16.062 39.219 5.637 1 92.44 186 ARG B O 1
ATOM 4411 N N . LEU B 1 187 ? 16.453 38.656 3.537 1 91.44 187 LEU B N 1
ATOM 4412 C CA . LEU B 1 187 ? 16.766 37.281 3.908 1 91.44 187 LEU B CA 1
ATOM 4413 C C . LEU B 1 187 ? 18 37.219 4.816 1 91.44 187 LEU B C 1
ATOM 4415 O O . LEU B 1 187 ? 18.094 36.344 5.691 1 91.44 187 LEU B O 1
ATOM 4419 N N . GLU B 1 188 ? 18.891 38.125 4.602 1 86.38 188 GLU B N 1
ATOM 4420 C CA . GLU B 1 188 ? 20.141 38.156 5.359 1 86.38 188 GLU B CA 1
ATOM 4421 C C . GLU B 1 188 ? 19.891 38.438 6.84 1 86.38 188 GLU B C 1
ATOM 4423 O O . GLU B 1 188 ? 20.641 37.969 7.703 1 86.38 188 GLU B O 1
ATOM 4428 N N . THR B 1 189 ? 18.797 39.062 7.098 1 89.06 189 THR B N 1
ATOM 4429 C CA . THR B 1 189 ? 18.516 39.438 8.477 1 89.06 189 THR B CA 1
ATOM 4430 C C . THR B 1 189 ? 17.422 38.531 9.07 1 89.06 189 THR B C 1
ATOM 4432 O O . THR B 1 189 ? 16.938 38.781 10.164 1 89.06 189 THR B O 1
ATOM 4435 N N . SER B 1 190 ? 17.062 37.594 8.281 1 94.56 190 SER B N 1
ATOM 4436 C CA . SER B 1 190 ? 16.062 36.656 8.789 1 94.56 190 SER B CA 1
ATOM 4437 C C . SER B 1 190 ? 16.688 35.594 9.703 1 94.56 190 SER B C 1
ATOM 4439 O O . SER B 1 190 ? 17.828 35.188 9.477 1 94.56 190 SER B O 1
ATOM 4441 N N . HIS B 1 191 ? 16 35.219 10.773 1 96.56 191 HIS B N 1
ATOM 4442 C CA . HIS B 1 191 ? 16.469 34.25 11.75 1 96.56 191 HIS B CA 1
ATOM 4443 C C . HIS B 1 191 ? 15.469 33.094 11.898 1 96.56 191 HIS B C 1
ATOM 4445 O O . HIS B 1 191 ? 14.445 33.25 12.562 1 96.56 191 HIS B O 1
ATOM 4451 N N . TRP B 1 192 ? 15.836 31.953 11.344 1 97.69 192 TRP B N 1
ATOM 4452 C CA . TRP B 1 192 ? 15 30.75 11.43 1 97.69 192 TRP B CA 1
ATOM 4453 C C . TRP B 1 192 ? 15.422 29.891 12.617 1 97.69 192 TRP B C 1
ATOM 4455 O O . TRP B 1 192 ? 16.625 29.703 12.867 1 97.69 192 TRP B O 1
ATOM 4465 N N . TYR B 1 193 ? 14.508 29.375 13.328 1 98.38 193 TYR B N 1
ATOM 4466 C CA . TYR B 1 193 ? 14.734 28.422 14.406 1 98.38 193 TYR B CA 1
ATOM 4467 C C . TYR B 1 193 ? 13.867 27.188 14.234 1 98.38 193 TYR B C 1
ATOM 4469 O O . TYR B 1 193 ? 12.766 27.25 13.68 1 98.38 193 TYR B O 1
ATOM 4477 N N . ASP B 1 194 ? 14.383 26 14.703 1 98.06 194 ASP B N 1
ATOM 4478 C CA . ASP B 1 194 ? 13.531 24.828 14.672 1 98.06 194 ASP B CA 1
ATOM 4479 C C . ASP B 1 194 ? 12.719 24.703 15.953 1 98.06 194 ASP B C 1
ATOM 4481 O O . ASP B 1 194 ? 12.805 25.562 16.844 1 98.06 194 ASP B O 1
ATOM 4485 N N . GLY B 1 195 ? 11.867 23.703 16.047 1 98.12 195 GLY B N 1
ATOM 4486 C CA . GLY B 1 195 ? 10.953 23.531 17.172 1 98.12 195 GLY B CA 1
ATOM 4487 C C . GLY B 1 195 ? 11.664 23.219 18.469 1 98.12 195 GLY B C 1
ATOM 4488 O O . GLY B 1 195 ? 11.039 23.203 19.531 1 98.12 195 GLY B O 1
ATOM 4489 N N . HIS B 1 196 ? 12.93 22.969 18.375 1 98.25 196 HIS B N 1
ATOM 4490 C CA . HIS B 1 196 ? 13.727 22.688 19.578 1 98.25 196 HIS B CA 1
ATOM 4491 C C . HIS B 1 196 ? 14.492 23.938 20.031 1 98.25 196 HIS B C 1
ATOM 4493 O O . HIS B 1 196 ? 15.133 23.922 21.078 1 98.25 196 HIS B O 1
ATOM 4499 N N . GLY B 1 197 ? 14.461 24.969 19.25 1 98.12 197 GLY B N 1
ATOM 4500 C CA . GLY B 1 197 ? 15.086 26.234 19.609 1 98.12 197 GLY B C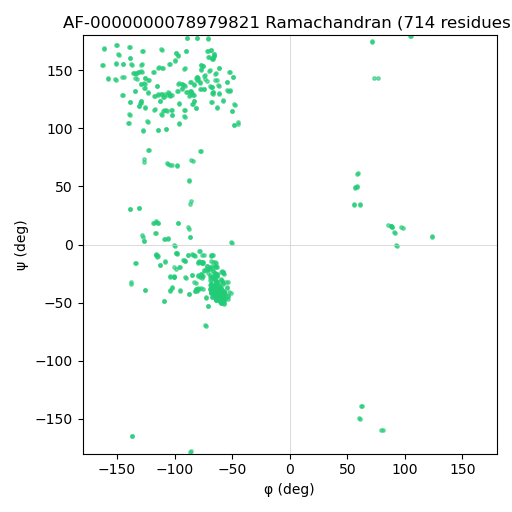A 1
ATOM 4501 C C . GLY B 1 197 ? 16.469 26.406 19.016 1 98.12 197 GLY B C 1
ATOM 4502 O O . GLY B 1 197 ? 17.219 27.297 19.422 1 98.12 197 GLY B O 1
ATOM 4503 N N . ARG B 1 198 ? 16.797 25.594 18.047 1 97.75 198 ARG B N 1
ATOM 4504 C CA . ARG B 1 198 ? 18.094 25.719 17.406 1 97.75 198 ARG B CA 1
ATOM 4505 C C . ARG B 1 198 ? 18.031 26.625 16.188 1 97.75 198 ARG B C 1
ATOM 4507 O O . ARG B 1 198 ? 17.078 26.578 15.406 1 97.75 198 ARG B O 1
ATOM 4514 N N . PRO B 1 199 ? 19.062 27.5 16.047 1 97 199 PRO B N 1
ATOM 4515 C CA . PRO B 1 199 ? 19.125 28.266 14.797 1 97 199 PRO B CA 1
ATOM 4516 C C . PRO B 1 199 ? 19.328 27.391 13.57 1 97 199 PRO B C 1
ATOM 4518 O O . PRO B 1 199 ? 20.078 26.422 13.625 1 97 199 PRO B O 1
ATOM 4521 N N . LEU B 1 200 ? 18.656 27.781 12.539 1 96.12 200 LEU B N 1
ATOM 4522 C CA . LEU B 1 200 ? 18.734 27 11.312 1 96.12 200 LEU B CA 1
ATOM 4523 C C . LEU B 1 200 ? 19.609 27.688 10.273 1 96.12 200 LEU B C 1
ATOM 4525 O O . LEU B 1 200 ? 19.719 28.922 10.273 1 96.12 200 LEU B O 1
ATOM 4529 N N . GLU B 1 201 ? 20.141 26.906 9.398 1 90.12 201 GLU B N 1
ATOM 4530 C CA . GLU B 1 201 ? 21.078 27.391 8.391 1 90.12 201 GLU B CA 1
ATOM 4531 C C . GLU B 1 201 ? 20.344 28.047 7.23 1 90.12 201 GLU B C 1
ATOM 4533 O O . GLU B 1 201 ? 19.109 28.047 7.188 1 90.12 201 GLU B O 1
ATOM 4538 N N . GLU B 1 202 ? 21.141 28.547 6.316 1 86.88 202 GLU B N 1
ATOM 4539 C CA . GLU B 1 202 ? 20.641 29.359 5.215 1 86.88 202 GLU B CA 1
ATOM 4540 C C . GLU B 1 202 ? 19.734 28.547 4.297 1 86.88 202 GLU B C 1
ATOM 4542 O O . GLU B 1 202 ? 18.75 29.078 3.756 1 86.88 202 GLU B O 1
ATOM 4547 N N . MET B 1 203 ? 19.984 27.344 4.23 1 85.75 203 MET B N 1
ATOM 4548 C CA . MET B 1 203 ? 19.203 26.516 3.311 1 85.75 203 MET B CA 1
ATOM 4549 C C . MET B 1 203 ? 17.734 26.484 3.707 1 85.75 203 MET B C 1
ATOM 4551 O O . MET B 1 203 ? 16.859 26.375 2.85 1 85.75 203 MET B O 1
ATOM 4555 N N . PHE B 1 204 ? 17.422 26.656 4.91 1 90.12 204 PHE B N 1
ATOM 4556 C CA . PHE B 1 204 ? 16.047 26.641 5.395 1 90.12 204 PHE B CA 1
ATOM 4557 C C . PHE B 1 204 ? 15.32 27.922 5.004 1 90.12 204 PHE B C 1
ATOM 4559 O O . PHE B 1 204 ? 14.094 27.938 4.867 1 90.12 204 PHE B O 1
ATOM 4566 N N . ARG B 1 205 ? 16.031 28.938 4.742 1 90.69 205 ARG B N 1
ATOM 4567 C CA . ARG B 1 205 ? 15.422 30.219 4.414 1 90.69 205 ARG B CA 1
ATOM 4568 C C . ARG B 1 205 ? 14.867 30.203 2.996 1 90.69 205 ARG B C 1
ATOM 4570 O O . ARG B 1 205 ? 13.961 30.984 2.676 1 90.69 205 ARG B O 1
ATOM 4577 N N . GLU B 1 206 ? 15.359 29.156 2.277 1 88.5 206 GLU B N 1
ATOM 4578 C CA . GLU B 1 206 ? 14.992 29.25 0.868 1 88.5 206 GLU B CA 1
ATOM 4579 C C . GLU B 1 206 ? 14.289 27.984 0.394 1 88.5 206 GLU B C 1
ATOM 4581 O O . GLU B 1 206 ? 13.336 28.047 -0.386 1 88.5 206 GLU B O 1
ATOM 4586 N N . ASN B 1 207 ? 14.75 26.828 0.854 1 88.56 207 ASN B N 1
ATOM 4587 C CA . ASN B 1 207 ? 14.289 25.703 0.044 1 88.56 207 ASN B CA 1
ATOM 4588 C C . ASN B 1 207 ? 13.867 24.531 0.913 1 88.56 207 ASN B C 1
ATOM 4590 O O . ASN B 1 207 ? 12.906 23.828 0.597 1 88.56 207 ASN B O 1
ATOM 4594 N N . ARG B 1 208 ? 14.406 24.25 1.977 1 91.94 208 ARG B N 1
ATOM 4595 C CA . ARG B 1 208 ? 14.195 23.016 2.727 1 91.94 208 ARG B CA 1
ATOM 4596 C C . ARG B 1 208 ? 12.82 22.984 3.379 1 91.94 208 ARG B C 1
ATOM 4598 O O . ARG B 1 208 ? 12.359 24.016 3.896 1 91.94 208 ARG B O 1
ATOM 4605 N N . ILE B 1 209 ? 12.195 21.734 3.352 1 94.31 209 ILE B N 1
ATOM 4606 C CA . ILE B 1 209 ? 10.828 21.688 3.863 1 94.31 209 ILE B CA 1
ATOM 4607 C C . ILE B 1 209 ? 10.719 20.578 4.91 1 94.31 209 ILE B C 1
ATOM 4609 O O . ILE B 1 209 ? 9.617 20.203 5.312 1 94.31 209 ILE B O 1
ATOM 4613 N N . PHE B 1 210 ? 11.781 19.984 5.301 1 94.75 210 PHE B N 1
ATOM 4614 C CA . PHE B 1 210 ? 11.789 18.984 6.367 1 94.75 210 PHE B CA 1
ATOM 4615 C C . PHE B 1 210 ? 12.93 19.25 7.344 1 94.75 210 PHE B C 1
ATOM 4617 O O . PHE B 1 210 ? 13.977 19.766 6.953 1 94.75 210 PHE B O 1
ATOM 4624 N N . SER B 1 211 ? 12.711 18.953 8.531 1 95.38 211 SER B N 1
ATOM 4625 C CA . SER B 1 211 ? 13.703 19.141 9.586 1 95.38 211 SER B CA 1
ATOM 4626 C C . SER B 1 211 ? 14.797 18.078 9.508 1 95.38 211 SER B C 1
ATOM 4628 O O . SER B 1 211 ? 14.578 17 8.945 1 95.38 211 SER B O 1
ATOM 4630 N N . SER B 1 212 ? 15.961 18.484 10.023 1 91.81 212 SER B N 1
ATOM 4631 C CA . SER B 1 212 ? 16.969 17.453 10.211 1 91.81 212 SER B CA 1
ATOM 4632 C C . SER B 1 212 ? 16.469 16.328 11.109 1 91.81 212 SER B C 1
ATOM 4634 O O . SER B 1 212 ? 15.969 16.578 12.211 1 91.81 212 SER B O 1
ATOM 4636 N N . TYR B 1 213 ? 16.531 15.172 10.578 1 88.5 213 TYR B N 1
ATOM 4637 C CA . TYR B 1 213 ? 15.984 14.031 11.312 1 88.5 213 TYR B CA 1
ATOM 4638 C C . TYR B 1 213 ? 17.094 13.266 12.031 1 88.5 213 TYR B C 1
ATOM 4640 O O . TYR B 1 213 ? 18.266 13.586 11.883 1 88.5 213 TYR B O 1
ATOM 4648 N N . GLY B 1 214 ? 16.688 12.383 12.992 1 93.25 214 GLY B N 1
ATOM 4649 C CA . GLY B 1 214 ? 17.641 11.656 13.805 1 93.25 214 GLY B CA 1
ATOM 4650 C C . GLY B 1 214 ? 18.031 12.398 15.07 1 93.25 214 GLY B C 1
ATOM 4651 O O . GLY B 1 214 ? 19.047 12.086 15.688 1 93.25 214 GLY B O 1
ATOM 4652 N N . ARG B 1 215 ? 17.312 13.359 15.414 1 95.06 215 ARG B N 1
ATOM 4653 C CA . ARG B 1 215 ? 17.531 14.18 16.594 1 95.06 215 ARG B CA 1
ATOM 4654 C C . ARG B 1 215 ? 16.219 14.688 17.172 1 95.06 215 ARG B C 1
ATOM 4656 O O . ARG B 1 215 ? 15.18 14.617 16.516 1 95.06 215 ARG B O 1
ATOM 4663 N N . PRO B 1 216 ? 16.219 15.18 18.469 1 97 216 PRO B N 1
ATOM 4664 C CA . PRO B 1 216 ? 15 15.781 19 1 97 216 PRO B CA 1
ATOM 4665 C C . PRO B 1 216 ? 14.633 17.094 18.297 1 97 216 PRO B C 1
ATOM 4667 O O . PRO B 1 216 ? 15.508 17.922 18.047 1 97 216 PRO B O 1
ATOM 4670 N N . ASN B 1 217 ? 13.383 17.25 17.969 1 97.31 217 ASN B N 1
ATOM 4671 C CA . ASN B 1 217 ? 12.953 18.438 17.234 1 97.31 217 ASN B CA 1
ATOM 4672 C C . ASN B 1 217 ? 11.797 19.141 17.953 1 97.31 217 ASN B C 1
ATOM 4674 O O . ASN B 1 217 ? 11.289 20.141 17.453 1 97.31 217 ASN B O 1
ATOM 4678 N N . TYR B 1 218 ? 11.352 18.656 19.156 1 97.81 218 TYR B N 1
ATOM 4679 C CA . TYR B 1 218 ? 10.055 19.062 19.703 1 97.81 218 TYR B CA 1
ATOM 4680 C C . TYR B 1 218 ? 10.211 19.781 21.031 1 97.81 218 TYR B C 1
ATOM 4682 O O . TYR B 1 218 ? 9.25 19.922 21.781 1 97.81 218 TYR B O 1
ATOM 4690 N N . GLY B 1 219 ? 11.352 20.266 21.359 1 98.38 219 GLY B N 1
ATOM 4691 C CA . GLY B 1 219 ? 11.633 20.797 22.688 1 98.38 219 GLY B CA 1
ATOM 4692 C C . GLY B 1 219 ? 10.734 21.969 23.047 1 98.38 219 GLY B C 1
ATOM 4693 O O . GLY B 1 219 ? 10.227 22.031 24.172 1 98.38 219 GLY B O 1
ATOM 4694 N N . LEU B 1 220 ? 10.492 22.922 22.141 1 98.81 220 LEU B N 1
ATOM 4695 C CA . LEU B 1 220 ? 9.703 24.125 22.406 1 98.81 220 LEU B CA 1
ATOM 4696 C C . LEU B 1 220 ? 8.297 23.984 21.828 1 98.81 220 LEU B C 1
ATOM 4698 O O . LEU B 1 220 ? 7.332 24.469 22.422 1 98.81 220 LEU B O 1
ATOM 4702 N N . VAL B 1 221 ? 8.188 23.359 20.688 1 98.81 221 VAL B N 1
ATOM 4703 C CA . VAL 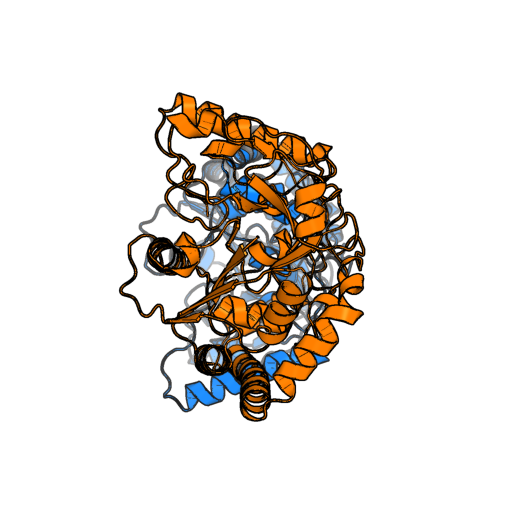B 1 221 ? 6.91 23.266 19.984 1 98.81 221 VAL B CA 1
ATOM 4704 C C . VAL B 1 221 ? 6.934 22.078 19.016 1 98.81 221 VAL B C 1
ATOM 4706 O O . VAL B 1 221 ? 7.988 21.719 18.484 1 98.81 221 VAL B O 1
ATOM 4709 N N . GLN B 1 222 ? 5.84 21.469 18.953 1 97.94 222 GLN B N 1
ATOM 4710 C CA . GLN B 1 222 ? 5.609 20.406 17.969 1 97.94 222 GLN B CA 1
ATOM 4711 C C . GLN B 1 222 ? 4.324 20.641 17.188 1 97.94 222 GLN B C 1
ATOM 4713 O O . GLN B 1 222 ? 3.469 21.422 17.609 1 97.94 222 GLN B O 1
ATOM 4718 N N . LEU B 1 223 ? 4.227 20.078 15.945 1 98.75 223 LEU B N 1
ATOM 4719 C CA . LEU B 1 223 ? 2.98 20.062 15.188 1 98.75 223 LEU B CA 1
ATOM 4720 C C . LEU B 1 223 ? 2.381 18.656 15.148 1 98.75 223 LEU B C 1
ATOM 4722 O O . LEU B 1 223 ? 2.834 17.812 14.383 1 98.75 223 LEU B O 1
ATOM 4726 N N . ASN B 1 224 ? 1.377 18.406 16.031 1 98.88 224 ASN B N 1
ATOM 4727 C CA . ASN B 1 224 ? 0.69 17.109 15.961 1 98.88 224 ASN B CA 1
ATOM 4728 C C . ASN B 1 224 ? -0.028 16.938 14.625 1 98.88 224 ASN B C 1
ATOM 4730 O O . ASN B 1 224 ? -0.915 17.719 14.281 1 98.88 224 ASN B O 1
ATOM 4734 N N . HIS B 1 225 ? 0.381 15.969 13.914 1 98.75 225 HIS B N 1
ATOM 4735 C CA . HIS B 1 225 ? -0.23 15.641 12.633 1 98.75 225 HIS B CA 1
ATOM 4736 C C . HIS B 1 225 ? -1.014 14.328 12.711 1 98.75 225 HIS B C 1
ATOM 4738 O O . HIS B 1 225 ? -0.446 13.281 13.023 1 98.75 225 HIS B O 1
ATOM 4744 N N . TYR B 1 226 ? -2.305 14.438 12.539 1 98.56 226 TYR B N 1
ATOM 4745 C CA . TYR B 1 226 ? -3.215 13.297 12.547 1 98.56 226 TYR B CA 1
ATOM 4746 C C . TYR B 1 226 ? -3.686 12.953 11.141 1 98.56 226 TYR B C 1
ATOM 4748 O O . TYR B 1 226 ? -4.883 13.016 10.852 1 98.56 226 TYR B O 1
ATOM 4756 N N . PRO B 1 227 ? -2.818 12.453 10.32 1 97.5 227 PRO B N 1
ATOM 4757 C CA . PRO B 1 227 ? -3.129 12.328 8.891 1 97.5 227 PRO B CA 1
ATOM 4758 C C . PRO B 1 227 ? -4.074 11.164 8.602 1 97.5 227 PRO B C 1
ATOM 4760 O O . PRO B 1 227 ? -4.66 11.102 7.512 1 97.5 227 PRO B O 1
ATOM 4763 N N . LEU B 1 228 ? -4.266 10.234 9.516 1 98.06 228 LEU B N 1
ATOM 4764 C CA . LEU B 1 228 ? -4.977 9 9.203 1 98.06 228 LEU B CA 1
ATOM 4765 C C . LEU B 1 228 ? -6.348 8.977 9.875 1 98.06 228 LEU B C 1
ATOM 4767 O O . LEU B 1 228 ? -7.359 8.742 9.211 1 98.06 228 LEU B O 1
ATOM 4771 N N . GLY B 1 229 ? -6.367 9.312 11.227 1 98 229 GLY B N 1
ATOM 4772 C CA . GLY B 1 229 ? -7.582 9.086 11.992 1 98 229 GLY B CA 1
ATOM 4773 C C . GLY B 1 229 ? -8 7.625 12.023 1 98 229 GLY B C 1
ATOM 4774 O O . GLY B 1 229 ? -7.152 6.734 12.102 1 98 229 GLY B O 1
ATOM 4775 N N . SER B 1 230 ? -9.312 7.41 12.117 1 98.56 230 SER B N 1
ATOM 4776 C CA . SER B 1 230 ? -9.82 6.047 12.023 1 98.56 230 SER B CA 1
ATOM 4777 C C . SER B 1 230 ? -9.695 5.516 10.594 1 98.56 230 SER B C 1
ATOM 4779 O O . SER B 1 230 ? -9.492 6.285 9.656 1 98.56 230 SER B O 1
ATOM 4781 N N . MET B 1 231 ? -9.758 4.176 10.438 1 98.62 231 MET B N 1
ATOM 4782 C CA . MET B 1 231 ? -9.742 3.596 9.094 1 98.62 231 MET B CA 1
ATOM 4783 C C . MET B 1 231 ? -10.891 4.137 8.258 1 98.62 231 MET B C 1
ATOM 4785 O O . MET B 1 231 ? -10.711 4.438 7.074 1 98.62 231 MET B O 1
ATOM 4789 N N . GLU B 1 232 ? -12.047 4.27 8.898 1 98.44 232 GLU B N 1
ATOM 4790 C CA . GLU B 1 232 ? -13.203 4.875 8.242 1 98.44 232 GLU B CA 1
ATOM 4791 C C . GLU B 1 232 ? -12.891 6.285 7.758 1 98.44 232 GLU B C 1
ATOM 4793 O O . GLU B 1 232 ? -13.195 6.637 6.617 1 98.44 232 GLU B O 1
ATOM 4798 N N . SER B 1 233 ? -12.266 7.086 8.57 1 98.19 233 SER B N 1
ATOM 4799 C CA . SER B 1 233 ? -11.906 8.453 8.211 1 98.19 233 SER B CA 1
ATOM 4800 C C . SER B 1 233 ? -10.898 8.484 7.062 1 98.19 233 SER B C 1
ATOM 4802 O O . SER B 1 233 ? -10.969 9.352 6.191 1 98.19 233 SER B O 1
ATOM 4804 N N . PHE B 1 234 ? -10.023 7.512 7.07 1 98.38 234 PHE B N 1
ATOM 4805 C CA . PHE B 1 234 ? -9.023 7.453 6.016 1 98.38 234 PHE B CA 1
ATOM 4806 C C . PHE B 1 234 ? -9.664 7.121 4.676 1 98.38 234 PHE B C 1
ATOM 4808 O O . PHE B 1 234 ? -9.25 7.633 3.635 1 98.38 234 PHE B O 1
ATOM 4815 N N . VAL B 1 235 ? -10.641 6.281 4.637 1 97.88 235 VAL B N 1
ATOM 4816 C CA . VAL B 1 235 ? -11.359 5.961 3.41 1 97.88 235 VAL B CA 1
ATOM 4817 C C . VAL B 1 235 ? -12 7.227 2.842 1 97.88 235 VAL B C 1
ATOM 4819 O O . VAL B 1 235 ? -11.945 7.469 1.635 1 97.88 235 VAL B O 1
ATOM 4822 N N . LEU B 1 236 ? -12.578 8.07 3.693 1 97.31 236 LEU B N 1
ATOM 4823 C CA . LEU B 1 236 ? -13.164 9.328 3.236 1 97.31 236 LEU B CA 1
ATOM 4824 C C . LEU B 1 236 ? -12.094 10.273 2.717 1 97.31 236 LEU B C 1
ATOM 4826 O O . LEU B 1 236 ? -12.32 11.016 1.758 1 97.31 236 LEU B O 1
ATOM 4830 N N . LYS B 1 237 ? -10.969 10.273 3.396 1 96.5 237 LYS B N 1
ATOM 4831 C CA . LYS B 1 237 ? -9.852 11.078 2.906 1 96.5 237 LYS B CA 1
ATOM 4832 C C . LYS B 1 237 ? -9.422 10.641 1.511 1 96.5 237 LYS B C 1
ATOM 4834 O O . LYS B 1 237 ? -9.156 11.477 0.644 1 96.5 237 LYS B O 1
ATOM 4839 N N . ALA B 1 238 ? -9.359 9.312 1.313 1 95 238 ALA B N 1
ATOM 4840 C CA . ALA B 1 238 ? -9 8.758 0.01 1 95 238 ALA B CA 1
ATOM 4841 C C . ALA B 1 238 ? -10.016 9.164 -1.055 1 95 238 ALA B C 1
ATOM 4843 O O . ALA B 1 238 ? -9.648 9.43 -2.203 1 95 238 ALA B O 1
ATOM 4844 N N . ASP B 1 239 ? -11.258 9.164 -0.722 1 93.12 239 ASP B N 1
ATOM 4845 C CA . ASP B 1 239 ? -12.336 9.562 -1.625 1 93.12 239 ASP B CA 1
ATOM 4846 C C . ASP B 1 239 ? -12.211 11.031 -2.014 1 93.12 239 ASP B C 1
ATOM 4848 O O . ASP B 1 239 ? -12.453 11.398 -3.166 1 93.12 239 ASP B O 1
ATOM 4852 N N . ARG B 1 240 ? -11.914 11.82 -1.083 1 87.94 240 ARG B N 1
ATOM 4853 C CA . ARG B 1 240 ? -11.773 13.258 -1.31 1 87.94 240 ARG B CA 1
ATOM 4854 C C . ARG B 1 240 ? -10.609 13.555 -2.25 1 87.94 240 ARG B C 1
ATOM 4856 O O . ARG B 1 240 ? -10.664 14.492 -3.045 1 87.94 240 ARG B O 1
ATOM 4863 N N . GLY B 1 241 ? -9.734 12.523 -2.354 1 71.75 241 GLY B N 1
ATOM 4864 C CA . GLY B 1 241 ? -8.523 12.75 -3.119 1 71.75 241 GLY B CA 1
ATOM 4865 C C . GLY B 1 241 ? -7.539 13.672 -2.42 1 71.75 241 GLY B C 1
ATOM 4866 O O . GLY B 1 241 ? -7.816 14.164 -1.324 1 71.75 241 GLY B O 1
ATOM 4867 N N . ARG B 1 242 ? -6.383 13.781 -3.066 1 56.59 242 ARG B N 1
ATOM 4868 C CA . ARG B 1 242 ? -5.363 14.664 -2.51 1 56.59 242 ARG B CA 1
ATOM 4869 C C . ARG B 1 242 ? -5.57 16.109 -2.977 1 56.59 242 ARG B C 1
ATOM 4871 O O . ARG B 1 242 ? -5.965 16.344 -4.121 1 56.59 242 ARG B O 1
ATOM 4878 N N . ALA B 1 243 ? -5.523 17 -2.016 1 42.03 243 ALA B N 1
ATOM 4879 C CA . ALA B 1 243 ? -5.613 18.422 -2.32 1 42.03 243 ALA B CA 1
ATOM 4880 C C . ALA B 1 243 ? -4.566 18.828 -3.352 1 42.03 243 ALA B C 1
ATOM 4882 O O . ALA B 1 243 ? -4.828 19.672 -4.207 1 42.03 243 ALA B O 1
ATOM 4883 N N . VAL B 1 244 ? -3.273 18.109 -3.355 1 40.66 244 VAL B N 1
ATOM 4884 C CA . VAL B 1 244 ? -2.184 18.547 -4.215 1 40.66 244 VAL B CA 1
ATOM 4885 C C . VAL B 1 244 ? -2.053 17.609 -5.41 1 40.66 244 VAL B C 1
ATOM 4887 O O . VAL B 1 244 ? -1.678 18.031 -6.508 1 40.66 244 VAL B O 1
ATOM 4890 N N . HIS B 1 245 ? -2.225 16.109 -5.234 1 44.72 245 HIS B N 1
ATOM 4891 C CA . HIS B 1 245 ? -2.004 15.148 -6.305 1 44.72 245 HIS B CA 1
ATOM 4892 C C . HIS B 1 245 ? -3.254 14.305 -6.555 1 44.72 245 HIS B C 1
ATOM 4894 O O . HIS B 1 245 ? -3.377 13.203 -6.027 1 44.72 245 HIS B O 1
ATOM 4900 N N . SER B 1 246 ? -4.164 14.922 -7.328 1 47.78 246 SER B N 1
ATOM 4901 C CA . SER B 1 246 ? -5.539 14.453 -7.48 1 47.78 246 SER B CA 1
ATOM 4902 C C . SER B 1 246 ? -5.59 13.133 -8.242 1 47.78 246 SER B C 1
ATOM 4904 O O . SER B 1 246 ? -6.59 12.406 -8.18 1 47.78 246 SER B O 1
ATOM 4906 N N . GLU B 1 247 ? -4.5 12.594 -8.875 1 51.25 247 GLU B N 1
ATOM 4907 C CA . GLU B 1 247 ? -4.742 11.562 -9.875 1 51.25 247 GLU B CA 1
ATOM 4908 C C . GLU B 1 247 ? -4.703 10.172 -9.25 1 51.25 247 GLU B C 1
ATOM 4910 O O . GLU B 1 247 ? -5.223 9.211 -9.82 1 51.25 247 GLU B O 1
ATOM 4915 N N . HIS B 1 248 ? -4.18 10.086 -7.984 1 63.44 248 HIS B N 1
ATOM 4916 C CA . HIS B 1 248 ? -4.129 8.719 -7.48 1 63.44 248 HIS B CA 1
ATOM 4917 C C . HIS B 1 248 ? -4.754 8.617 -6.094 1 63.44 248 HIS B C 1
ATOM 4919 O O . HIS B 1 248 ? -4.5 9.461 -5.23 1 63.44 248 HIS B O 1
ATOM 4925 N N . MET B 1 249 ? -5.734 7.781 -5.941 1 71.44 249 MET B N 1
ATOM 4926 C CA . MET B 1 249 ? -6.34 7.488 -4.641 1 71.44 249 MET B CA 1
ATOM 4927 C C . MET B 1 249 ? -5.27 7.117 -3.619 1 71.44 249 MET B C 1
ATOM 4929 O O . MET B 1 249 ? -4.32 6.402 -3.939 1 71.44 249 MET B O 1
ATOM 4933 N N . LEU B 1 250 ? -5.391 7.75 -2.439 1 82.31 250 LEU B N 1
ATOM 4934 C CA . LEU B 1 250 ? -4.539 7.324 -1.335 1 82.31 250 LEU B CA 1
ATOM 4935 C C . LEU B 1 250 ? -4.68 5.824 -1.086 1 82.31 250 LEU B C 1
ATOM 4937 O O . LEU B 1 250 ? -5.777 5.277 -1.173 1 82.31 250 LEU B O 1
ATOM 4941 N N . ASP B 1 251 ? -3.549 5.281 -0.83 1 92.69 251 ASP B N 1
ATOM 4942 C CA . ASP B 1 251 ? -3.535 3.832 -0.651 1 92.69 251 ASP B CA 1
ATOM 4943 C C . ASP B 1 251 ? -2.67 3.434 0.542 1 92.69 251 ASP B C 1
ATOM 4945 O O . ASP B 1 251 ? -2.406 4.25 1.425 1 92.69 251 ASP B O 1
ATOM 4949 N N . VAL B 1 252 ? -2.352 2.205 0.61 1 96.5 252 VAL B N 1
ATOM 4950 C CA . VAL B 1 252 ? -1.665 1.666 1.78 1 96.5 252 VAL B CA 1
ATOM 4951 C C . VAL B 1 252 ? -0.232 2.193 1.827 1 96.5 252 VAL B C 1
ATOM 4953 O O . VAL B 1 252 ? 0.4 2.193 2.887 1 96.5 252 VAL B O 1
ATOM 4956 N N . ASP B 1 253 ? 0.298 2.641 0.708 1 95.25 253 ASP B N 1
ATOM 4957 C CA . ASP B 1 253 ? 1.607 3.285 0.721 1 95.25 253 ASP B CA 1
ATOM 4958 C C . ASP B 1 253 ? 1.618 4.488 1.659 1 95.25 253 ASP B C 1
ATOM 4960 O O . ASP B 1 253 ? 2.506 4.617 2.506 1 95.25 253 ASP B O 1
ATOM 4964 N N . TYR B 1 254 ? 0.606 5.367 1.47 1 95.62 254 TYR B N 1
ATOM 4965 C CA . TYR B 1 254 ? 0.451 6.531 2.336 1 95.62 254 TYR B CA 1
ATOM 4966 C C . TYR B 1 254 ? 0.275 6.109 3.791 1 95.62 254 TYR B C 1
ATOM 4968 O O . TYR B 1 254 ? 0.882 6.691 4.691 1 95.62 254 TYR B O 1
ATOM 4976 N N . TRP B 1 255 ? -0.521 5.09 4.016 1 97.56 255 TRP B N 1
ATOM 4977 C CA . TRP B 1 255 ? -0.884 4.594 5.34 1 97.56 255 TRP B CA 1
ATOM 4978 C C . TRP B 1 255 ? 0.348 4.102 6.09 1 97.56 255 TRP B C 1
ATOM 4980 O O . TRP B 1 255 ? 0.607 4.527 7.219 1 97.56 255 TRP B O 1
ATOM 4990 N N . VAL B 1 256 ? 1.223 3.352 5.449 1 97.75 256 VAL B N 1
ATOM 4991 C CA . VAL B 1 256 ? 2.332 2.693 6.133 1 97.75 256 VAL B CA 1
ATOM 4992 C C . VAL B 1 256 ? 3.43 3.709 6.438 1 97.75 256 VAL B C 1
ATOM 4994 O O . VAL B 1 256 ? 4.152 3.574 7.426 1 97.75 256 VAL B O 1
ATOM 4997 N N . GLU B 1 257 ? 3.512 4.73 5.719 1 97.19 257 GLU B N 1
ATOM 4998 C CA . GLU B 1 257 ? 4.543 5.742 5.938 1 97.19 257 GLU B CA 1
ATOM 4999 C C . GLU B 1 257 ? 4.188 6.648 7.109 1 97.19 257 GLU B C 1
ATOM 5001 O O . GLU B 1 257 ? 4.992 7.488 7.52 1 97.19 257 GLU B O 1
ATOM 5006 N N . ARG B 1 258 ? 3.008 6.457 7.637 1 98.06 258 ARG B N 1
ATOM 5007 C CA . ARG B 1 258 ? 2.555 7.434 8.625 1 98.06 258 ARG B CA 1
ATOM 5008 C C . ARG B 1 258 ? 1.963 6.742 9.844 1 98.06 258 ARG B C 1
ATOM 5010 O O . ARG B 1 258 ? 1.788 7.363 10.898 1 98.06 258 ARG B O 1
ATOM 5017 N N . ASN B 1 259 ? 1.632 5.457 9.773 1 98.56 259 ASN B N 1
ATOM 5018 C CA . ASN B 1 259 ? 0.893 4.789 10.844 1 98.56 259 ASN B CA 1
ATOM 5019 C C . ASN B 1 259 ? 1.829 4.238 11.914 1 98.56 259 ASN B C 1
ATOM 5021 O O . ASN B 1 259 ? 1.753 3.061 12.266 1 98.56 259 ASN B O 1
ATOM 5025 N N . PHE B 1 260 ? 2.68 5.086 12.477 1 98.31 260 PHE B N 1
ATOM 5026 C CA . PHE B 1 260 ? 3.537 4.734 13.602 1 98.31 260 PHE B CA 1
ATOM 5027 C C . PHE B 1 260 ? 2.785 4.863 14.922 1 98.31 260 PHE B C 1
ATOM 5029 O O . PHE B 1 260 ? 2.135 5.879 15.172 1 98.31 260 PHE B O 1
ATOM 5036 N N . ASN B 1 261 ? 2.783 3.889 15.742 1 98.38 261 ASN B N 1
ATOM 5037 C CA . ASN B 1 261 ? 2.107 3.844 17.031 1 98.38 261 ASN B CA 1
ATOM 5038 C C . ASN B 1 261 ? 3.041 3.359 18.141 1 98.38 261 ASN B C 1
ATOM 5040 O O . ASN B 1 261 ? 2.611 2.67 19.062 1 98.38 261 ASN B O 1
ATOM 5044 N N . THR B 1 262 ? 4.285 3.631 18.062 1 97.62 262 THR B N 1
ATOM 5045 C CA . THR B 1 262 ? 5.312 3.061 18.938 1 97.62 262 THR B CA 1
ATOM 5046 C C . THR B 1 262 ? 5.336 3.77 20.281 1 97.62 262 THR B C 1
ATOM 5048 O O . THR B 1 262 ? 5.605 3.145 21.312 1 97.62 262 THR B O 1
ATOM 5051 N N . ASP B 1 263 ? 5.129 5.07 20.297 1 98.38 263 ASP B N 1
ATOM 5052 C CA . ASP B 1 263 ? 5.145 5.859 21.531 1 98.38 263 ASP B CA 1
ATOM 5053 C C . ASP B 1 263 ? 3.75 6.387 21.859 1 98.38 263 ASP B C 1
ATOM 5055 O O . ASP B 1 263 ? 2.812 6.211 21.078 1 98.38 263 ASP B O 1
ATOM 5059 N N . SER B 1 264 ? 3.627 6.871 23.016 1 98.56 264 SER B N 1
ATOM 5060 C CA . SER B 1 264 ? 2.453 7.637 23.438 1 98.56 264 SER B CA 1
ATOM 5061 C C . SER B 1 264 ? 2.82 9.086 23.75 1 98.56 264 SER B C 1
ATOM 5063 O O . SER B 1 264 ? 3.869 9.352 24.344 1 98.56 264 SER B O 1
ATOM 5065 N N . ASP B 1 265 ? 2.021 10 23.297 1 98.56 265 ASP B N 1
ATOM 5066 C CA . ASP B 1 265 ? 2.182 11.422 23.625 1 98.56 265 ASP B CA 1
ATOM 5067 C C . ASP B 1 265 ? 0.831 12.078 23.891 1 98.56 265 ASP B C 1
ATOM 5069 O O . ASP B 1 265 ? 0.006 12.219 22.984 1 98.56 265 ASP B O 1
ATOM 5073 N N . ASP B 1 266 ? 0.631 12.438 25.094 1 97.94 266 ASP B N 1
ATOM 5074 C CA . ASP B 1 266 ? -0.631 13.07 25.469 1 97.94 266 ASP B CA 1
ATOM 5075 C C . ASP B 1 266 ? -0.407 14.508 25.938 1 97.94 266 ASP B C 1
ATOM 5077 O O . ASP B 1 266 ? -1.254 15.078 26.625 1 97.94 266 ASP B O 1
ATOM 5081 N N . SER B 1 267 ? 0.729 15.086 25.578 1 98.56 267 SER B N 1
ATOM 5082 C CA . SER B 1 267 ? 1.094 16.406 26.062 1 98.56 267 SER B CA 1
ATOM 5083 C C . SER B 1 267 ? 0.101 17.469 25.594 1 98.56 267 SER B C 1
ATOM 5085 O O . SER B 1 267 ? -0.108 18.469 26.281 1 98.56 267 SER B O 1
ATOM 5087 N N . ILE B 1 268 ? -0.542 17.219 24.516 1 98.75 268 ILE B N 1
ATOM 5088 C CA . ILE B 1 268 ? -1.452 18.203 23.953 1 98.75 268 ILE B CA 1
ATOM 5089 C C . ILE B 1 268 ? -2.705 18.312 24.828 1 98.75 268 ILE B C 1
ATOM 5091 O O . ILE B 1 268 ? -3.459 19.281 24.719 1 98.75 268 ILE B O 1
ATOM 5095 N N . LEU B 1 269 ? -2.965 17.375 25.641 1 98.44 269 LEU B N 1
ATOM 5096 C CA . LEU B 1 269 ? -4.168 17.344 26.453 1 98.44 269 LEU B CA 1
ATOM 5097 C C . LEU B 1 269 ? -4.137 18.453 27.5 1 98.44 269 LEU B C 1
ATOM 5099 O O . LEU B 1 269 ? -5.168 18.766 28.109 1 98.44 269 LEU B O 1
ATOM 5103 N N . ARG B 1 270 ? -3.014 19.047 27.719 1 98 270 ARG B N 1
ATOM 5104 C CA . ARG B 1 270 ? -2.904 20.156 28.656 1 98 270 ARG B CA 1
ATOM 5105 C C . ARG B 1 270 ? -3.834 21.297 28.266 1 98 270 ARG B C 1
ATOM 5107 O O . ARG B 1 270 ? -4.215 22.109 29.094 1 98 270 ARG B O 1
ATOM 5114 N N . TYR B 1 271 ? -4.195 21.375 27.016 1 98.12 271 TYR B N 1
ATOM 5115 C CA . TYR B 1 271 ? -5.012 22.484 26.516 1 98.12 271 TYR B CA 1
ATOM 5116 C C . TYR B 1 271 ? -6.488 22.234 26.781 1 98.12 271 TYR B C 1
ATOM 5118 O O . TYR B 1 271 ? -7.324 23.109 26.578 1 98.12 271 TYR B O 1
ATOM 5126 N N . GLY B 1 272 ? -6.852 21.062 27.219 1 97.06 272 GLY B N 1
ATOM 5127 C CA . GLY B 1 272 ? -8.242 20.688 27.422 1 97.06 272 GLY B CA 1
ATOM 5128 C C . GLY B 1 272 ? -9.023 21.688 28.25 1 97.06 272 GLY B C 1
ATOM 5129 O O . GLY B 1 272 ? -10.141 22.062 27.891 1 97.06 272 GLY B O 1
ATOM 5130 N N . GLU B 1 273 ? -8.445 22.172 29.25 1 96.19 273 GLU B N 1
ATOM 5131 C CA . GLU B 1 273 ? -9.125 23.078 30.172 1 96.19 273 GLU B CA 1
ATOM 5132 C C . GLU B 1 273 ? -9.453 24.406 29.484 1 96.19 273 GLU B C 1
ATOM 5134 O O . GLU B 1 273 ? -10.445 25.062 29.812 1 96.19 273 GLU B O 1
ATOM 5139 N N . ARG B 1 274 ? -8.656 24.766 28.531 1 97.88 274 ARG B N 1
ATOM 5140 C CA . ARG B 1 274 ? -8.859 26.047 27.844 1 97.88 274 ARG B CA 1
ATOM 5141 C C . ARG B 1 274 ? -9.672 25.859 26.562 1 97.88 274 ARG B C 1
ATOM 5143 O O . ARG B 1 274 ? -10.523 26.688 26.234 1 97.88 274 ARG B O 1
ATOM 5150 N N . SER B 1 275 ? -9.406 24.797 25.875 1 98.12 275 SER B N 1
ATOM 5151 C CA . SER B 1 275 ? -10.016 24.625 24.562 1 98.12 275 SER B CA 1
ATOM 5152 C C . SER B 1 275 ? -11.422 24.047 24.688 1 98.12 275 SER B C 1
ATOM 5154 O O . SER B 1 275 ? -12.297 24.344 23.875 1 98.12 275 SER B O 1
ATOM 5156 N N . ALA B 1 276 ? -11.672 23.234 25.656 1 97.69 276 ALA B N 1
ATOM 5157 C CA . ALA B 1 276 ? -12.961 22.562 25.812 1 97.69 276 ALA B CA 1
ATOM 5158 C C . ALA B 1 276 ? -14.094 23.562 26 1 97.69 276 ALA B C 1
ATOM 5160 O O . ALA B 1 276 ? -15.125 23.5 25.328 1 97.69 276 ALA B O 1
ATOM 5161 N N . PRO B 1 277 ? -13.945 24.547 26.891 1 98.12 277 PRO B N 1
ATOM 5162 C CA . PRO B 1 277 ? -15 25.547 27.031 1 98.12 277 PRO B CA 1
ATOM 5163 C C . PRO B 1 277 ? -15.242 26.328 25.734 1 98.12 277 PRO B C 1
ATOM 5165 O O . PRO B 1 277 ? -16.375 26.719 25.453 1 98.12 277 PRO B O 1
ATOM 5168 N N . LEU B 1 278 ? -14.234 26.609 25.016 1 98.5 278 LEU B N 1
ATOM 5169 C CA . LEU B 1 278 ? -14.383 27.297 23.734 1 98.5 278 LEU B CA 1
ATOM 5170 C C . LEU B 1 278 ? -15.195 26.469 22.75 1 98.5 278 LEU B C 1
ATOM 5172 O O . LEU B 1 278 ? -16.109 26.984 22.094 1 98.5 278 LEU B O 1
ATOM 5176 N N . ARG B 1 279 ? -14.891 25.25 22.688 1 98.31 279 ARG B N 1
ATOM 5177 C CA . ARG B 1 279 ? -15.633 24.344 21.812 1 98.31 279 ARG B CA 1
ATOM 5178 C C . ARG B 1 279 ? -17.094 24.234 22.25 1 98.31 279 ARG B C 1
ATOM 5180 O O . ARG B 1 279 ? -18 24.25 21.406 1 98.31 279 ARG B O 1
ATOM 5187 N N . GLN B 1 280 ? -17.281 24.125 23.5 1 97.94 280 GLN B N 1
ATOM 5188 C CA . GLN B 1 280 ? -18.641 24.047 24.047 1 97.94 280 GLN B CA 1
ATOM 5189 C C . GLN B 1 280 ? -19.438 25.312 23.734 1 97.94 280 GLN B C 1
ATOM 5191 O O . GLN B 1 280 ? -20.625 25.234 23.453 1 97.94 280 GLN B O 1
ATOM 5196 N N . ALA B 1 281 ? -18.781 26.391 23.828 1 98.31 281 ALA B N 1
ATOM 5197 C CA . ALA B 1 281 ? -19.438 27.656 23.516 1 98.31 281 ALA B CA 1
ATOM 5198 C C . ALA B 1 281 ? -19.875 27.703 22.047 1 98.31 281 ALA B C 1
ATOM 5200 O O . ALA B 1 281 ? -20.938 28.219 21.734 1 98.31 281 ALA B O 1
ATOM 5201 N N . LEU B 1 282 ? -19.047 27.234 21.203 1 98.44 282 LEU B N 1
ATOM 5202 C CA . LEU B 1 282 ? -19.406 27.156 19.781 1 98.44 282 LEU B CA 1
ATOM 5203 C C . LEU B 1 282 ? -20.609 26.234 19.578 1 98.44 282 LEU B C 1
ATOM 5205 O O . LEU B 1 282 ? -21.531 26.578 18.844 1 98.44 282 LEU B O 1
ATOM 5209 N N . LEU B 1 283 ? -20.609 25.156 20.281 1 97.81 283 LEU B N 1
ATOM 5210 C CA . LEU B 1 283 ? -21.672 24.156 20.125 1 97.81 283 LEU B CA 1
ATOM 5211 C C . LEU B 1 283 ? -22.953 24.609 20.797 1 97.81 283 LEU B C 1
ATOM 5213 O O . LEU B 1 283 ? -24.016 24.031 20.562 1 97.81 283 LEU B O 1
ATOM 5217 N N . ALA B 1 284 ? -22.875 25.609 21.641 1 98.19 284 ALA B N 1
ATOM 5218 C CA . ALA B 1 284 ? -24.062 26.156 22.266 1 98.19 284 ALA B CA 1
ATOM 5219 C C . ALA B 1 284 ? -24.906 26.922 21.25 1 98.19 284 ALA B C 1
ATOM 5221 O O . ALA B 1 284 ? -26.109 27.125 21.453 1 98.19 284 ALA B O 1
ATOM 5222 N N . ASP B 1 285 ? -24.266 27.406 20.188 1 98.38 285 ASP B N 1
ATOM 5223 C CA . ASP B 1 285 ? -25.047 27.953 19.078 1 98.38 285 ASP B CA 1
ATOM 5224 C C . ASP B 1 285 ? -25.812 26.859 18.359 1 98.38 285 ASP B C 1
ATOM 5226 O O . ASP B 1 285 ? -25.219 25.938 17.812 1 98.38 285 ASP B O 1
ATOM 5230 N N . ARG B 1 286 ? -27.094 27.016 18.297 1 98.12 286 ARG B N 1
ATOM 5231 C CA . ARG B 1 286 ? -27.969 25.953 17.797 1 98.12 286 ARG B CA 1
ATOM 5232 C C . ARG B 1 286 ? -27.672 25.641 16.328 1 98.12 286 ARG B C 1
ATOM 5234 O O . ARG B 1 286 ? -27.719 24.484 15.922 1 98.12 286 ARG B O 1
ATOM 5241 N N . LYS B 1 287 ? -27.438 26.656 15.625 1 98.31 287 LYS B N 1
ATOM 5242 C CA . LYS B 1 287 ? -27.156 26.453 14.203 1 98.31 287 LYS B CA 1
ATOM 5243 C C . LYS B 1 287 ? -25.859 25.688 14.008 1 98.31 287 LYS B C 1
ATOM 5245 O O . LYS B 1 287 ? -25.797 24.75 13.211 1 98.31 287 LYS B O 1
ATOM 5250 N N . LEU B 1 288 ? -24.828 26.047 14.711 1 98.5 288 LEU B N 1
ATOM 5251 C CA . LEU B 1 288 ? -23.562 25.344 14.609 1 98.5 288 LEU B CA 1
ATOM 5252 C C . LEU B 1 288 ? -23.688 23.906 15.062 1 98.5 288 LEU B C 1
ATOM 5254 O O . LEU B 1 288 ? -23.125 23 14.453 1 98.5 288 LEU B O 1
ATOM 5258 N N . ALA B 1 289 ? -24.391 23.719 16.109 1 98.56 289 ALA B N 1
ATOM 5259 C CA . ALA B 1 289 ? -24.594 22.375 16.641 1 98.56 289 ALA B CA 1
ATOM 5260 C C . ALA B 1 289 ? -25.281 21.484 15.594 1 98.56 289 ALA B C 1
ATOM 5262 O O . ALA B 1 289 ? -24.891 20.328 15.414 1 98.56 289 ALA B O 1
ATOM 5263 N N . ARG B 1 290 ? -26.25 22.031 14.961 1 98.56 290 ARG B N 1
ATOM 5264 C CA . ARG B 1 290 ? -26.969 21.281 13.93 1 98.56 290 ARG B CA 1
ATOM 5265 C C . ARG B 1 290 ? -26.062 20.969 12.75 1 98.56 290 ARG B C 1
ATOM 5267 O O . ARG B 1 290 ? -26.094 19.859 12.219 1 98.56 290 ARG B O 1
ATOM 5274 N N . LEU B 1 291 ? -25.328 21.953 12.352 1 98.75 291 LEU B N 1
ATOM 5275 C CA . LEU B 1 291 ? -24.406 21.766 11.227 1 98.75 291 LEU B CA 1
ATOM 5276 C C . LEU B 1 291 ? -23.359 20.719 11.562 1 98.75 291 LEU B C 1
ATOM 5278 O O . LEU B 1 291 ? -22.984 19.906 10.711 1 98.75 291 LEU B O 1
ATOM 5282 N N . HIS B 1 292 ? -22.844 20.766 12.781 1 98.75 292 HIS B N 1
ATOM 5283 C CA . HIS B 1 292 ? -21.891 19.766 13.219 1 98.75 292 HIS B CA 1
ATOM 5284 C C . HIS B 1 292 ? -22.516 18.359 13.172 1 98.75 292 HIS B C 1
ATOM 5286 O O . HIS B 1 292 ? -21.906 17.438 12.625 1 98.75 292 HIS B O 1
ATOM 5292 N N . GLN B 1 293 ? -23.656 18.219 13.719 1 98.62 293 GLN B N 1
ATOM 5293 C CA . GLN B 1 293 ? -24.344 16.922 13.727 1 98.62 293 GLN B CA 1
ATOM 5294 C C . GLN B 1 293 ? -24.562 16.422 12.305 1 98.62 293 GLN B C 1
ATOM 5296 O O . GLN B 1 293 ? -24.375 15.234 12.023 1 98.62 293 GLN B O 1
ATOM 5301 N N . ARG B 1 294 ? -24.953 17.281 11.453 1 98.62 294 ARG B N 1
ATOM 5302 C CA . ARG B 1 294 ? -25.188 16.906 10.055 1 98.62 294 ARG B CA 1
ATOM 5303 C C . ARG B 1 294 ? -23.891 16.453 9.391 1 98.62 294 ARG B C 1
ATOM 5305 O O . ARG B 1 294 ? -23.906 15.539 8.562 1 98.62 294 ARG B O 1
ATOM 5312 N N . ALA B 1 295 ? -22.828 17.125 9.688 1 98.75 295 ALA B N 1
ATOM 5313 C CA . ALA B 1 295 ? -21.531 16.734 9.133 1 98.75 295 ALA B CA 1
ATOM 5314 C C . ALA B 1 295 ? -21.141 15.336 9.594 1 98.75 295 ALA B C 1
ATOM 5316 O O . ALA B 1 295 ? -20.594 14.555 8.812 1 98.75 295 ALA B O 1
ATOM 5317 N N . VAL B 1 296 ? -21.344 15.07 10.852 1 98.69 296 VAL B N 1
ATOM 5318 C CA . VAL B 1 296 ? -21.062 13.75 11.414 1 98.69 296 VAL B CA 1
ATOM 5319 C C . VAL B 1 296 ? -21.891 12.695 10.695 1 98.69 296 VAL B C 1
ATOM 5321 O O . VAL B 1 296 ? -21.375 11.656 10.273 1 98.69 296 VAL B O 1
ATOM 5324 N N . GLU B 1 297 ? -23.141 12.953 10.516 1 98.56 297 GLU B N 1
ATOM 5325 C CA . GLU B 1 297 ? -24.047 12.031 9.828 1 98.56 297 GLU B CA 1
ATOM 5326 C C . GLU B 1 297 ? -23.625 11.844 8.367 1 98.56 297 GLU B C 1
ATOM 5328 O O . GLU B 1 297 ? -23.688 10.734 7.84 1 98.56 297 GLU B O 1
ATOM 5333 N N . TRP B 1 298 ? -23.281 12.914 7.785 1 98.56 298 TRP B N 1
ATOM 5334 C CA . TRP B 1 298 ? -22.844 12.859 6.395 1 98.56 298 TRP B CA 1
ATOM 5335 C C . TRP B 1 298 ? -21.656 11.906 6.242 1 98.56 298 TRP B C 1
ATOM 5337 O O . TRP B 1 298 ? -21.609 11.109 5.305 1 98.56 298 TRP B O 1
ATOM 5347 N N . ARG B 1 299 ? -20.672 12.047 7.09 1 98 299 ARG B N 1
ATOM 5348 C CA . ARG B 1 299 ? -19.484 11.203 7.012 1 98 299 ARG B CA 1
ATOM 5349 C C . ARG B 1 299 ? -19.859 9.734 7.137 1 98 299 ARG B C 1
ATOM 5351 O O . ARG B 1 299 ? -19.312 8.891 6.414 1 98 299 ARG B O 1
ATOM 5358 N N . GLN B 1 300 ? -20.688 9.414 8.055 1 98.12 300 GLN B N 1
ATOM 5359 C CA . GLN B 1 300 ? -21.109 8.031 8.266 1 98.12 300 GLN B CA 1
ATOM 5360 C C . GLN B 1 300 ? -21.844 7.492 7.043 1 98.12 300 GLN B C 1
ATOM 5362 O O . GLN B 1 300 ? -21.594 6.367 6.605 1 98.12 300 GLN B O 1
ATOM 5367 N N . LYS B 1 301 ? -22.719 8.289 6.523 1 98.12 301 LYS B N 1
ATOM 5368 C CA . LYS B 1 301 ? -23.469 7.895 5.332 1 98.12 301 LYS B CA 1
ATOM 5369 C C . LYS B 1 301 ? -22.531 7.727 4.133 1 98.12 301 LYS B C 1
ATOM 5371 O O . LYS B 1 301 ? -22.672 6.777 3.363 1 98.12 301 LYS B O 1
ATOM 5376 N N . ARG B 1 302 ? -21.656 8.688 3.992 1 97.81 302 ARG B N 1
ATOM 5377 C CA . ARG B 1 302 ? -20.719 8.648 2.879 1 97.81 302 ARG B CA 1
ATOM 5378 C C . ARG B 1 302 ? -19.859 7.387 2.932 1 97.81 302 ARG B C 1
ATOM 5380 O O . ARG B 1 302 ? -19.594 6.766 1.9 1 97.81 302 ARG B O 1
ATOM 5387 N N . PHE B 1 303 ? -19.422 7.031 4.098 1 98 303 PHE B N 1
ATOM 5388 C CA . PHE B 1 303 ? -18.641 5.809 4.254 1 98 303 PHE B CA 1
ATOM 5389 C C . PHE B 1 303 ? -19.422 4.598 3.773 1 98 303 PHE B C 1
ATOM 5391 O O . PHE B 1 303 ? -18.906 3.762 3.037 1 98 303 PHE B O 1
ATOM 5398 N N . THR B 1 304 ? -20.641 4.531 4.184 1 97.44 304 THR B N 1
ATOM 5399 C CA . THR B 1 304 ? -21.484 3.418 3.791 1 97.44 304 THR B CA 1
ATOM 5400 C C . THR B 1 304 ? -21.625 3.346 2.271 1 97.44 304 THR B C 1
ATOM 5402 O O . THR B 1 304 ? -21.562 2.26 1.689 1 97.44 304 THR B O 1
ATOM 5405 N N . GLU B 1 305 ? -21.766 4.457 1.651 1 97.12 305 GLU B N 1
ATOM 5406 C CA . GLU B 1 305 ? -21.875 4.512 0.197 1 97.12 305 GLU B CA 1
ATOM 5407 C C . GLU B 1 305 ? -20.578 4.066 -0.475 1 97.12 305 GLU B C 1
ATOM 5409 O O . GLU B 1 305 ? -20.609 3.334 -1.465 1 97.12 305 GLU B O 1
ATOM 5414 N N . LEU B 1 306 ? -19.484 4.52 0.039 1 96.69 306 LEU B N 1
ATOM 5415 C CA . LEU B 1 306 ? -18.188 4.184 -0.533 1 96.69 306 LEU B CA 1
ATOM 5416 C C . LEU B 1 306 ? -17.906 2.689 -0.396 1 96.69 306 LEU B C 1
ATOM 5418 O O . LEU B 1 306 ? -17.344 2.074 -1.302 1 96.69 306 LEU B O 1
ATOM 5422 N N . MET B 1 307 ? -18.312 2.098 0.704 1 97.12 307 MET B N 1
ATOM 5423 C CA . MET B 1 307 ? -18.078 0.684 0.971 1 97.12 307 MET B CA 1
ATOM 5424 C C . MET B 1 307 ? -18.781 -0.194 -0.053 1 97.12 307 MET B C 1
ATOM 5426 O O . MET B 1 307 ? -18.438 -1.364 -0.221 1 97.12 307 MET B O 1
ATOM 5430 N N . LYS B 1 308 ? -19.766 0.374 -0.722 1 96.12 308 LYS B N 1
ATOM 5431 C CA . LYS B 1 308 ? -20.469 -0.376 -1.759 1 96.12 308 LYS B CA 1
ATOM 5432 C C . LYS B 1 308 ? -19.656 -0.431 -3.047 1 96.12 308 LYS B C 1
ATOM 5434 O O . LYS B 1 308 ? -19.969 -1.197 -3.959 1 96.12 308 LYS B O 1
ATOM 5439 N N . GLN B 1 309 ? -18.703 0.383 -3.119 1 94.06 309 GLN B N 1
ATOM 5440 C CA . GLN B 1 309 ? -17.812 0.425 -4.273 1 94.06 309 GLN B CA 1
ATOM 5441 C C . GLN B 1 309 ? -16.547 -0.379 -4.016 1 94.06 309 GLN B C 1
ATOM 5443 O O . GLN B 1 309 ? -15.906 -0.226 -2.971 1 94.06 309 GLN B O 1
ATOM 5448 N N . GLU B 1 310 ? -16.062 -1.134 -4.977 1 91.62 310 GLU B N 1
ATOM 5449 C CA . GLU B 1 310 ? -15 -2.115 -4.785 1 91.62 310 GLU B CA 1
ATOM 5450 C C . GLU B 1 310 ? -13.688 -1.438 -4.391 1 91.62 310 GLU B C 1
ATOM 5452 O O . GLU B 1 310 ? -13.023 -1.871 -3.453 1 91.62 310 GLU B O 1
ATOM 5457 N N . PRO B 1 311 ? -13.273 -0.355 -5.035 1 92.44 311 PRO B N 1
ATOM 5458 C CA . PRO B 1 311 ? -11.969 0.212 -4.699 1 92.44 311 PRO B CA 1
ATOM 5459 C C . PRO B 1 311 ? -11.883 0.671 -3.244 1 92.44 311 PRO B C 1
ATOM 5461 O O . PRO B 1 311 ? -10.844 0.515 -2.604 1 92.44 311 PRO B O 1
ATOM 5464 N N . TYR B 1 312 ? -12.984 1.19 -2.688 1 95.62 312 TYR B N 1
ATOM 5465 C CA . TYR B 1 312 ? -12.977 1.689 -1.317 1 95.62 312 TYR B CA 1
ATOM 5466 C C . TYR B 1 312 ? -13.133 0.547 -0.32 1 95.62 312 TYR B C 1
ATOM 5468 O O . TYR B 1 312 ? -12.508 0.55 0.742 1 95.62 312 TYR B O 1
ATOM 5476 N N . ARG B 1 313 ? -13.961 -0.404 -0.677 1 95.81 313 ARG B N 1
ATOM 5477 C CA . ARG B 1 313 ? -14.094 -1.594 0.158 1 95.81 313 ARG B CA 1
ATOM 5478 C C . ARG B 1 313 ? -12.766 -2.34 0.264 1 95.81 313 ARG B C 1
ATOM 5480 O O . ARG B 1 313 ? -12.391 -2.795 1.346 1 95.81 313 ARG B O 1
ATOM 5487 N N . ALA B 1 314 ? -12.086 -2.461 -0.853 1 94.81 314 ALA B N 1
ATOM 5488 C CA . ALA B 1 314 ? -10.773 -3.105 -0.87 1 94.81 314 ALA B CA 1
ATOM 5489 C C . ALA B 1 314 ? -9.773 -2.332 -0.016 1 94.81 314 ALA B C 1
ATOM 5491 O O . ALA B 1 314 ? -8.969 -2.932 0.704 1 94.81 314 ALA B O 1
ATOM 5492 N N . LEU B 1 315 ? -9.805 -1.033 -0.133 1 96.56 315 LEU B N 1
ATOM 5493 C CA . LEU B 1 315 ? -8.914 -0.218 0.686 1 96.56 315 LEU B CA 1
ATOM 5494 C C . LEU B 1 315 ? -9.172 -0.451 2.17 1 96.56 315 LEU B C 1
ATOM 5496 O O . LEU B 1 315 ? -8.242 -0.696 2.938 1 96.56 315 LEU B O 1
ATOM 5500 N N . PHE B 1 316 ? -10.469 -0.366 2.592 1 97.88 316 PHE B N 1
ATOM 5501 C CA . PHE B 1 316 ? -10.812 -0.572 3.996 1 97.88 316 PHE B CA 1
ATOM 5502 C C . PHE B 1 316 ? -10.328 -1.935 4.477 1 97.88 316 PHE B C 1
ATOM 5504 O O . PHE B 1 316 ? -9.758 -2.049 5.566 1 97.88 316 PHE B O 1
ATOM 5511 N N . ALA B 1 317 ? -10.5 -2.949 3.658 1 97.88 317 ALA B N 1
ATOM 5512 C CA . ALA B 1 317 ? -10.047 -4.293 4 1 97.88 317 ALA B CA 1
ATOM 5513 C C . ALA B 1 317 ? -8.523 -4.332 4.152 1 97.88 317 ALA B C 1
ATOM 5515 O O . ALA B 1 317 ? -8.008 -4.965 5.074 1 97.88 317 ALA B O 1
ATOM 5516 N N . ARG B 1 318 ? -7.805 -3.725 3.266 1 97.81 318 ARG B N 1
ATOM 5517 C CA . ARG B 1 318 ? -6.348 -3.678 3.336 1 97.81 318 ARG B CA 1
ATOM 5518 C C . ARG B 1 318 ? -5.887 -2.98 4.613 1 97.81 318 ARG B C 1
ATOM 5520 O O . ARG B 1 318 ? -4.895 -3.387 5.223 1 97.81 318 ARG B O 1
ATOM 5527 N N . LEU B 1 319 ? -6.574 -1.911 4.957 1 98.44 319 LEU B N 1
ATOM 5528 C CA . LEU B 1 319 ? -6.234 -1.235 6.203 1 98.44 319 LEU B CA 1
ATOM 5529 C C . LEU B 1 319 ? -6.414 -2.172 7.395 1 98.44 319 LEU B C 1
ATOM 5531 O O . LEU B 1 319 ? -5.57 -2.207 8.297 1 98.44 319 LEU B O 1
ATOM 5535 N N . LEU B 1 320 ? -7.52 -2.938 7.414 1 98.19 320 LEU B N 1
ATOM 5536 C CA . LEU B 1 320 ? -7.77 -3.902 8.477 1 98.19 320 LEU B CA 1
ATOM 5537 C C . LEU B 1 320 ? -6.652 -4.941 8.547 1 98.19 320 LEU B C 1
ATOM 5539 O O . LEU B 1 320 ? -6.312 -5.426 9.625 1 98.19 320 LEU B O 1
ATOM 5543 N N . MET B 1 321 ? -6.047 -5.234 7.426 1 98.12 321 MET B N 1
ATOM 5544 C CA . MET B 1 321 ? -5.039 -6.293 7.344 1 98.12 321 MET B CA 1
ATOM 5545 C C . MET B 1 321 ? -3.652 -5.746 7.664 1 98.12 321 MET B C 1
ATOM 5547 O O . MET B 1 321 ? -2.699 -6.516 7.809 1 98.12 321 MET B O 1
ATOM 5551 N N . THR B 1 322 ? -3.457 -4.461 7.781 1 98.25 322 THR B N 1
ATOM 5552 C CA . THR B 1 322 ? -2.143 -3.846 7.926 1 98.25 322 THR B CA 1
ATOM 5553 C C . THR B 1 322 ? -1.888 -3.447 9.375 1 98.25 322 THR B C 1
ATOM 5555 O O . THR B 1 322 ? -2.498 -2.506 9.883 1 98.25 322 THR B O 1
ATOM 5558 N N . PRO B 1 323 ? -0.983 -4.082 10.07 1 97.75 323 PRO B N 1
ATOM 5559 C CA . PRO B 1 323 ? -0.62 -3.652 11.422 1 97.75 323 PRO B CA 1
ATOM 5560 C C . PRO B 1 323 ? 0.111 -2.312 11.438 1 97.75 323 PRO B C 1
ATOM 5562 O O . PRO B 1 323 ? 0.504 -1.805 10.383 1 97.75 323 PRO B O 1
ATOM 5565 N N . PRO B 1 324 ? 0.247 -1.7 12.641 1 98.25 324 PRO B N 1
ATOM 5566 C CA . PRO B 1 324 ? 1.036 -0.471 12.734 1 98.25 324 PRO B CA 1
ATOM 5567 C C . PRO B 1 324 ? 2.43 -0.614 12.125 1 98.25 324 PRO B C 1
ATOM 5569 O O . PRO B 1 324 ? 3.039 -1.683 12.219 1 98.25 324 PRO B O 1
ATOM 5572 N N . SER B 1 325 ? 2.926 0.442 11.602 1 98.31 325 SER B N 1
ATOM 5573 C CA . SER B 1 325 ? 4.191 0.45 10.883 1 98.31 325 SER B CA 1
ATOM 5574 C C . SER B 1 325 ? 5.371 0.229 11.82 1 98.31 325 SER B C 1
ATOM 5576 O O . SER B 1 325 ? 5.352 0.685 12.969 1 98.31 325 SER B O 1
ATOM 5578 N N . ARG B 1 326 ? 6.426 -0.371 11.281 1 97.81 326 ARG B N 1
ATOM 5579 C CA . ARG B 1 326 ? 7.699 -0.543 11.969 1 97.81 326 ARG B CA 1
ATOM 5580 C C . ARG B 1 326 ? 8.641 0.617 11.68 1 97.81 326 ARG B C 1
ATOM 5582 O O . ARG B 1 326 ? 8.578 1.224 10.609 1 97.81 326 ARG B O 1
ATOM 5589 N N . LEU B 1 327 ? 9.477 0.838 12.664 1 97.69 327 LEU B N 1
ATOM 5590 C CA . LEU B 1 327 ? 10.5 1.86 12.477 1 97.69 327 LEU B CA 1
ATOM 5591 C C . LEU B 1 327 ? 11.664 1.318 11.664 1 97.69 327 LEU B C 1
ATOM 5593 O O . LEU B 1 327 ? 12.031 0.147 11.789 1 97.69 327 LEU B O 1
ATOM 5597 N N . ILE B 1 328 ? 12.211 2.154 10.852 1 97 328 ILE B N 1
ATOM 5598 C CA . ILE B 1 328 ? 13.469 1.826 10.188 1 97 328 ILE B CA 1
ATOM 5599 C C . ILE B 1 328 ? 14.641 2.23 11.07 1 97 328 ILE B C 1
ATOM 5601 O O . ILE B 1 328 ? 14.711 3.369 11.539 1 97 328 ILE B O 1
ATOM 5605 N N . SER B 1 329 ? 15.539 1.308 11.297 1 95.44 329 SER B N 1
ATOM 5606 C CA . SER B 1 329 ? 16.688 1.567 12.156 1 95.44 329 SER B CA 1
ATOM 5607 C C . SER B 1 329 ? 17.609 2.621 11.547 1 95.44 329 SER B C 1
ATOM 5609 O O . SER B 1 329 ? 17.531 2.889 10.352 1 95.44 329 SER B O 1
ATOM 5611 N N . ALA B 1 330 ? 18.484 3.148 12.398 1 95.38 330 ALA B N 1
ATOM 5612 C CA . ALA B 1 330 ? 19.469 4.125 11.93 1 95.38 330 ALA B CA 1
ATOM 5613 C C . ALA B 1 330 ? 20.359 3.521 10.852 1 95.38 330 ALA B C 1
ATOM 5615 O O . ALA B 1 330 ? 20.672 4.176 9.852 1 95.38 330 ALA B O 1
ATOM 5616 N N . ALA B 1 331 ? 20.766 2.324 11.055 1 94.69 331 ALA B N 1
ATOM 5617 C CA . ALA B 1 331 ? 21.656 1.648 10.117 1 94.69 331 ALA B CA 1
ATOM 5618 C C . ALA B 1 331 ? 20.984 1.452 8.758 1 94.69 331 ALA B C 1
ATOM 5620 O O . ALA B 1 331 ? 21.578 1.752 7.719 1 94.69 331 ALA B O 1
ATOM 5621 N N . SER B 1 332 ? 19.766 0.968 8.75 1 95 332 SER B N 1
ATOM 5622 C CA . SER B 1 332 ? 19.016 0.768 7.512 1 95 332 SER B CA 1
ATOM 5623 C C . SER B 1 332 ? 18.734 2.096 6.816 1 95 332 SER B C 1
ATOM 5625 O O . SER B 1 332 ? 18.797 2.184 5.586 1 95 332 SER B O 1
ATOM 5627 N N . ALA B 1 333 ? 18.438 3.049 7.559 1 95.31 333 ALA B N 1
ATOM 5628 C CA . ALA B 1 333 ? 18.203 4.379 7.008 1 95.31 333 ALA B CA 1
ATOM 5629 C C . ALA B 1 333 ? 19.438 4.91 6.293 1 95.31 333 ALA B C 1
ATOM 5631 O O . ALA B 1 333 ? 19.344 5.504 5.215 1 95.31 333 ALA B O 1
ATOM 5632 N N . ARG B 1 334 ? 20.578 4.734 6.906 1 93.44 334 ARG B N 1
ATOM 5633 C CA . ARG B 1 334 ? 21.828 5.156 6.281 1 93.44 334 ARG B CA 1
ATOM 5634 C C . ARG B 1 334 ? 22.047 4.461 4.941 1 93.44 334 ARG B C 1
ATOM 5636 O O . ARG B 1 334 ? 22.5 5.078 3.98 1 93.44 334 ARG B O 1
ATOM 5643 N N . THR B 1 335 ? 21.719 3.225 4.926 1 93.56 335 THR B N 1
ATOM 5644 C CA . THR B 1 335 ? 21.828 2.467 3.686 1 93.56 335 THR B CA 1
ATOM 5645 C C . THR B 1 335 ? 20.906 3.053 2.617 1 93.56 335 THR B C 1
ATOM 5647 O O . THR B 1 335 ? 21.312 3.248 1.473 1 93.56 335 THR B O 1
ATOM 5650 N N . LEU B 1 336 ? 19.719 3.361 2.959 1 94.5 336 LEU B N 1
ATOM 5651 C CA . LEU B 1 336 ? 18.75 3.936 2.031 1 94.5 336 LEU B CA 1
ATOM 5652 C C . LEU B 1 336 ? 19.219 5.301 1.535 1 94.5 336 LEU B C 1
ATOM 5654 O O . LEU B 1 336 ? 19.125 5.598 0.342 1 94.5 336 LEU B O 1
ATOM 5658 N N . VAL B 1 337 ? 19.703 6.078 2.4 1 91.19 337 VAL B N 1
ATOM 5659 C CA . VAL B 1 337 ? 20.234 7.387 2.037 1 91.19 337 VAL B CA 1
ATOM 5660 C C . VAL B 1 337 ? 21.438 7.219 1.107 1 91.19 337 VAL B C 1
ATOM 5662 O O . VAL B 1 337 ? 21.609 8 0.172 1 91.19 337 VAL B O 1
ATOM 5665 N N . GLY B 1 338 ? 22.266 6.227 1.438 1 91.81 338 GLY B N 1
ATOM 5666 C CA . GLY B 1 338 ? 23.391 5.922 0.566 1 91.81 338 GLY B CA 1
ATOM 5667 C C . GLY B 1 338 ? 22.969 5.672 -0.873 1 91.81 338 GLY B C 1
ATOM 5668 O O . GLY B 1 338 ? 23.578 6.211 -1.801 1 91.81 338 GLY B O 1
ATOM 5669 N N . PHE B 1 339 ? 21.969 4.941 -1.091 1 92.31 339 PHE B N 1
ATOM 5670 C CA . PHE B 1 339 ? 21.453 4.672 -2.432 1 92.31 339 PHE B CA 1
ATOM 5671 C C . PHE B 1 339 ? 20.938 5.949 -3.076 1 92.31 339 PHE B C 1
ATOM 5673 O O . PHE B 1 339 ? 21.109 6.164 -4.277 1 92.31 339 PHE B O 1
ATOM 5680 N N . ALA B 1 340 ? 20.234 6.742 -2.283 1 89 340 ALA B N 1
ATOM 5681 C CA . ALA B 1 340 ? 19.703 8.008 -2.789 1 89 340 ALA B CA 1
ATOM 5682 C C . ALA B 1 340 ? 20.844 8.891 -3.311 1 89 340 ALA B C 1
ATOM 5684 O O . ALA B 1 340 ? 20.719 9.5 -4.375 1 89 340 ALA B O 1
ATOM 5685 N N . ASN B 1 341 ? 21.891 8.93 -2.559 1 89.19 341 ASN B N 1
ATOM 5686 C CA . ASN B 1 341 ? 23.031 9.742 -2.939 1 89.19 341 ASN B CA 1
ATOM 5687 C C . ASN B 1 341 ? 23.688 9.227 -4.215 1 89.19 341 ASN B C 1
ATOM 5689 O O . ASN B 1 341 ? 24.094 10.008 -5.078 1 89.19 341 ASN B O 1
ATOM 5693 N N . LEU B 1 342 ? 23.781 7.961 -4.328 1 87.62 342 LEU B N 1
ATOM 5694 C CA . LEU B 1 342 ? 24.344 7.355 -5.531 1 87.62 342 LEU B CA 1
ATOM 5695 C C . LEU B 1 342 ? 23.484 7.688 -6.754 1 87.62 342 LEU B C 1
ATOM 5697 O O . LEU B 1 342 ? 24.016 7.98 -7.824 1 87.62 342 LEU B O 1
ATOM 5701 N N . GLY B 1 343 ? 22.234 7.652 -6.594 1 87.06 343 GLY B N 1
ATOM 5702 C CA . GLY B 1 343 ? 21.328 8.008 -7.68 1 87.06 343 GLY B CA 1
ATOM 5703 C C . GLY B 1 343 ? 21.484 9.453 -8.133 1 87.06 343 GLY B C 1
ATOM 5704 O O . GLY B 1 343 ? 21.484 9.734 -9.328 1 87.06 343 GLY B O 1
ATOM 5705 N N . ARG B 1 344 ? 21.672 10.352 -7.195 1 85.06 344 ARG B N 1
ATOM 5706 C CA . ARG B 1 344 ? 21.844 11.773 -7.488 1 85.06 344 ARG B CA 1
ATOM 5707 C C . ARG B 1 344 ? 23.156 12.031 -8.219 1 85.06 344 ARG B C 1
ATOM 5709 O O . ARG B 1 344 ? 23.219 12.875 -9.109 1 85.06 344 ARG B O 1
ATOM 5716 N N . MET B 1 345 ? 24.172 11.367 -7.812 1 83.81 345 MET B N 1
ATOM 5717 C CA . MET B 1 345 ? 25.484 11.539 -8.422 1 83.81 345 MET B CA 1
ATOM 5718 C C . MET B 1 345 ? 25.484 11.078 -9.883 1 83.81 345 MET B C 1
ATOM 5720 O O . MET B 1 345 ? 26.125 11.695 -10.734 1 83.81 345 MET B O 1
ATOM 5724 N N . GLU B 1 346 ? 24.734 10.094 -10.172 1 81.69 346 GLU B N 1
ATOM 5725 C CA . GLU B 1 346 ? 24.672 9.562 -11.531 1 81.69 346 GLU B CA 1
ATOM 5726 C C . GLU B 1 346 ? 23.828 10.453 -12.43 1 81.69 346 GLU B C 1
ATOM 5728 O O . GLU B 1 346 ? 24.125 10.602 -13.617 1 81.69 346 GLU B O 1
ATOM 5733 N N . THR B 1 347 ? 22.719 11.008 -11.828 1 70.75 347 THR B N 1
ATOM 5734 C CA . THR B 1 347 ? 21.875 11.922 -12.602 1 70.75 347 THR B CA 1
ATOM 5735 C C . THR B 1 347 ? 22.578 13.266 -12.797 1 70.75 347 THR B C 1
ATOM 5737 O O . THR B 1 347 ? 22.375 13.93 -13.812 1 70.75 347 THR B O 1
ATOM 5740 N N . ALA B 1 348 ? 23.203 13.844 -11.633 1 61.03 348 ALA B N 1
ATOM 5741 C CA . ALA B 1 348 ? 23.953 15.094 -11.75 1 61.03 348 ALA B CA 1
ATOM 5742 C C . ALA B 1 348 ? 25.031 14.984 -12.828 1 61.03 348 ALA B C 1
ATOM 5744 O O . ALA B 1 348 ? 25.312 15.961 -13.531 1 61.03 348 ALA B O 1
ATOM 5745 N N . ASP B 1 349 ? 25.578 13.797 -12.875 1 51.53 349 ASP B N 1
ATOM 5746 C CA . ASP B 1 349 ? 26.562 13.594 -13.938 1 51.53 349 ASP B CA 1
ATOM 5747 C C . ASP B 1 349 ? 25.891 13.578 -15.312 1 51.53 349 ASP B C 1
ATOM 5749 O O . ASP B 1 349 ? 26.531 13.891 -16.312 1 51.53 349 ASP B O 1
ATOM 5753 N N . ASP B 1 350 ? 24.5 13.055 -15.219 1 45.84 350 ASP B N 1
ATOM 5754 C CA . ASP B 1 350 ? 23.812 13.039 -16.5 1 45.84 350 ASP B CA 1
ATOM 5755 C C . ASP B 1 350 ? 23.141 14.383 -16.781 1 45.84 350 ASP B C 1
ATOM 5757 O O . ASP B 1 350 ? 22.422 14.539 -17.781 1 45.84 350 ASP B O 1
ATOM 5761 N N . GLY B 1 351 ? 23.547 15.656 -16.469 1 38.59 351 GLY B N 1
ATOM 5762 C CA . GLY B 1 351 ? 23.109 17.031 -16.656 1 38.59 351 GLY B CA 1
ATOM 5763 C C . GLY B 1 351 ? 21.969 17.422 -15.734 1 38.59 351 GLY B C 1
ATOM 5764 O O . GLY B 1 351 ? 21.297 16.562 -15.156 1 38.59 351 GLY B O 1
ATOM 5765 N N . PRO B 1 352 ? 21.859 18.703 -15.164 1 38.16 352 PRO B N 1
ATOM 5766 C CA . PRO B 1 352 ? 21.094 19.359 -14.094 1 38.16 352 PRO B CA 1
ATOM 5767 C C . PRO B 1 352 ? 19.594 19.078 -14.195 1 38.16 352 PRO B C 1
ATOM 5769 O O . PRO B 1 352 ? 18.812 19.703 -13.477 1 38.16 352 PRO B O 1
ATOM 5772 N N . GLU B 1 353 ? 19.047 18.312 -15.109 1 34.28 353 GLU B N 1
ATOM 5773 C CA . GLU B 1 353 ? 17.656 18.688 -15.422 1 34.28 353 GLU B CA 1
ATOM 5774 C C . GLU B 1 353 ? 16.719 18.297 -14.289 1 34.28 353 GLU B C 1
ATOM 5776 O O . GLU B 1 353 ? 15.727 18.984 -14.039 1 34.28 353 GLU B O 1
ATOM 5781 N N . ASN B 1 354 ? 16.344 17.016 -13.922 1 31.84 354 ASN B N 1
ATOM 5782 C CA . ASN B 1 354 ? 15.008 16.672 -13.445 1 31.84 354 ASN B CA 1
ATOM 5783 C C . ASN B 1 354 ? 14.945 16.609 -11.922 1 31.84 354 ASN B C 1
ATOM 5785 O O . ASN B 1 354 ? 15.32 15.609 -11.312 1 31.84 354 ASN B O 1
ATOM 5789 N N . ASP B 1 355 ? 15.078 17.719 -11.258 1 33.03 355 ASP B N 1
ATOM 5790 C CA . ASP B 1 355 ? 14.719 17.766 -9.844 1 33.03 355 ASP B CA 1
ATOM 5791 C C . ASP B 1 355 ? 13.383 17.062 -9.602 1 33.03 355 ASP B C 1
ATOM 5793 O O . ASP B 1 355 ? 12.383 17.375 -10.242 1 33.03 355 ASP B O 1
ATOM 5797 N N . PRO B 1 356 ? 13.352 15.93 -9.055 1 36.62 356 PRO B N 1
ATOM 5798 C CA . PRO B 1 356 ? 12.078 15.219 -8.898 1 36.62 356 PRO B CA 1
ATOM 5799 C C . PRO B 1 356 ? 11 16.094 -8.258 1 36.62 356 PRO B C 1
ATOM 5801 O O . PRO B 1 356 ? 11.289 16.875 -7.348 1 36.62 356 PRO B O 1
ATOM 5804 N N . LYS B 1 357 ? 9.93 16.406 -9.023 1 36.72 357 LYS B N 1
ATOM 5805 C CA . LYS B 1 357 ? 8.727 17.078 -8.531 1 36.72 357 LYS B CA 1
ATOM 5806 C C . LYS B 1 357 ? 8.211 16.422 -7.258 1 36.72 357 LYS B C 1
ATOM 5808 O O . LYS B 1 357 ? 8.094 15.195 -7.188 1 36.72 357 LYS B O 1
ATOM 5813 N N . PRO B 1 358 ? 8.125 17.203 -6.145 1 29.94 358 PRO B N 1
ATOM 5814 C CA . PRO B 1 358 ? 7.609 16.703 -4.867 1 29.94 358 PRO B CA 1
ATOM 5815 C C . PRO B 1 358 ? 6.285 15.961 -5.012 1 29.94 358 PRO B C 1
ATOM 5817 O O . PRO B 1 358 ? 5.359 16.469 -5.66 1 29.94 358 PRO B O 1
ATOM 5820 N N . ALA B 1 359 ? 6.332 14.633 -4.965 1 32.88 359 ALA B N 1
ATOM 5821 C CA . ALA B 1 359 ? 5.074 13.891 -4.949 1 32.88 359 ALA B CA 1
ATOM 5822 C C . ALA B 1 359 ? 4.266 14.219 -3.695 1 32.88 359 ALA B C 1
ATOM 5824 O O . ALA B 1 359 ? 4.828 14.391 -2.613 1 32.88 359 ALA B O 1
#

Foldseek 3Di:
DAEEEEEEDELPLLQQLLQLLQQVLQPHDAYEYEYEDHDQCNLVLVVVCVVVVSYHYDYQHDPDDPQFSVQSRQVVVLPDVSLVPGFKYWYDYSQKGKAFDADLGHPVRLCVLVVLAQKEWAWEWFFAQQLFADDDSDHLLVVTFFTDDQAALDDQVNFFTAMIGGPPQQASTCDRQGGHDGDVVCLVSHWYAFLQGHTDDSCVSHPDGGDDGRDGGHNGMHMYGHPQYHLLVNLVVQVVADSRHRPHRDAVVVNQRRRHRPDGHSSSCSSCVRSVVSSVVQCVPPVSVVSNVSSVVVSVVVSVVVCVPDVSVVRSVVVSVDDGHDGDDNVRSVVVVVVVVVVCVVVVVVPDPPPDDDD/DAEEEEEEDELPLLLQLLQLLQQVLQPHDAYEYEYEDHDQCNLVLVVVCVVVVSYHYDYQHDPDDPQFSVQSSQVVVLPDVSLVPGFKYWYDYSQKGKAFDADLGHPVRLCVLVVLAQKEWAWEWFFAQQLFADDDSDHLLVVTFFTDDQAALDDQVNFFTAMIGGPPQQASTCDRQGGHDGDVVCLVSHWYAFLQGHTDDSCVSHPDGGDDGRDGGHNGMHMYGHPQYHLLVNLVVQVVADSRDRPHRDAVVVNQRRRHRPDGHSSSCSSCVRSVVSSVVQCVPPVSVVSNVSSVVVSVVVSVVVCVPDVSVVRSVVVSVDDGYDGDDNVRSVVVVVVVVVVCVVVVVVPDPPPDDDD

Sequence (718 aa):
MRSLAVLTVRNEAAFLLEWLAHHQALGFTDFLIFSNDCQDGTDQMLDRLAEMGQLVHLRNDGPYDKGGIQFTALKAAARHKLVKQADWILPLDVDEFVNIHVGDGSLSALYEALPHATAITLTWRLFGNSDTPRYVDAPITEQFTRCAPEIMYWPWRASMFKTLYRNDGTYRKLGVHRPRSPVPERLETSHWYDGHGRPLEEMFRENRIFSSYGRPNYGLVQLNHYPLGSMESFVLKADRGRAVHSEHMLDVDYWVERNFNTDSDDSILRYGERSAPLRQALLADRKLARLHQRAVEWRQKRFTELMKQEPYRALFARLLMTPPSRLISAASARTLVGFANLGRMETADDGPENDPKPAMRSLAVLTVRNEAAFLLEWLAHHQALGFTDFLIFSNDCQDGTDQMLDRLAEMGQLVHLRNDGPYDKGGIQFTALKAAARHKLVKQADWILPLDVDEFVNIHVGDGSLSALYEALPHATAITLTWRLFGNSDTPRYVDAPITEQFTRCAPEIMYWPWRASMFKTLYRNDGTYRKLGVHRPRSPVPERLETSHWYDGHGRPLEEMFRENRIFSSYGRPNYGLVQLNHYPLGSMESFVLKADRGRAVHSEHMLDVDYWVERNFNTDSDDSILRYGERSAPLRQALLADRKLARLHQRAVEWRQKRFTELMKQEPYRALFARLLMTPPSRLISAASARTLVGFANLGRMETADDGPENDPKPA

InterPro domains:
  IPR008166 Glycosyltransferase family 92 [PF01697] (11-181)
  IPR029044 Nucleotide-diphospho-sugar transferases [SSF53448] (5-162)

Secondary structure (DSSP, 8-state):
--EEEEEEESS-HHHHHHHHHHHHHHT--EEEEEE-S-SSSHHHHHHHHHHTTS-EEEE------TT-HHHHHHHHHHTSHHHHH-SEEEE--TTEEEEE-STTSSHHHHHHHSTT-SEEEEEEEEB--TT--S--SS-HHHH--EE--SS--S-GGGGBEEEEEE-SSSEEE--SSS-EEE-HHHHTT--EE-TTSPBP-HHHHHT--BPPPSS---SSEEEEE-SS-SHHHHHHHHHH--SS-TTS---HHHHHTT---SEE--GGGGGHHHHHHHHHHHHHSHHHHHHHHHHHHHHHHHHHHHHTSHHHHHHHHHHHH-PPPPPPPHHHHHHHHHHHHHHHHHHHHT-S-------/--EEEEEEESS-HHHHHHHHHHHHHHT--EEEEEE-S-SSSHHHHHHHHHHTTS-EEEE------TT-HHHHHHHHHHHSHHHHH-SEEEE--TTEEEEE-STTS-HHHHHHHSTT-SEEEEEEEEB--TT--S--SS-HHHH--EE--SS--S-GGGGBEEEEEE-SSSEEE--SSS-EEE-HHHHTT--EE-TTS-B--THHHHT--BPPPSS---SSEEEEE-SS-SHHHHHHHHHH--SS-TTS---HHHHHTT---SEE--GGGGGHHHHHHHHHHHHHSHHHHHHHHHHHHHHHHHHHHHHTSHHHHHHHHHHHH-PPPPPPPHHHHHHHHHHHHHHHHHHHHT-S-------

pLDDT: mean 92.98, std 12.94, range [29.78, 98.94]

Nearest PDB structures (foldseek):
  1qgs-assembly1_A  TM=6.689E-01  e=1.048E-05  Bacillus subtilis
  1h7l-assembly1_A  TM=5.497E-01  e=3.267E-06  Bacillus subtilis
  3u2w-assembly1_B  TM=5.255E-01  e=1.763E-04  Homo sapiens
  3t7n-assembly1_B  TM=4.868E-01  e=9.544E-05  Homo sapiens
  7k3z-assembly1_G  TM=4.932E-01  e=1.212E+00  Plasmodium falciparum 3D7

Solvent-accessible surface area (backbone atoms only — not comparable to full-atom values): 37738 Å² total; per-residue (Å²): 133,40,27,31,38,35,33,64,50,60,58,48,36,66,49,44,56,57,48,51,21,45,44,46,56,28,53,45,70,42,38,45,37,31,31,39,90,51,82,33,47,26,56,58,45,40,51,51,38,29,74,70,66,71,35,47,62,45,80,51,82,57,88,60,52,96,76,24,56,62,48,46,47,37,57,52,44,56,72,32,68,69,57,71,68,23,45,29,41,29,46,45,50,82,50,49,42,83,35,45,58,36,77,90,32,28,52,66,38,49,45,66,76,41,74,74,54,39,26,36,36,30,31,39,41,39,23,12,40,76,87,33,57,64,76,67,102,60,61,62,78,75,72,44,35,30,13,43,57,78,59,44,55,50,61,69,75,54,26,24,29,30,35,42,28,48,59,77,65,36,46,70,35,60,38,75,43,41,70,29,69,67,35,74,86,43,50,77,74,54,32,42,25,41,17,48,69,45,80,52,61,72,60,58,79,74,67,59,59,50,54,83,67,64,42,82,44,52,66,38,22,30,20,41,28,46,84,42,45,21,51,48,46,34,52,52,47,26,70,70,33,41,76,85,55,64,87,51,66,66,48,53,57,63,46,50,70,42,23,22,49,80,32,76,56,67,73,65,56,73,46,46,80,57,17,47,58,47,34,49,56,51,49,65,38,65,67,50,37,50,45,37,52,50,14,47,50,42,53,56,52,49,48,58,58,40,36,28,35,65,74,50,34,52,48,51,51,50,54,70,17,49,56,67,26,46,80,51,49,66,68,56,32,49,52,52,49,50,29,45,52,53,29,48,55,55,43,57,71,66,49,87,70,81,71,77,73,86,126,136,39,27,31,38,36,32,64,50,60,59,49,37,66,49,44,57,58,48,50,21,45,44,46,55,29,53,46,69,42,38,45,36,32,30,39,90,50,82,33,48,26,56,60,45,40,48,52,38,29,74,70,68,70,35,48,64,44,80,50,81,57,88,60,55,96,76,26,57,62,48,46,47,35,58,53,44,55,72,32,66,69,55,71,67,20,45,28,42,31,47,45,50,83,50,47,44,84,36,45,57,34,78,90,32,29,52,66,38,50,46,66,75,40,74,74,52,38,27,35,35,29,31,39,42,39,24,13,40,76,87,33,57,65,75,67,100,60,62,62,78,76,72,44,35,29,12,45,56,76,59,43,56,48,62,70,76,52,27,25,29,29,36,42,28,48,59,77,63,37,45,72,33,62,38,76,42,42,70,28,69,66,35,74,86,44,51,77,75,53,33,43,24,40,17,49,69,44,79,53,63,72,59,58,78,73,68,57,59,50,54,83,66,63,42,82,44,52,66,39,21,29,22,41,28,46,84,43,46,21,50,48,46,34,52,52,47,27,70,72,33,41,77,85,56,64,88,50,68,65,49,53,58,63,47,50,70,43,24,23,48,81,31,76,56,67,74,65,58,74,47,46,80,56,16,47,58,48,33,48,56,53,47,65,37,64,68,50,35,50,46,36,52,48,13,48,51,42,52,57,51,49,48,57,57,42,36,28,36,66,77,50,34,51,47,52,51,51,53,70,16,48,55,66,25,46,80,52,48,64,69,58,32,50,53,54,50,51,30,46,52,53,30,48,55,54,44,56,71,67,50,85,71,82,71,78,75,86,127

Organism: Ruegeria pomeroyi (strain ATCC 700808 / DSM 15171 / DSS-3) (NCBI:txid246200)

=== Feature glossary ===
A reading guide for the features in this record.

Start from the sequence.

  · This is the polypeptide sequence — one letter per residue, N-terminus first. Length ranges from a few dozen residues for small domains to over a thousand for large multi-domain proteins.

Fold it, and you get atomic coordinates and the backbone conformation that goes with them.

  · Structure coordinates are given as an mmCIF _atom_site loop: one row per atom with element, residue name, chain id, sequence number, and x/y/z position in Å. Only the four main-chain atoms per residue are included here; side chains are omitted to keep the record compact.

  · Backbone dihedral angles. Every residue except chain termini has a φ (preceding-C → N → Cα → C) and a ψ (N → Cα → C → next-N). They are reported in degrees following the IUPAC sign convention. Secondary structure is essentially a statement about which (φ, ψ) basin each residue occupies.

  · The SS8 string is DSSP's per-residue secondary-structure call. α-helix (H) means an i→i+4 H-bond ladder; β-strand (E) means the residue participates in a β-sheet; 3₁₀ (G) and π (I) are tighter and wider helices; T/S are turns/bends; '-' is loop.

  · SS3 is a coarse helix/strand/coil call (letters a/b/c) made by the P-SEA algorithm from inter-Cα distances and dihedrals. It is less detailed than DSSP but needs only Cα positions.

Summarize the fold with a handful of shape descriptors and a per-residue structural alphabet.

  · Radius of gyration (Rg) is the root-mean-square distance of Cα atoms from their centroid — a single number for overall size and compactness. A globular domain of N residues has Rg ≈ 2.2·N^0.38 Å; an extended or disordered chain has a much larger Rg. The Cα contact count is the number of residue pairs whose Cα atoms are within 8 Å and are more than four positions apart in sequence — a standard proxy for tertiary packing density. The bounding box is the smallest axis-aligned box enclosing all Cα atoms.

  · The Foldseek 3Di string encodes local tertiary geometry as a 20-letter alphabet — one character per residue — derived from the relative positions of nearby Cα atoms. Unlike the amino-acid sequence, 3Di is a direct function of the 3D structure, so two proteins with the same fold have similar 3Di strings even at low sequence identity.

  · Solvent-accessible surface area (SASA) is the area in Å² traced out by the centre of a 1.4 Å probe sphere (a water molecule) rolled over the protein's van der Waals surface (Shrake–Rupley / Lee–Richards construction). Buried residues have near-zero SASA; fully exposed residues can exceed 200 Å². The total SASA scales roughly with the number of surface residues.

Ask how reliable the model is.

  · pLDDT (predicted Local Distance Difference Test) is AlphaFold's per-residue confidence score, ranging from 0 to 100. Values above 90 indicate high confidence (typically well-packed cores); 70–90 is confident; 50–70 low confidence; below 50 usually means the region is disordered or the prediction is unreliable there. AlphaFold stores pLDDT in the mmCIF B-factor column.

  · B-factor (Debye–Waller factor) reflects atomic displacement in the crystal lattice. It is an experimental observable (units Å²), not a prediction; low values mean the atom is pinned down, high values mean it moves or is heterogeneous across the crystal.

  · Predicted Aligned Error (PAE) is an AlphaFold confidence matrix: entry (i, j) is the expected error in the position of residue j, in ångströms, when the prediction is superimposed on the true structure at residue i. Low PAE within a block of residues means that block is internally rigid and well-predicted; high PAE between two blocks means their relative placement is uncertain even if each block individually is confident.

Place it in context: what it resembles, what it is annotated as, and how it looks.

  · Nearest PDB neighbors are the top structural matches found by Foldseek when searching this structure against the entire Protein Data Bank. Each hit reports a TM-score (0 to 1; >0.5 almost always implies the same fold) and an E-value. These are *structural* homologs — they may share no detectable sequence similarity.

  · Functional annotations link the protein to curated databases. InterPro entries identify conserved domains and families by matching the sequence against member-database signatures (Pfam, PROSITE, CDD, …). Gene Ontology (GO) terms describe molecular function, biological process, and cellular component in a controlled vocabulary. CATH places the structure in a hierarchical fold classification (Class/Architecture/Topology/Homologous-superfamily). The organism is the source species.

  · Three diagnostic plots accompany the record. The Cα contact map visualizes the tertiary structure as a 2D adjacency matrix (8 Å cutoff, sequence-local contacts suppressed). The Ramachandran plot shows the distribution of backbone (φ, ψ) torsions, with points in the α and β basins reflecting secondary structure content. The PAE plot shows AlphaFold's inter-residue confidence as a color matrix.

  · Six rendered views show the 3D structure from the faces of a cube — i.e. along ±x, ±y, ±z. Rendering representation is drawn randomly per protein from cartoon (secondary-structure ribbons), sticks (backbone bonds), or molecular surface; coloring is either N→C rainbow (blue at the N-terminus through red at the C-terminus) or one color per chain.